Protein AF-0000000078018086 (afdb_homodimer)

Radius of gyration: 30.22 Å; Cα contacts (8 Å, |Δi|>4): 1432; chains: 2; bounding box: 60×92×78 Å

Sequence (766 aa):
MNSHIAFIQDNLNIIHIPLDLYFEFLQPILRVLLPHGESSSEELLQCMKENRHNFLNISITPTECSIICHALWAQKVFLPIINKFTACNDMPLIYPEAYTAFSMSTTNMDAGQRVIDLTAPLAIAGIPIFFITTCYTDFFLVCSTDRPAVVSTLLECGFKFSDSQSAYVPPTYYALCRSIIPSNPLPSTVAELQARTFKLLKERSITPIVDPDIKLVMCCGRELSLDHDRYQVVYRSINPELSDPASEWISKTDSAVYLGVISALARLPRFLSITLALDDMPSLIIDKKLLRLFGDSIAGNIDTTLVPIYLDLSKLPVGITGIVCGVASLLVQKLCDISDKAGERMCELTELSYLSTARAGCVMLSEDQSRKALGALMPVLEKMNSHIAFIQDNLNIIHIPLDLYFEFLQPILRVLLPHGESSSEELLQCMKENRHNFLNISITPTECSIICHALWAQKVFLPIINKFTACNDMPLIYPEAYTAFSMSTTNMDAGQRVIDLTAPLAIAGIPIFFITTCYTDFFLVCSTDRPAVVSTLLECGFKFSDSQSAYVPPTYYALCRSIIPSNPLPSTVAELQARTFKLLKERSITPIVDPDIKLVMCCGRELSLDHDRYQVVYRSINPELSDPASEWISKTDSAVYLGVISALARLPRFLSITLALDDMPSLIIDKKLLRLFGDSIAGNIDTTLVPIYLDLSKLPVGITGIVCGVASLLVQKLCDISDKAGERMCELTELSYLSTARAGCVMLSEDQSRKALGALMPVLEK

Solvent-accessible surface area (backbone atoms only — not comparable to full-atom values): 41200 Å² total; per-residue (Å²): 115,77,35,41,32,38,86,63,45,65,50,25,28,42,27,37,34,38,61,93,53,42,73,80,43,47,44,43,51,47,43,67,74,39,49,48,56,62,76,81,49,62,67,64,48,64,76,25,65,81,57,32,58,48,50,34,35,47,31,30,44,88,77,32,34,23,37,36,33,42,42,65,54,46,54,71,51,44,38,66,59,45,67,71,60,83,84,57,96,71,60,55,43,66,51,87,43,42,23,27,37,31,37,41,46,71,68,92,59,49,33,43,57,45,54,29,66,65,36,39,63,39,28,42,72,62,45,30,66,42,42,38,54,52,73,84,42,34,34,39,31,32,43,48,80,46,45,68,59,52,53,52,52,40,45,74,72,54,43,40,68,59,90,80,76,72,79,74,64,77,84,64,93,59,70,72,55,69,67,76,70,70,71,78,72,68,46,88,45,70,66,51,37,28,53,49,36,52,51,49,31,46,75,69,70,46,61,78,41,70,56,89,86,50,40,28,26,48,26,24,45,52,77,76,77,73,59,72,80,40,56,60,55,71,71,55,73,60,58,79,79,66,81,37,64,26,20,52,36,53,72,73,43,63,36,45,46,53,48,24,51,49,38,40,60,53,64,64,52,66,36,36,32,40,38,36,35,62,96,51,61,46,19,34,40,30,32,53,84,56,52,43,41,30,44,84,35,54,39,62,56,71,81,51,47,26,30,52,38,32,35,68,41,68,88,48,67,82,59,60,50,34,54,67,26,16,53,50,46,49,47,48,50,50,51,33,51,54,31,48,74,70,64,45,88,70,70,68,51,82,47,44,41,40,41,48,50,70,46,33,40,33,43,29,21,33,60,73,53,35,58,56,40,50,68,56,50,49,60,66,59,74,103,117,79,35,42,34,37,85,63,45,66,50,26,27,43,28,36,34,37,60,92,52,41,72,81,43,45,46,43,51,48,42,68,73,38,49,48,55,61,77,79,48,64,68,63,47,65,75,26,65,81,57,31,58,47,48,35,36,46,32,31,44,88,76,32,33,22,36,36,33,41,42,65,53,46,54,71,50,43,40,65,59,44,67,71,60,83,84,57,95,71,60,54,44,67,51,86,42,42,24,27,38,31,36,39,45,71,69,93,60,49,33,42,56,45,54,30,67,64,35,40,63,38,27,42,70,63,44,30,65,42,43,37,55,51,71,84,43,35,33,40,31,30,42,48,77,47,45,69,60,50,54,54,52,40,45,74,72,56,44,41,66,68,80,83,78,72,83,75,62,76,85,64,94,58,69,72,54,70,66,75,69,69,71,77,73,68,46,87,45,71,67,50,37,27,53,50,36,52,49,51,32,45,75,68,68,45,60,76,42,69,57,89,86,52,41,28,26,49,25,24,44,52,77,77,77,74,58,73,77,40,56,61,54,70,73,54,73,60,57,79,79,66,83,39,63,25,19,51,37,52,72,72,43,64,35,45,45,54,48,24,51,49,38,41,60,53,65,63,50,65,37,35,33,39,38,38,34,61,96,50,60,45,20,35,40,30,34,54,86,56,52,43,42,33,45,83,35,55,39,63,56,70,82,51,48,26,30,53,37,34,35,69,41,69,86,48,66,84,58,60,49,32,54,66,27,15,53,49,45,49,46,50,51,49,51,31,51,51,32,48,74,71,63,44,90,70,71,69,50,83,48,44,42,39,40,49,49,71,46,34,38,32,42,30,20,33,58,71,54,35,60,56,40,51,67,56,50,49,61,65,62,73,102

Organism: NCBI:txid212602

Structure (mmCIF, N/CA/C/O backbone):
data_AF-0000000078018086-model_v1
#
loop_
_entity.id
_entity.type
_entity.pdbx_description
1 polymer 'Putative act-like protein'
#
loop_
_atom_site.group_PDB
_atom_site.id
_atom_site.type_symbol
_atom_site.label_atom_id
_atom_site.label_alt_id
_atom_site.label_comp_id
_atom_site.label_asym_id
_atom_site.label_entity_id
_atom_site.label_seq_id
_atom_site.pdbx_PDB_ins_code
_atom_site.Cartn_x
_atom_site.Cartn_y
_atom_site.Cartn_z
_atom_site.occupancy
_atom_site.B_iso_or_equiv
_atom_site.auth_seq_id
_atom_site.auth_comp_id
_atom_site.auth_asym_id
_atom_site.auth_atom_id
_atom_site.pdbx_PDB_model_num
ATOM 1 N N . MET A 1 1 ? 18.141 -38.531 -12.961 1 47.53 1 MET A N 1
ATOM 2 C CA . MET A 1 1 ? 17.641 -37.156 -12.93 1 47.53 1 MET A CA 1
ATOM 3 C C . MET A 1 1 ? 18.109 -36.438 -11.68 1 47.53 1 MET A C 1
ATOM 5 O O . MET A 1 1 ? 18 -36.938 -10.57 1 47.53 1 MET A O 1
ATOM 9 N N . ASN A 1 2 ? 19.078 -35.531 -11.766 1 61.03 2 ASN A N 1
ATOM 10 C CA . ASN A 1 2 ? 19.656 -34.812 -10.648 1 61.03 2 ASN A CA 1
ATOM 11 C C . ASN A 1 2 ? 18.75 -33.688 -10.18 1 61.03 2 ASN A C 1
ATOM 13 O O . ASN A 1 2 ? 19.016 -32.5 -10.445 1 61.03 2 ASN A O 1
ATOM 17 N N . SER A 1 3 ? 17.484 -34.031 -9.82 1 76.38 3 SER A N 1
ATOM 18 C CA . SER A 1 3 ? 16.516 -33.062 -9.305 1 76.38 3 SER A CA 1
ATOM 19 C C . SER A 1 3 ? 16.453 -33.094 -7.781 1 76.38 3 SER A C 1
ATOM 21 O O . SER A 1 3 ? 16.469 -34.188 -7.188 1 76.38 3 SER A O 1
ATOM 23 N N . HIS A 1 4 ? 16.578 -31.953 -7.262 1 84.69 4 HIS A N 1
ATOM 24 C CA . HIS A 1 4 ? 16.547 -31.812 -5.809 1 84.69 4 HIS A CA 1
ATOM 25 C C . HIS A 1 4 ? 15.234 -31.156 -5.359 1 84.69 4 HIS A C 1
ATOM 27 O O . HIS A 1 4 ? 14.773 -30.188 -5.973 1 84.69 4 HIS A O 1
ATOM 33 N N . ILE A 1 5 ? 14.625 -31.906 -4.379 1 90.44 5 ILE A N 1
ATOM 34 C CA . ILE A 1 5 ? 13.383 -31.391 -3.799 1 90.44 5 ILE A CA 1
ATOM 35 C C . ILE A 1 5 ? 13.633 -30.938 -2.365 1 90.44 5 ILE A C 1
ATOM 37 O O . ILE A 1 5 ? 14.359 -31.594 -1.612 1 90.44 5 ILE A O 1
ATOM 41 N N . ALA A 1 6 ? 13.094 -29.797 -1.999 1 90.75 6 ALA A N 1
ATOM 42 C CA . ALA A 1 6 ? 13.242 -29.297 -0.638 1 90.75 6 ALA A CA 1
ATOM 43 C C . ALA A 1 6 ? 11.883 -28.922 -0.044 1 90.75 6 ALA A C 1
ATOM 45 O O . ALA A 1 6 ? 11.016 -28.391 -0.744 1 90.75 6 ALA A O 1
ATOM 46 N N . PHE A 1 7 ? 11.781 -29.25 1.249 1 91.38 7 PHE A N 1
ATOM 47 C CA . PHE A 1 7 ? 10.617 -28.812 2.008 1 91.38 7 PHE A CA 1
ATOM 48 C C . PHE A 1 7 ? 10.695 -27.312 2.285 1 91.38 7 PHE A C 1
ATOM 50 O O . PHE A 1 7 ? 11.742 -26.797 2.676 1 91.38 7 PHE A O 1
ATOM 57 N N . ILE A 1 8 ? 9.539 -26.609 2.125 1 92.06 8 ILE A N 1
ATOM 58 C CA . ILE A 1 8 ? 9.539 -25.172 2.328 1 92.06 8 ILE A CA 1
ATOM 59 C C . ILE A 1 8 ? 8.719 -24.828 3.568 1 92.06 8 ILE A C 1
ATOM 61 O O . ILE A 1 8 ? 9.242 -24.25 4.531 1 92.06 8 ILE A O 1
ATOM 65 N N . GLN A 1 9 ? 7.441 -25.203 3.504 1 92.62 9 GLN A N 1
ATOM 66 C CA . GLN A 1 9 ? 6.578 -24.812 4.609 1 92.62 9 GLN A CA 1
ATOM 67 C C . GLN A 1 9 ? 5.289 -25.625 4.625 1 92.62 9 GLN A C 1
ATOM 69 O O . GLN A 1 9 ? 4.738 -25.938 3.568 1 92.62 9 GLN A O 1
ATOM 74 N N . ASP A 1 10 ? 4.793 -25.844 5.828 1 92.06 10 ASP A N 1
ATOM 75 C CA . ASP A 1 10 ? 3.502 -26.484 6.031 1 92.06 10 ASP A CA 1
ATOM 76 C C . ASP A 1 10 ? 2.439 -25.484 6.457 1 92.06 10 ASP A C 1
ATOM 78 O O . ASP A 1 10 ? 2.73 -24.297 6.605 1 92.06 10 ASP A O 1
ATOM 82 N N . ASN A 1 11 ? 1.207 -25.969 6.543 1 93.88 11 ASN A N 1
ATOM 83 C CA . ASN A 1 11 ? 0.09 -25.188 7.074 1 93.88 11 ASN A CA 1
ATOM 84 C C . ASN A 1 11 ? -0.203 -23.969 6.211 1 93.88 11 ASN A C 1
ATOM 86 O O . ASN A 1 11 ? -0.331 -22.859 6.727 1 93.88 11 ASN A O 1
ATOM 90 N N . LEU A 1 12 ? -0.196 -24.172 4.973 1 96.62 12 LEU A N 1
ATOM 91 C CA . LEU A 1 12 ? -0.593 -23.125 4.027 1 96.62 12 LEU A CA 1
ATOM 92 C C . LEU A 1 12 ? -2.059 -23.281 3.637 1 96.62 12 LEU A C 1
ATOM 94 O O . LEU A 1 12 ? -2.568 -24.406 3.541 1 96.62 12 LEU A O 1
ATOM 98 N N . ASN A 1 13 ? -2.701 -22.188 3.473 1 97.5 13 ASN A N 1
ATOM 99 C CA . ASN A 1 13 ? -4.066 -22.172 2.953 1 97.5 13 ASN A CA 1
ATOM 100 C C . ASN A 1 13 ? -4.145 -21.438 1.613 1 97.5 13 ASN A C 1
ATOM 102 O O . ASN A 1 13 ? -3.328 -20.562 1.327 1 97.5 13 ASN A O 1
ATOM 106 N N . ILE A 1 14 ? -5.043 -21.875 0.831 1 97.19 14 ILE A N 1
ATOM 107 C CA . ILE A 1 14 ? -5.344 -21.234 -0.442 1 97.19 14 ILE A CA 1
ATOM 108 C C . ILE A 1 14 ? -6.648 -20.453 -0.329 1 97.19 14 ILE A C 1
ATOM 110 O O . ILE A 1 14 ? -7.652 -20.969 0.161 1 97.19 14 ILE A O 1
ATOM 114 N N . ILE A 1 15 ? -6.629 -19.219 -0.774 1 98.19 15 ILE A N 1
ATOM 115 C CA . ILE A 1 15 ? -7.781 -18.328 -0.666 1 98.19 15 ILE A CA 1
ATOM 116 C C . ILE A 1 15 ? -8.219 -17.891 -2.057 1 98.19 15 ILE A C 1
ATOM 118 O O . ILE A 1 15 ? -7.406 -17.422 -2.855 1 98.19 15 ILE A O 1
ATOM 122 N N . HIS A 1 16 ? -9.43 -18.062 -2.35 1 96.88 16 HIS A N 1
ATOM 123 C CA . HIS A 1 16 ? -10.047 -17.531 -3.566 1 96.88 16 HIS A CA 1
ATOM 124 C C . HIS A 1 16 ? -10.82 -16.25 -3.291 1 96.88 16 HIS A C 1
ATOM 126 O O . HIS A 1 16 ? -11.656 -16.203 -2.389 1 96.88 16 HIS A O 1
ATOM 132 N N . ILE A 1 17 ? -10.578 -15.227 -4.043 1 97.69 17 ILE A N 1
ATOM 133 C CA . ILE A 1 17 ? -11.281 -13.953 -3.967 1 97.69 17 ILE A CA 1
ATOM 134 C C . ILE A 1 17 ? -11.812 -13.57 -5.348 1 97.69 17 ILE A C 1
ATOM 136 O O . ILE A 1 17 ? -11.031 -13.367 -6.285 1 97.69 17 ILE A O 1
ATOM 140 N N . PRO A 1 18 ? -13.117 -13.445 -5.48 1 96.25 18 PRO A N 1
ATOM 141 C CA . PRO A 1 18 ? -13.656 -12.961 -6.758 1 96.25 18 PRO A CA 1
ATOM 142 C C . PRO A 1 18 ? -13.219 -11.531 -7.078 1 96.25 18 PRO A C 1
ATOM 144 O O . PRO A 1 18 ? -13.109 -10.695 -6.176 1 96.25 18 PRO A O 1
ATOM 147 N N . LEU A 1 19 ? -13.047 -11.211 -8.344 1 95.81 19 LEU A N 1
ATOM 148 C CA . LEU A 1 19 ? -12.516 -9.922 -8.758 1 95.81 19 LEU A CA 1
ATOM 149 C C . LEU A 1 19 ? -13.477 -8.797 -8.398 1 95.81 19 LEU A C 1
ATOM 151 O O . LEU A 1 19 ? -13.055 -7.672 -8.125 1 95.81 19 LEU A O 1
ATOM 155 N N . ASP A 1 20 ? -14.727 -9.062 -8.367 1 94.19 20 ASP A N 1
ATOM 156 C CA . ASP A 1 20 ? -15.719 -8.039 -8.039 1 94.19 20 ASP A CA 1
ATOM 157 C C . ASP A 1 20 ? -15.586 -7.586 -6.586 1 94.19 20 ASP A C 1
ATOM 159 O O . ASP A 1 20 ? -16.047 -6.5 -6.227 1 94.19 20 ASP A O 1
ATOM 163 N N . LEU A 1 21 ? -14.992 -8.383 -5.781 1 95.06 21 LEU A N 1
ATOM 164 C CA . LEU A 1 21 ? -14.812 -8.055 -4.371 1 95.06 21 LEU A CA 1
ATOM 165 C C . LEU A 1 21 ? -13.352 -7.742 -4.07 1 95.06 21 LEU A C 1
ATOM 167 O O . LEU A 1 21 ? -12.961 -7.645 -2.904 1 95.06 21 LEU A O 1
ATOM 171 N N . TYR A 1 22 ? -12.602 -7.574 -5.043 1 97.5 22 TYR A N 1
ATOM 172 C CA . TYR A 1 22 ? -11.156 -7.449 -4.922 1 97.5 22 TYR A CA 1
ATOM 173 C C . TYR A 1 22 ? -10.781 -6.324 -3.963 1 97.5 22 TYR A C 1
ATOM 175 O O . TYR A 1 22 ? -9.977 -6.516 -3.051 1 97.5 22 TYR A O 1
ATOM 183 N N . PHE A 1 23 ? -11.359 -5.148 -4.094 1 96.12 23 PHE A N 1
ATOM 184 C CA . PHE A 1 23 ? -10.906 -3.967 -3.375 1 96.12 23 PHE A CA 1
ATOM 185 C C . PHE A 1 23 ? -11.289 -4.051 -1.901 1 96.12 23 PHE A C 1
ATOM 187 O O . PHE A 1 23 ? -10.695 -3.371 -1.061 1 96.12 23 PHE A O 1
ATOM 194 N N . GLU A 1 24 ? -12.242 -4.883 -1.571 1 95.19 24 GLU A N 1
ATOM 195 C CA . GLU A 1 24 ? -12.562 -5.133 -0.168 1 95.19 24 GLU A CA 1
ATOM 196 C C . GLU A 1 24 ? -11.43 -5.891 0.523 1 95.19 24 GLU A C 1
ATOM 198 O O . GLU A 1 24 ? -11.328 -5.883 1.752 1 95.19 24 GLU A O 1
ATOM 203 N N . PHE A 1 25 ? -10.633 -6.523 -0.307 1 97.88 25 PHE A N 1
ATOM 204 C CA . PHE A 1 25 ? -9.578 -7.352 0.262 1 97.88 25 PHE A CA 1
ATOM 205 C C . PHE A 1 25 ? -8.219 -6.695 0.078 1 97.88 25 PHE A C 1
ATOM 207 O O . PHE A 1 25 ? -7.184 -7.305 0.365 1 97.88 25 PHE A O 1
ATOM 214 N N . LEU A 1 26 ? -8.203 -5.496 -0.412 1 98.31 26 LEU A N 1
ATOM 215 C CA . LEU A 1 26 ? -6.93 -4.816 -0.609 1 98.31 26 LEU A CA 1
ATOM 216 C C . LEU A 1 26 ? -6.191 -4.652 0.715 1 98.31 26 LEU A C 1
ATOM 218 O O . LEU A 1 26 ? -4.977 -4.867 0.786 1 98.31 26 LEU A O 1
ATOM 222 N N . GLN A 1 27 ? -6.93 -4.324 1.762 1 97.44 27 GLN A N 1
ATOM 223 C CA . GLN A 1 27 ? -6.312 -4.113 3.066 1 97.44 27 GLN A CA 1
ATOM 224 C C . GLN A 1 27 ? -5.672 -5.395 3.588 1 97.44 27 GLN A C 1
ATOM 226 O O . GLN A 1 27 ? -4.492 -5.406 3.945 1 97.44 27 GLN A O 1
ATOM 231 N N . PRO A 1 28 ? -6.391 -6.516 3.639 1 97.62 28 PRO A N 1
ATOM 232 C CA . PRO A 1 28 ? -5.738 -7.738 4.109 1 97.62 28 PRO A CA 1
ATOM 233 C C . PRO A 1 28 ? -4.586 -8.18 3.211 1 97.62 28 PRO A C 1
ATOM 235 O O . PRO A 1 28 ? -3.607 -8.758 3.691 1 97.62 28 PRO A O 1
ATOM 238 N N . ILE A 1 29 ? -4.676 -7.949 1.935 1 98.56 29 ILE A N 1
ATOM 239 C CA . ILE A 1 29 ? -3.594 -8.281 1.015 1 98.56 29 ILE A CA 1
ATOM 240 C C . ILE A 1 29 ? -2.346 -7.48 1.377 1 98.56 29 ILE A C 1
ATOM 242 O O . ILE A 1 29 ? -1.241 -8.023 1.425 1 98.56 29 ILE A O 1
ATOM 246 N N . LEU A 1 30 ? -2.555 -6.203 1.667 1 98.06 30 LEU A N 1
ATOM 247 C CA . LEU A 1 30 ? -1.428 -5.359 2.045 1 98.06 30 LEU A CA 1
ATOM 248 C C . LEU A 1 30 ? -0.85 -5.793 3.389 1 98.06 30 LEU A C 1
ATOM 250 O O . LEU A 1 30 ? 0.368 -5.773 3.58 1 98.06 30 LEU A O 1
ATOM 254 N N . ARG A 1 31 ? -1.698 -6.156 4.277 1 95.56 31 ARG A N 1
ATOM 255 C CA . ARG A 1 31 ? -1.23 -6.586 5.594 1 95.56 31 ARG A CA 1
ATOM 256 C C . ARG A 1 31 ? -0.356 -7.832 5.484 1 95.56 31 ARG A C 1
ATOM 258 O O . ARG A 1 31 ? 0.703 -7.91 6.109 1 95.56 31 ARG A O 1
ATOM 265 N N . VAL A 1 32 ? -0.778 -8.797 4.691 1 96.12 32 VAL A N 1
ATOM 266 C CA . VAL A 1 32 ? -0.003 -10.031 4.578 1 96.12 32 VAL A CA 1
ATOM 267 C C . VAL A 1 32 ? 1.271 -9.766 3.777 1 96.12 32 VAL A C 1
ATOM 269 O O . VAL A 1 32 ? 2.314 -10.359 4.047 1 96.12 32 VAL A O 1
ATOM 272 N N . LEU A 1 33 ? 1.216 -8.875 2.793 1 96.31 33 LEU A N 1
ATOM 273 C CA . LEU A 1 33 ? 2.365 -8.539 1.958 1 96.31 33 LEU A CA 1
ATOM 274 C C . LEU A 1 33 ? 3.439 -7.828 2.77 1 96.31 33 LEU A C 1
ATOM 276 O O . LEU A 1 33 ? 4.633 -7.973 2.498 1 96.31 33 LEU A O 1
ATOM 280 N N . LEU A 1 34 ? 2.949 -6.996 3.736 1 94.19 34 LEU A N 1
ATOM 281 C CA . LEU A 1 34 ? 3.85 -6.203 4.566 1 94.19 34 LEU A CA 1
ATOM 282 C C . LEU A 1 34 ? 3.764 -6.637 6.027 1 94.19 34 LEU A C 1
ATOM 284 O O . LEU A 1 34 ? 3.32 -5.863 6.883 1 94.19 34 LEU A O 1
ATOM 288 N N . PRO A 1 35 ? 4.355 -7.707 6.332 1 88.5 35 PRO A N 1
ATOM 289 C CA . PRO A 1 35 ? 4.172 -8.281 7.668 1 88.5 35 PRO A CA 1
ATOM 290 C C . PRO A 1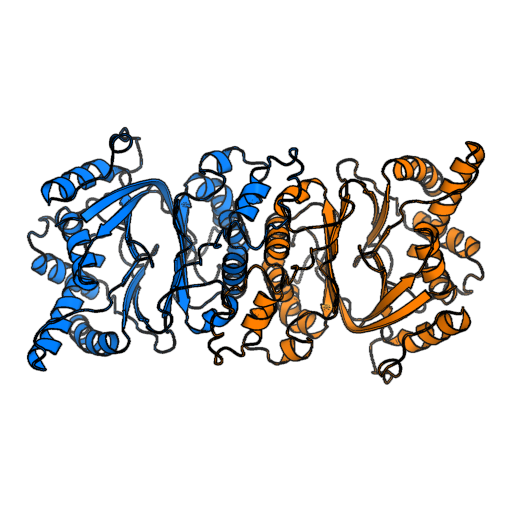 35 ? 4.863 -7.473 8.758 1 88.5 35 PRO A C 1
ATOM 292 O O . PRO A 1 35 ? 4.535 -7.617 9.938 1 88.5 35 PRO A O 1
ATOM 295 N N . HIS A 1 36 ? 5.758 -6.652 8.43 1 83.19 36 HIS A N 1
ATOM 296 C CA . HIS A 1 36 ? 6.523 -5.914 9.422 1 83.19 36 HIS A CA 1
ATOM 297 C C . HIS A 1 36 ? 5.648 -4.891 10.141 1 83.19 36 HIS A C 1
ATOM 299 O O . HIS A 1 36 ? 6.031 -4.367 11.188 1 83.19 36 HIS A O 1
ATOM 305 N N . GLY A 1 37 ? 4.5 -4.629 9.617 1 84 37 GLY A N 1
ATOM 306 C CA . GLY A 1 37 ? 3.584 -3.693 10.25 1 84 37 GLY A CA 1
ATOM 307 C C . GLY A 1 37 ? 2.814 -4.301 11.406 1 84 37 GLY A C 1
ATOM 308 O O . GLY A 1 37 ? 2.215 -3.582 12.203 1 84 37 GLY A O 1
ATOM 309 N N . GLU A 1 38 ? 2.852 -5.582 11.445 1 78.38 38 GLU A N 1
ATOM 310 C CA . GLU A 1 38 ? 2.055 -6.25 12.477 1 78.38 38 GLU A CA 1
ATOM 311 C C . GLU A 1 38 ? 2.736 -6.176 13.836 1 78.38 38 GLU A C 1
ATOM 313 O O . GLU A 1 38 ? 3.936 -6.438 13.953 1 78.38 38 GLU A O 1
ATOM 318 N N . SER A 1 39 ? 2.355 -5.301 14.68 1 64.62 39 SER A N 1
ATOM 319 C CA . SER A 1 39 ? 2.936 -5.137 16.016 1 64.62 39 SER A CA 1
ATOM 320 C C . SER A 1 39 ? 2.467 -6.234 16.953 1 64.62 39 SER A C 1
ATOM 322 O O . SER A 1 39 ? 3.236 -6.711 17.797 1 64.62 39 SER A O 1
ATOM 324 N N . SER A 1 40 ? 1.206 -6.41 17.031 1 57.78 40 SER A N 1
ATOM 325 C CA . SER A 1 40 ? 0.552 -7.016 18.188 1 57.78 40 SER A CA 1
ATOM 326 C C . SER A 1 40 ? 0.595 -8.539 18.109 1 57.78 40 SER A C 1
ATOM 328 O O . SER A 1 40 ? 0.426 -9.219 19.125 1 57.78 40 SER A O 1
ATOM 330 N N . SER A 1 41 ? 0.734 -9.008 16.828 1 61.88 41 SER A N 1
ATOM 331 C CA . SER A 1 41 ? 0.358 -10.422 16.906 1 61.88 41 SER A CA 1
ATOM 332 C C . SER A 1 41 ? 1.588 -11.32 16.906 1 61.88 41 SER A C 1
ATOM 334 O O . SER A 1 41 ? 2.096 -11.68 15.836 1 61.88 41 SER A O 1
ATOM 336 N N . GLU A 1 42 ? 2.123 -11.32 18.047 1 66.12 42 GLU A N 1
ATOM 337 C CA . GLU A 1 42 ? 3.242 -12.234 18.25 1 66.12 42 GLU A CA 1
ATOM 338 C C . GLU A 1 42 ? 3.018 -13.562 17.547 1 66.12 42 GLU A C 1
ATOM 340 O O . GLU A 1 42 ? 3.963 -14.164 17.031 1 66.12 42 GLU A O 1
ATOM 345 N N . GLU A 1 43 ? 1.766 -13.805 17.406 1 76.12 43 GLU A N 1
ATOM 346 C CA . GLU A 1 43 ? 1.457 -15.102 16.812 1 76.12 43 GLU A CA 1
ATOM 347 C C . GLU A 1 43 ? 1.777 -15.117 15.32 1 76.12 43 GLU A C 1
ATOM 349 O O . GLU A 1 43 ? 2.332 -16.094 14.805 1 76.12 43 GLU A O 1
ATOM 354 N N . LEU A 1 44 ? 1.491 -14.055 14.703 1 80.44 44 LEU A N 1
ATOM 355 C CA . LEU A 1 44 ? 1.72 -13.992 13.266 1 80.44 44 LEU A CA 1
ATOM 356 C C . LEU A 1 44 ? 3.213 -13.977 12.953 1 80.44 44 LEU A C 1
ATOM 358 O O . LEU A 1 44 ? 3.65 -14.57 11.961 1 80.44 44 LEU A O 1
ATOM 362 N N . LEU A 1 45 ? 3.865 -13.398 13.852 1 76.62 45 LEU A N 1
ATOM 363 C CA . LEU A 1 45 ? 5.297 -13.258 13.617 1 76.62 45 LEU A CA 1
ATOM 364 C C . LEU A 1 45 ? 6.023 -14.57 13.906 1 76.62 45 LEU A C 1
ATOM 366 O O . LEU A 1 45 ? 7.098 -14.82 13.352 1 76.62 45 LEU A O 1
ATOM 370 N N . GLN A 1 46 ? 5.383 -15.352 14.68 1 73.25 46 GLN A N 1
ATOM 371 C CA . GLN A 1 46 ? 6 -16.625 15.055 1 73.25 46 GLN A CA 1
ATOM 372 C C . GLN A 1 46 ? 6.059 -17.578 13.867 1 73.25 46 GLN A C 1
ATOM 374 O O . GLN A 1 46 ? 6.918 -18.469 13.82 1 73.25 46 GLN A O 1
ATOM 379 N N . CYS A 1 47 ? 5.191 -17.344 12.953 1 72.69 47 CYS A N 1
ATOM 380 C CA . CYS A 1 47 ? 5.16 -18.266 11.82 1 72.69 47 CYS A CA 1
ATOM 381 C C . CYS A 1 47 ? 6.098 -17.797 10.711 1 72.69 47 CYS A C 1
ATOM 383 O O . CYS A 1 47 ? 6.098 -18.359 9.609 1 72.69 47 CYS A O 1
ATOM 385 N N . MET A 1 48 ? 6.859 -16.859 11.109 1 78.5 48 MET A N 1
ATOM 386 C CA . MET A 1 48 ? 7.766 -16.281 10.125 1 78.5 48 MET A CA 1
ATOM 387 C C . MET A 1 48 ? 9.219 -16.391 10.586 1 78.5 48 MET A C 1
ATOM 389 O O . MET A 1 48 ? 9.484 -16.469 11.789 1 78.5 48 MET A O 1
ATOM 393 N N . LYS A 1 49 ? 10.031 -16.609 9.672 1 73.5 49 LYS A N 1
ATOM 394 C CA . LYS A 1 49 ? 11.469 -16.547 9.93 1 73.5 49 LYS A CA 1
ATOM 395 C C . LYS A 1 49 ? 12.023 -15.156 9.641 1 73.5 49 LYS A C 1
ATOM 397 O O . LYS A 1 49 ? 11.969 -14.68 8.5 1 73.5 49 LYS A O 1
ATOM 402 N N . GLU A 1 50 ? 12.477 -14.398 10.609 1 70.44 50 GLU A N 1
ATOM 403 C CA . GLU A 1 50 ? 13.031 -13.055 10.469 1 70.44 50 GLU A CA 1
ATOM 404 C C . GLU A 1 50 ? 11.992 -12.086 9.898 1 70.44 50 GLU A C 1
ATOM 406 O O . GLU A 1 50 ? 12.297 -11.289 9.008 1 70.44 50 GLU A O 1
ATOM 411 N N . ASN A 1 51 ? 10.773 -12.344 10.195 1 74.62 51 ASN A N 1
ATOM 412 C CA . ASN A 1 51 ? 9.664 -11.477 9.828 1 74.62 51 ASN A CA 1
ATOM 413 C C . ASN A 1 51 ? 9.391 -11.516 8.328 1 74.62 51 ASN A C 1
ATOM 415 O O . ASN A 1 51 ? 8.859 -10.562 7.762 1 74.62 51 ASN A O 1
ATOM 419 N N . ARG A 1 52 ? 9.883 -12.633 7.762 1 85.56 52 ARG A N 1
ATOM 420 C CA . ARG A 1 52 ? 9.633 -12.859 6.344 1 85.56 52 ARG A CA 1
ATOM 421 C C . ARG A 1 52 ? 8.781 -14.109 6.125 1 85.56 52 ARG A C 1
ATOM 423 O O . ARG A 1 52 ? 8.875 -15.07 6.891 1 85.56 52 ARG A O 1
ATOM 430 N N . HIS A 1 53 ? 8.062 -14 5.102 1 90.44 53 HIS A N 1
ATOM 431 C CA . HIS A 1 53 ? 7.258 -15.164 4.746 1 90.44 53 HIS A CA 1
ATOM 432 C C . HIS A 1 53 ? 8.133 -16.328 4.289 1 90.44 53 HIS A C 1
ATOM 434 O O . HIS A 1 53 ? 9.07 -16.125 3.514 1 90.44 53 HIS A O 1
ATOM 440 N N . ASN A 1 54 ? 7.824 -17.484 4.77 1 91.94 54 ASN A N 1
ATOM 441 C CA . ASN A 1 54 ? 8.461 -18.656 4.203 1 91.94 54 ASN A CA 1
ATOM 442 C C . ASN A 1 54 ? 7.898 -18.984 2.822 1 91.94 54 ASN A C 1
ATOM 444 O O . ASN A 1 54 ? 8.609 -19.531 1.973 1 91.94 54 ASN A O 1
ATOM 448 N N . PHE A 1 55 ? 6.723 -18.75 2.764 1 95.56 55 PHE A N 1
ATOM 449 C CA . PHE A 1 55 ? 6.082 -18.891 1.461 1 95.56 55 PHE A CA 1
ATOM 450 C C . PHE A 1 55 ? 4.824 -18.047 1.372 1 95.56 55 PHE A C 1
ATOM 452 O O . PHE A 1 55 ? 3.963 -18.094 2.25 1 95.56 55 PHE A O 1
ATOM 459 N N . LEU A 1 56 ? 4.66 -17.25 0.367 1 97.62 56 LEU A N 1
ATOM 460 C CA . LEU A 1 56 ? 3.498 -16.422 0.069 1 97.62 56 LEU A CA 1
ATOM 461 C C . LEU A 1 56 ? 3.332 -16.25 -1.437 1 97.62 56 LEU A C 1
ATOM 463 O O . LEU A 1 56 ? 4.305 -15.961 -2.145 1 97.62 56 LEU A O 1
ATOM 467 N N . ASN A 1 57 ? 2.201 -16.469 -1.902 1 98.44 57 ASN A N 1
ATOM 468 C CA . ASN A 1 57 ? 1.879 -16.188 -3.295 1 98.44 57 ASN A CA 1
ATOM 469 C C . ASN A 1 57 ? 0.604 -15.352 -3.414 1 98.44 57 ASN A C 1
ATOM 471 O O . ASN A 1 57 ? -0.403 -15.656 -2.771 1 98.44 57 ASN A O 1
ATOM 475 N N . ILE A 1 58 ? 0.662 -14.312 -4.062 1 98.81 58 ILE A N 1
ATOM 476 C CA . ILE A 1 58 ? -0.481 -13.477 -4.41 1 98.81 58 ILE A CA 1
ATOM 477 C C . ILE A 1 58 ? -0.599 -13.367 -5.93 1 98.81 58 ILE A C 1
ATOM 479 O O . ILE A 1 58 ? 0.286 -12.82 -6.59 1 98.81 58 ILE A O 1
ATOM 483 N N . SER A 1 59 ? -1.679 -13.867 -6.445 1 98.56 59 SER A N 1
ATOM 484 C CA . SER A 1 59 ? -1.862 -13.898 -7.891 1 98.56 59 SER A CA 1
ATOM 485 C C . SER A 1 59 ? -3.197 -13.273 -8.289 1 98.56 59 SER A C 1
ATOM 487 O O . SER A 1 59 ? -4.25 -13.688 -7.801 1 98.56 59 SER A O 1
ATOM 489 N N . ILE A 1 60 ? -3.131 -12.328 -9.094 1 98 60 ILE A N 1
ATOM 490 C CA . ILE A 1 60 ? -4.305 -11.75 -9.742 1 98 60 ILE A CA 1
ATOM 491 C C . ILE A 1 60 ? -4.32 -12.141 -11.227 1 98 60 ILE A C 1
ATOM 493 O O . ILE A 1 60 ? -3.369 -11.852 -11.953 1 98 60 ILE A O 1
ATOM 497 N N . THR A 1 61 ? -5.258 -12.797 -11.602 1 95.69 61 THR A N 1
ATOM 498 C CA . THR A 1 61 ? -5.484 -13.211 -12.984 1 95.69 61 THR A CA 1
ATOM 499 C C . THR A 1 61 ? -6.801 -12.641 -13.508 1 95.69 61 THR A C 1
ATOM 501 O O . THR A 1 61 ? -7.555 -12.016 -12.766 1 95.69 61 THR A O 1
ATOM 504 N N . PRO A 1 62 ? -7.078 -12.805 -14.734 1 92.56 62 PRO A N 1
ATOM 505 C CA . PRO A 1 62 ? -8.336 -12.273 -15.273 1 92.56 62 PRO A CA 1
ATOM 506 C C . PRO A 1 62 ? -9.562 -12.906 -14.633 1 92.56 62 PRO A C 1
ATOM 508 O O . PRO A 1 62 ? -10.672 -12.367 -14.742 1 92.56 62 PRO A O 1
ATOM 511 N N . THR A 1 63 ? -9.438 -13.953 -13.914 1 90.94 63 THR A N 1
ATOM 512 C CA . THR A 1 63 ? -10.617 -14.664 -13.43 1 90.94 63 THR A CA 1
ATOM 513 C C . THR A 1 63 ? -10.742 -14.531 -11.914 1 90.94 63 THR A C 1
ATOM 515 O O . THR A 1 63 ? -11.844 -14.602 -11.367 1 90.94 63 THR A O 1
ATOM 518 N N . GLU A 1 64 ? -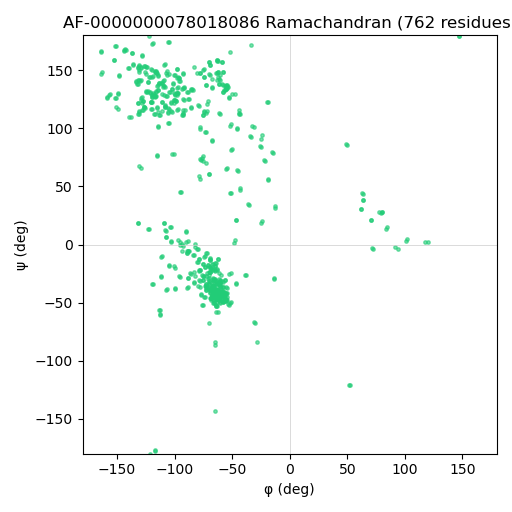9.586 -14.352 -11.242 1 96.19 64 GLU A N 1
ATOM 519 C CA . GLU A 1 64 ? -9.68 -14.328 -9.789 1 96.19 64 GLU A CA 1
ATOM 520 C C . GLU A 1 64 ? -8.422 -13.734 -9.164 1 96.19 64 GLU A C 1
ATOM 522 O O . GLU A 1 64 ? -7.441 -13.469 -9.859 1 96.19 64 GLU A O 1
ATOM 527 N N . CYS A 1 65 ? -8.578 -13.438 -7.93 1 98.19 65 CYS A N 1
ATOM 528 C CA . CYS A 1 65 ? -7.438 -13.234 -7.043 1 98.19 65 CYS A CA 1
ATOM 529 C C . CYS A 1 65 ? -7.219 -14.445 -6.145 1 98.19 65 CYS A C 1
ATOM 531 O O . CYS A 1 65 ? -8.141 -14.891 -5.457 1 98.19 65 CYS A O 1
ATOM 533 N N . SER A 1 66 ? -6.086 -15.008 -6.203 1 98.31 66 SER A N 1
ATOM 534 C CA . SER A 1 66 ? -5.719 -16.188 -5.438 1 98.31 66 SER A CA 1
ATOM 535 C C . SER A 1 66 ? -4.551 -15.906 -4.5 1 98.31 66 SER A C 1
ATOM 537 O O . SER A 1 66 ? -3.539 -15.336 -4.918 1 98.31 66 SER A O 1
ATOM 539 N N . ILE A 1 67 ? -4.746 -16.297 -3.221 1 98.81 67 ILE A N 1
ATOM 540 C CA . ILE A 1 67 ? -3.691 -16.094 -2.236 1 98.81 67 ILE A CA 1
ATOM 541 C C . ILE A 1 67 ? -3.316 -17.422 -1.585 1 98.81 67 ILE A C 1
ATOM 543 O O . ILE A 1 67 ? -4.191 -18.203 -1.217 1 98.81 67 ILE A O 1
ATOM 547 N N . ILE A 1 68 ? -2.072 -17.688 -1.516 1 98.44 68 ILE A N 1
ATOM 548 C CA . ILE A 1 68 ? -1.537 -18.797 -0.739 1 98.44 68 ILE A CA 1
ATOM 549 C C . ILE A 1 68 ? -0.662 -18.266 0.393 1 98.44 68 ILE A C 1
ATOM 551 O O . ILE A 1 68 ? 0.344 -17.594 0.145 1 98.44 68 ILE A O 1
ATOM 555 N N . CYS A 1 69 ? -1.026 -18.531 1.579 1 97.31 69 CYS A N 1
ATOM 556 C CA . CYS A 1 69 ? -0.281 -18.031 2.727 1 97.31 69 CYS A CA 1
ATOM 557 C C . CYS A 1 69 ? -0.427 -18.953 3.924 1 97.31 69 CYS A C 1
ATOM 559 O O . CYS A 1 69 ? -1.185 -19.938 3.873 1 97.31 69 CYS A O 1
ATOM 561 N N . HIS A 1 70 ? 0.349 -18.688 4.926 1 95.5 70 HIS A N 1
ATOM 562 C CA . HIS A 1 70 ? 0.26 -19.469 6.152 1 95.5 70 HIS A CA 1
ATOM 563 C C . HIS A 1 70 ? -1.14 -19.406 6.754 1 95.5 70 HIS A C 1
ATOM 565 O O . HIS A 1 70 ? -1.795 -18.359 6.688 1 95.5 70 HIS A O 1
ATOM 571 N N . ALA A 1 71 ? -1.527 -20.453 7.387 1 95.06 71 ALA A N 1
ATOM 572 C CA . ALA A 1 71 ? -2.877 -20.609 7.922 1 95.06 71 ALA A CA 1
ATOM 573 C C . ALA A 1 71 ? -3.195 -19.516 8.938 1 95.06 71 ALA A C 1
ATOM 575 O O . ALA A 1 71 ? -4.336 -19.047 9.016 1 95.06 71 ALA A O 1
ATOM 576 N N . LEU A 1 72 ? -2.277 -19.125 9.703 1 93.19 72 LEU A N 1
ATOM 577 C CA . LEU A 1 72 ? -2.498 -18.094 10.711 1 93.19 72 LEU A CA 1
ATOM 578 C C . LEU A 1 72 ? -2.879 -16.766 10.055 1 93.19 72 LEU A C 1
ATOM 580 O O . LEU A 1 72 ? -3.758 -16.047 10.547 1 93.19 72 LEU A O 1
ATOM 584 N N . TRP A 1 73 ? -2.223 -16.422 8.992 1 94.94 73 TRP A N 1
ATOM 585 C CA . TRP A 1 73 ? -2.561 -15.211 8.258 1 94.94 73 TRP A CA 1
ATOM 586 C C . TRP A 1 73 ? -3.951 -15.32 7.637 1 94.94 73 TRP A C 1
ATOM 588 O O . TRP A 1 73 ? -4.719 -14.359 7.652 1 94.94 73 TRP A O 1
ATOM 598 N N . ALA A 1 74 ? -4.215 -16.484 7.078 1 96.88 74 ALA A N 1
ATOM 599 C CA . ALA A 1 74 ? -5.539 -16.703 6.5 1 96.88 74 ALA A CA 1
ATOM 600 C C . ALA A 1 74 ? -6.633 -16.5 7.543 1 96.88 74 ALA A C 1
ATOM 602 O O . ALA A 1 74 ? -7.641 -15.844 7.273 1 96.88 74 ALA A O 1
ATOM 603 N N . GLN A 1 75 ? -6.422 -16.984 8.703 1 94.81 75 GLN A N 1
ATOM 604 C CA . GLN A 1 75 ? -7.43 -16.969 9.758 1 94.81 75 GLN A CA 1
ATOM 605 C C . GLN A 1 75 ? -7.551 -15.578 10.391 1 94.81 75 GLN A C 1
ATOM 607 O O . GLN A 1 75 ? -8.656 -15.094 10.625 1 94.81 75 GLN A O 1
ATOM 612 N N . LYS A 1 76 ? -6.484 -14.953 10.633 1 93.88 76 LYS A N 1
ATOM 613 C CA . LYS A 1 76 ? -6.496 -13.719 11.414 1 93.88 76 LYS A CA 1
ATOM 614 C C . LYS A 1 76 ? -6.711 -12.5 10.516 1 93.88 76 LYS A C 1
ATOM 616 O O . LYS A 1 76 ? -7.285 -11.5 10.945 1 93.88 76 LYS A O 1
ATOM 621 N N . VAL A 1 77 ? -6.273 -12.609 9.266 1 95.56 77 VAL A N 1
ATOM 622 C CA . VAL A 1 77 ? -6.254 -11.414 8.43 1 95.56 77 VAL A CA 1
ATOM 623 C C . VAL A 1 77 ? -7.367 -11.5 7.391 1 95.56 77 VAL A C 1
ATOM 625 O O . VAL A 1 77 ? -8.062 -10.508 7.141 1 95.56 77 VAL A O 1
ATOM 628 N N . PHE A 1 78 ? -7.629 -12.648 6.82 1 97.5 78 PHE A N 1
ATOM 629 C CA . PHE A 1 78 ? -8.562 -12.75 5.703 1 97.5 78 PHE A CA 1
ATOM 630 C C . PHE A 1 78 ? -9.93 -13.234 6.176 1 97.5 78 PHE A C 1
ATOM 632 O O . PHE A 1 78 ? -10.961 -12.75 5.711 1 97.5 78 PHE A O 1
ATOM 639 N N . LEU A 1 79 ? -9.969 -14.125 7.113 1 96.69 79 LEU A N 1
ATOM 640 C CA . LEU A 1 79 ? -11.211 -14.766 7.527 1 96.69 79 LEU A CA 1
ATOM 641 C C . LEU A 1 79 ? -12.203 -13.734 8.062 1 96.69 79 LEU A C 1
ATOM 643 O O . LEU A 1 79 ? -13.391 -13.781 7.734 1 96.69 79 LEU A O 1
ATOM 647 N N . PRO A 1 80 ? -11.781 -12.82 8.93 1 95.56 80 PRO A N 1
ATOM 648 C CA . PRO A 1 80 ? -12.727 -11.828 9.445 1 95.56 80 PRO A CA 1
ATOM 649 C C . PRO A 1 80 ? -13.438 -11.055 8.328 1 95.56 80 PRO A C 1
ATOM 651 O O . PRO A 1 80 ? -14.602 -10.688 8.477 1 95.56 80 PRO A O 1
ATOM 654 N N . ILE A 1 81 ? -12.758 -10.75 7.281 1 95.69 81 ILE A N 1
ATOM 655 C CA . ILE A 1 81 ? -13.344 -10.023 6.164 1 95.69 81 ILE A CA 1
ATOM 656 C C . ILE A 1 81 ? -14.273 -10.945 5.379 1 95.69 81 ILE A C 1
ATOM 658 O O . ILE A 1 81 ? -15.367 -10.539 4.98 1 95.69 81 ILE A O 1
ATOM 662 N N . ILE A 1 82 ? -13.836 -12.156 5.102 1 95.75 82 ILE A N 1
ATOM 663 C CA . ILE A 1 82 ? -14.617 -13.133 4.352 1 95.75 82 ILE A CA 1
ATOM 664 C C . ILE A 1 82 ? -15.953 -13.383 5.059 1 95.75 82 ILE A C 1
ATOM 666 O O . ILE A 1 82 ? -16.984 -13.516 4.41 1 95.75 82 ILE A O 1
ATOM 670 N N . ASN A 1 83 ? -15.914 -13.383 6.375 1 94.12 83 ASN A N 1
ATOM 671 C CA . ASN A 1 83 ? -17.094 -13.648 7.18 1 94.12 83 ASN A CA 1
ATOM 672 C C . ASN A 1 83 ? -18.141 -12.547 7.031 1 94.12 83 ASN A C 1
ATOM 674 O O . ASN A 1 83 ? -19.312 -12.734 7.387 1 94.12 83 ASN A O 1
ATOM 678 N N . LYS A 1 84 ? -17.719 -11.469 6.531 1 91.5 84 LYS A N 1
ATOM 679 C CA . LYS A 1 84 ? -18.656 -10.367 6.34 1 91.5 84 LYS A CA 1
ATOM 680 C C . LYS A 1 84 ? -19.562 -10.625 5.141 1 91.5 84 LYS A C 1
ATOM 682 O O . LYS A 1 84 ? -20.609 -9.977 4.984 1 91.5 84 LYS A O 1
ATOM 687 N N . PHE A 1 85 ? -19.125 -11.547 4.352 1 90.5 85 PHE A N 1
ATOM 688 C CA . PHE A 1 85 ? -19.891 -11.812 3.139 1 90.5 85 PHE A CA 1
ATOM 689 C C . PHE A 1 85 ? -20.766 -13.047 3.309 1 90.5 85 PHE A C 1
ATOM 691 O O . PHE A 1 85 ? -20.328 -14.055 3.867 1 90.5 85 PHE A O 1
ATOM 698 N N . THR A 1 86 ? -22.109 -13.039 3.113 1 76.62 86 THR A N 1
ATOM 699 C CA . THR A 1 86 ? -23.016 -14.18 3.293 1 76.62 86 THR A CA 1
ATOM 700 C C . THR A 1 86 ? -23.719 -14.523 1.983 1 76.62 86 THR A C 1
ATOM 702 O O . THR A 1 86 ? -24.062 -15.68 1.745 1 76.62 86 THR A O 1
ATOM 705 N N . ALA A 1 87 ? -24.031 -13.672 1.175 1 68.25 87 ALA A N 1
ATOM 706 C CA . ALA A 1 87 ? -24.984 -13.992 0.104 1 68.25 87 ALA A CA 1
ATOM 707 C C . ALA A 1 87 ? -24.422 -13.57 -1.255 1 68.25 87 ALA A C 1
ATOM 709 O O . ALA A 1 87 ? -24.594 -12.422 -1.675 1 68.25 87 ALA A O 1
ATOM 710 N N . CYS A 1 88 ? -23.391 -14.234 -1.61 1 68.75 88 CYS A N 1
ATOM 711 C CA . CYS A 1 88 ? -23.016 -13.828 -2.961 1 68.75 88 CYS A CA 1
ATOM 712 C C . CYS A 1 88 ? -22.797 -15.039 -3.857 1 68.75 88 CYS A C 1
ATOM 714 O O . CYS A 1 88 ? -22.656 -16.156 -3.365 1 68.75 88 CYS A O 1
ATOM 716 N N . ASN A 1 89 ? -23.062 -14.938 -5.109 1 72.69 89 ASN A N 1
ATOM 717 C CA . ASN A 1 89 ? -22.906 -16 -6.094 1 72.69 89 ASN A CA 1
ATOM 718 C C . ASN A 1 89 ? -21.5 -16.609 -6.051 1 72.69 89 ASN A C 1
ATOM 720 O O . ASN A 1 89 ? -21.359 -17.828 -5.98 1 72.69 89 ASN A O 1
ATOM 724 N N . ASP A 1 90 ? -20.578 -15.75 -6.133 1 85.69 90 ASP A N 1
ATOM 725 C CA . ASP A 1 90 ? -19.172 -16.156 -6.023 1 85.69 90 ASP A CA 1
ATOM 726 C C . ASP A 1 90 ? -18.531 -15.57 -4.762 1 85.69 90 ASP A C 1
ATOM 728 O O . ASP A 1 90 ? -18.109 -14.414 -4.754 1 85.69 90 ASP A O 1
ATOM 732 N N . MET A 1 91 ? -18.438 -16.406 -3.811 1 90.19 91 MET A N 1
ATOM 733 C CA . MET A 1 91 ? -17.984 -15.953 -2.5 1 90.19 91 MET A CA 1
ATOM 734 C C . MET A 1 91 ? -16.484 -16.188 -2.332 1 90.19 91 MET A C 1
ATOM 736 O O . MET A 1 91 ? -15.938 -17.172 -2.854 1 90.19 91 MET A O 1
ATOM 740 N N . PRO A 1 92 ? -15.883 -15.188 -1.686 1 95.75 92 PRO A N 1
ATOM 741 C CA . PRO A 1 92 ? -14.523 -15.508 -1.265 1 95.75 92 PRO A CA 1
ATOM 742 C C . PRO A 1 92 ? -14.461 -16.688 -0.296 1 95.75 92 PRO A C 1
ATOM 744 O O . PRO A 1 92 ? -15.359 -16.859 0.528 1 95.75 92 PRO A O 1
ATOM 747 N N . LEU A 1 93 ? -13.43 -17.531 -0.434 1 93.19 93 LEU A N 1
ATOM 748 C CA . LEU A 1 93 ? -13.383 -18.703 0.429 1 93.19 93 LEU A CA 1
ATOM 749 C C . LEU A 1 93 ? -11.938 -19.094 0.721 1 93.19 93 LEU A C 1
ATOM 751 O O . LEU A 1 93 ? -11.055 -18.891 -0.115 1 93.19 93 LEU A O 1
ATOM 755 N N . ILE A 1 94 ? -11.75 -19.578 1.883 1 95.75 94 ILE A N 1
ATOM 756 C CA . ILE A 1 94 ? -10.516 -20.25 2.273 1 95.75 94 ILE A CA 1
ATOM 757 C C . ILE A 1 94 ? -10.695 -21.766 2.166 1 95.75 94 ILE A C 1
ATOM 759 O O . ILE A 1 94 ? -11.586 -22.328 2.803 1 95.75 94 ILE A O 1
ATOM 763 N N . TYR A 1 95 ? -9.938 -22.344 1.284 1 93.19 95 TYR A N 1
ATOM 764 C CA . TYR A 1 95 ? -10.008 -23.797 1.21 1 93.19 95 TYR A CA 1
ATOM 765 C C . TYR A 1 95 ? -9.742 -24.438 2.57 1 93.19 95 TYR A C 1
ATOM 767 O O . TYR A 1 95 ? -8.828 -24.016 3.287 1 93.19 95 TYR A O 1
ATOM 775 N N . PRO A 1 96 ? -10.492 -25.344 2.924 1 91.19 96 PRO A N 1
ATOM 776 C CA . PRO A 1 96 ? -10.391 -25.922 4.273 1 91.19 96 PRO A CA 1
ATOM 777 C C . PRO A 1 96 ? -9.125 -26.75 4.473 1 91.19 96 PRO A C 1
ATOM 779 O O . PRO A 1 96 ? -8.641 -26.875 5.602 1 91.19 96 PRO A O 1
ATOM 782 N N . GLU A 1 97 ? -8.531 -27.312 3.445 1 91.12 97 GLU A N 1
ATOM 783 C CA . GLU A 1 97 ? -7.355 -28.172 3.549 1 91.12 97 GLU A CA 1
ATOM 784 C C . GLU A 1 97 ? -6.086 -27.344 3.756 1 91.12 97 GLU A C 1
ATOM 786 O O . GLU A 1 97 ? -5.945 -26.266 3.193 1 91.12 97 GLU A O 1
ATOM 791 N N . ALA A 1 98 ? -5.227 -27.953 4.48 1 93.69 98 ALA A N 1
ATOM 792 C CA . ALA A 1 98 ? -3.891 -27.375 4.633 1 93.69 98 ALA A CA 1
ATOM 793 C C . ALA A 1 98 ? -2.93 -27.938 3.59 1 93.69 98 ALA A C 1
ATOM 795 O O . ALA A 1 98 ? -3.016 -29.125 3.227 1 93.69 98 ALA A O 1
ATOM 796 N N . TYR A 1 99 ? -2.037 -27.078 3.23 1 95.44 99 TYR A N 1
ATOM 797 C CA . TYR A 1 99 ? -1.134 -27.484 2.16 1 95.44 99 TYR A CA 1
ATOM 798 C C . TYR A 1 99 ? 0.321 -27.359 2.6 1 95.44 99 TYR A C 1
ATOM 800 O O . TYR A 1 99 ? 0.643 -26.562 3.486 1 95.44 99 TYR A O 1
ATOM 808 N N . THR A 1 100 ? 1.121 -28.188 1.975 1 95.44 100 THR A N 1
ATOM 809 C CA . THR A 1 100 ? 2.57 -28.156 2.143 1 95.44 100 THR A CA 1
ATOM 810 C C . THR A 1 100 ? 3.256 -27.766 0.84 1 95.44 100 THR A C 1
ATOM 812 O O . THR A 1 100 ? 2.939 -28.297 -0.225 1 95.44 100 THR A O 1
ATOM 815 N N . ALA A 1 101 ? 4.184 -26.844 0.978 1 95.94 101 ALA A N 1
ATOM 816 C CA . ALA A 1 101 ? 4.91 -26.375 -0.203 1 95.94 101 ALA A CA 1
ATOM 817 C C . ALA A 1 101 ? 6.293 -27.031 -0.281 1 95.94 101 ALA A C 1
ATOM 819 O O . ALA A 1 101 ? 6.977 -27.156 0.735 1 95.94 101 ALA A O 1
ATOM 820 N N . PHE A 1 102 ? 6.676 -27.422 -1.513 1 93.38 102 PHE A N 1
ATOM 821 C CA . PHE A 1 102 ? 7.996 -27.938 -1.841 1 93.38 102 PHE A CA 1
ATOM 822 C C . PHE A 1 102 ? 8.625 -27.156 -2.979 1 93.38 102 PHE A C 1
ATOM 824 O O . PHE A 1 102 ? 7.918 -26.578 -3.812 1 93.38 102 PHE A O 1
ATOM 831 N N . SER A 1 103 ? 9.891 -27.094 -2.906 1 92.62 103 SER A N 1
ATOM 832 C CA . SER A 1 103 ? 10.617 -26.516 -4.031 1 92.62 103 SER A CA 1
ATOM 833 C C . SER A 1 103 ? 11.359 -27.578 -4.82 1 92.62 103 SER A C 1
ATOM 835 O O . SER A 1 103 ? 11.773 -28.594 -4.262 1 92.62 103 SER A O 1
ATOM 837 N N . MET A 1 104 ? 11.469 -27.359 -6.113 1 86.94 104 MET A N 1
ATOM 838 C CA . MET A 1 104 ? 12.18 -28.281 -6.996 1 86.94 104 MET A CA 1
ATOM 839 C C . MET A 1 104 ? 13.211 -27.547 -7.836 1 86.94 104 MET A C 1
ATOM 841 O O . MET A 1 104 ? 12.898 -26.531 -8.469 1 86.94 104 MET A O 1
ATOM 845 N N . SER A 1 105 ? 14.383 -27.953 -7.699 1 78.56 105 SER A N 1
ATOM 846 C CA . SER A 1 105 ? 15.453 -27.422 -8.531 1 78.56 105 SER A CA 1
ATOM 847 C C . SER A 1 105 ? 15.977 -28.469 -9.508 1 78.56 105 SER A C 1
ATOM 849 O O . SER A 1 105 ? 16.156 -29.641 -9.141 1 78.56 105 SER A O 1
ATOM 851 N N . THR A 1 106 ? 15.75 -28.156 -10.773 1 69.56 106 THR A N 1
ATOM 852 C CA . THR A 1 106 ? 16.297 -29.094 -11.75 1 69.56 106 THR A CA 1
ATOM 853 C C . THR A 1 106 ? 17.453 -28.453 -12.508 1 69.56 106 THR A C 1
ATOM 855 O O . THR A 1 106 ? 17.453 -27.25 -12.781 1 69.56 106 THR A O 1
ATOM 858 N N . THR A 1 107 ? 18.516 -29.188 -12.523 1 63.38 107 THR A N 1
ATOM 859 C CA . THR A 1 107 ? 19.672 -28.766 -13.305 1 63.38 107 THR A CA 1
ATOM 860 C C . THR A 1 107 ? 19.578 -29.281 -14.734 1 63.38 107 THR A C 1
ATOM 862 O O . THR A 1 107 ? 19.234 -30.438 -14.969 1 63.38 107 THR A O 1
ATOM 865 N N . ASN A 1 108 ? 19.656 -28.422 -15.773 1 61.25 108 ASN A N 1
ATOM 866 C CA . ASN A 1 108 ? 19.953 -28.812 -17.156 1 61.25 108 ASN A CA 1
ATOM 867 C C . ASN A 1 108 ? 18.719 -29.359 -17.859 1 61.25 108 ASN A C 1
ATOM 869 O O . ASN A 1 108 ? 18.828 -30.25 -18.703 1 61.25 108 ASN A O 1
ATOM 873 N N . MET A 1 109 ? 17.578 -28.969 -17.5 1 61.22 109 MET A N 1
ATOM 874 C CA . MET A 1 109 ? 16.422 -29.5 -18.219 1 61.22 109 MET A CA 1
ATOM 875 C C . MET A 1 109 ? 15.711 -28.391 -18.984 1 61.22 109 MET A C 1
ATOM 877 O O . MET A 1 109 ? 15.719 -27.234 -18.562 1 61.22 109 MET A O 1
ATOM 881 N N . ASP A 1 110 ? 15.227 -28.953 -20.125 1 71.88 110 ASP A N 1
ATOM 882 C CA . ASP A 1 110 ? 14.336 -28.062 -20.875 1 71.88 110 ASP A CA 1
ATOM 883 C C . ASP A 1 110 ? 13.102 -27.703 -20.062 1 71.88 110 ASP A C 1
ATOM 885 O O . ASP A 1 110 ? 12.586 -28.531 -19.312 1 71.88 110 ASP A O 1
ATOM 889 N N . ALA A 1 111 ? 12.703 -26.531 -20.234 1 70.44 111 ALA A N 1
ATOM 890 C CA . ALA A 1 111 ? 11.625 -25.969 -19.422 1 70.44 111 ALA A CA 1
ATOM 891 C C . ALA A 1 111 ? 10.383 -26.859 -19.484 1 70.44 111 ALA A C 1
ATOM 893 O O . ALA A 1 111 ? 9.766 -27.141 -18.453 1 70.44 111 ALA A O 1
ATOM 894 N N . GLY A 1 112 ? 10 -27.312 -20.656 1 74.69 112 GLY A N 1
ATOM 895 C CA . GLY A 1 112 ? 8.812 -28.141 -20.797 1 74.69 112 GLY A CA 1
ATOM 896 C C . GLY A 1 112 ? 8.953 -29.5 -20.141 1 74.69 112 GLY A C 1
ATOM 897 O O . GLY A 1 112 ? 8.062 -29.922 -19.406 1 74.69 112 GLY A O 1
ATOM 898 N N . GLN A 1 113 ? 10.008 -30.062 -20.312 1 77.56 113 GLN A N 1
ATOM 899 C CA . GLN A 1 113 ? 10.242 -31.391 -19.766 1 77.56 113 GLN A CA 1
ATOM 900 C C . GLN A 1 113 ? 10.367 -31.359 -18.25 1 77.56 113 GLN A C 1
ATOM 902 O O . GLN A 1 113 ? 9.977 -32.312 -17.562 1 77.56 113 GLN A O 1
ATOM 907 N N . ARG A 1 114 ? 10.82 -30.281 -17.797 1 81.62 114 ARG A N 1
ATOM 908 C CA . ARG A 1 114 ? 10.945 -30.094 -16.359 1 81.62 114 ARG A CA 1
ATOM 909 C C . ARG A 1 114 ? 9.586 -30.188 -15.672 1 81.62 114 ARG A C 1
ATOM 911 O O . ARG A 1 114 ? 9.43 -30.906 -14.68 1 81.62 114 ARG A O 1
ATOM 918 N N . VAL A 1 115 ? 8.656 -29.516 -16.188 1 83.81 115 VAL A N 1
ATOM 919 C CA . VAL A 1 115 ? 7.316 -29.5 -15.609 1 83.81 115 VAL A CA 1
ATOM 920 C C . VAL A 1 115 ? 6.719 -30.906 -15.648 1 83.81 115 VAL A C 1
ATOM 922 O O . VAL A 1 115 ? 6.156 -31.375 -14.664 1 83.81 115 VAL A O 1
ATOM 925 N N . ILE A 1 116 ? 6.906 -31.547 -16.734 1 85.06 116 ILE A N 1
ATOM 926 C CA . ILE A 1 116 ? 6.344 -32.875 -16.938 1 85.06 116 ILE A CA 1
ATOM 927 C C . ILE A 1 116 ? 7.012 -33.875 -15.977 1 85.06 116 ILE A C 1
ATOM 929 O O . ILE A 1 116 ? 6.332 -34.625 -15.266 1 85.06 116 ILE A O 1
ATOM 933 N N . ASP A 1 117 ? 8.25 -33.844 -15.922 1 82.75 117 ASP A N 1
ATOM 934 C CA . ASP A 1 117 ? 9.008 -34.812 -15.109 1 82.75 117 ASP A CA 1
ATOM 935 C C . ASP A 1 117 ? 8.672 -34.625 -13.625 1 82.75 117 ASP A C 1
ATOM 937 O O . ASP A 1 117 ? 8.664 -35.625 -12.875 1 82.75 117 ASP A O 1
ATOM 941 N N . LEU A 1 118 ? 8.391 -33.5 -13.258 1 82 118 LEU A N 1
ATOM 942 C CA . LEU A 1 118 ? 8.133 -33.219 -11.859 1 82 118 LEU A CA 1
ATOM 943 C C . LEU A 1 118 ? 6.695 -33.562 -11.484 1 82 118 LEU A C 1
ATOM 945 O O . LEU A 1 118 ? 6.422 -33.969 -10.352 1 82 118 LEU A O 1
ATOM 949 N N . THR A 1 119 ? 5.836 -33.406 -12.398 1 89.12 119 THR A N 1
ATOM 950 C CA . THR A 1 119 ? 4.426 -33.531 -12.047 1 89.12 119 THR A CA 1
ATOM 951 C C . THR A 1 119 ? 3.871 -34.875 -12.422 1 89.12 119 THR A C 1
ATOM 953 O O . THR A 1 119 ? 2.885 -35.344 -11.844 1 89.12 119 THR A O 1
ATOM 956 N N . ALA A 1 120 ? 4.539 -35.594 -13.312 1 89.44 120 ALA A N 1
ATOM 957 C CA . ALA A 1 120 ? 4.035 -36.844 -13.82 1 89.44 120 ALA A CA 1
ATOM 958 C C . ALA A 1 120 ? 3.971 -37.906 -12.719 1 89.44 120 ALA A C 1
ATOM 960 O O . ALA A 1 120 ? 2.943 -38.562 -12.531 1 89.44 120 ALA A O 1
ATOM 961 N N . PRO A 1 121 ? 5.031 -38.125 -11.969 1 89.75 121 PRO A N 1
ATOM 962 C CA . PRO A 1 121 ? 4.98 -39.125 -10.898 1 89.75 121 PRO A CA 1
ATOM 963 C C . PRO A 1 121 ? 3.83 -38.875 -9.93 1 89.75 121 PRO A C 1
ATOM 965 O O . PRO A 1 121 ? 3.162 -39.844 -9.516 1 89.75 121 PRO A O 1
ATOM 968 N N . LEU A 1 122 ? 3.598 -37.688 -9.57 1 90.94 122 LEU A N 1
ATOM 969 C CA . LEU A 1 122 ? 2.543 -37.344 -8.617 1 90.94 122 LEU A CA 1
ATOM 970 C C . LEU A 1 122 ? 1.166 -37.562 -9.242 1 90.94 122 LEU A C 1
ATOM 972 O O . LEU A 1 122 ? 0.241 -38.031 -8.578 1 90.94 122 LEU A O 1
ATOM 976 N N . ALA A 1 123 ? 1.08 -37.188 -10.484 1 89.94 123 ALA A N 1
ATOM 977 C CA . ALA A 1 123 ? -0.184 -37.344 -11.195 1 89.94 123 ALA A CA 1
ATOM 978 C C . ALA A 1 123 ? -0.54 -38.844 -11.328 1 89.94 123 ALA A C 1
ATOM 980 O O . ALA A 1 123 ? -1.693 -39.219 -11.125 1 89.94 123 ALA A O 1
ATOM 981 N N . ILE A 1 124 ? 0.399 -39.594 -11.68 1 88.38 124 ILE A N 1
ATOM 982 C CA . ILE A 1 124 ? 0.201 -41.031 -11.852 1 88.38 124 ILE A CA 1
ATOM 983 C C . ILE A 1 124 ? -0.181 -41.656 -10.508 1 88.38 124 ILE A C 1
ATOM 985 O O . ILE A 1 124 ? -0.998 -42.562 -10.461 1 88.38 124 ILE A O 1
ATOM 989 N N . ALA A 1 125 ? 0.358 -41.125 -9.43 1 88.56 125 ALA A N 1
ATOM 990 C CA . ALA A 1 125 ? 0.062 -41.625 -8.086 1 88.56 125 ALA A CA 1
ATOM 991 C C . ALA A 1 125 ? -1.27 -41.062 -7.582 1 88.56 125 ALA A C 1
ATOM 993 O O . ALA A 1 125 ? -1.707 -41.406 -6.477 1 88.56 125 ALA A O 1
ATOM 994 N N . GLY A 1 126 ? -1.891 -40.188 -8.336 1 87.56 126 GLY A N 1
ATOM 995 C CA . GLY A 1 126 ? -3.189 -39.656 -7.973 1 87.56 126 GLY A CA 1
ATOM 996 C C . GLY A 1 126 ? -3.104 -38.562 -6.934 1 87.56 126 GLY A C 1
ATOM 997 O O . GLY A 1 126 ? -4.02 -38.375 -6.133 1 87.56 126 GLY A O 1
ATOM 998 N N . ILE A 1 127 ? -2.068 -37.875 -6.871 1 90.31 127 ILE A N 1
ATOM 999 C CA . ILE A 1 127 ? -1.866 -36.812 -5.898 1 90.31 127 ILE A CA 1
ATOM 1000 C C . ILE A 1 127 ? -2.066 -35.469 -6.574 1 90.31 127 ILE A C 1
ATOM 1002 O O . ILE A 1 127 ? -1.284 -35.062 -7.445 1 90.31 127 ILE A O 1
ATOM 1006 N N . PRO A 1 128 ? -3.084 -34.719 -6.188 1 91.12 128 PRO A N 1
ATOM 1007 C CA . PRO A 1 128 ? -3.281 -33.406 -6.75 1 91.12 128 PRO A CA 1
ATOM 1008 C C . PRO A 1 128 ? -2.221 -32.406 -6.285 1 91.12 128 PRO A C 1
ATOM 1010 O O . PRO A 1 128 ? -1.755 -32.469 -5.148 1 91.12 128 PRO A O 1
ATOM 1013 N N . ILE A 1 129 ? -1.907 -31.484 -7.191 1 92.88 129 ILE A N 1
ATOM 1014 C CA . ILE A 1 129 ? -0.897 -30.5 -6.805 1 92.88 129 ILE A CA 1
ATOM 1015 C C . ILE A 1 129 ? -1.286 -29.125 -7.332 1 92.88 129 ILE A C 1
ATOM 1017 O O . ILE A 1 129 ? -2.049 -29 -8.297 1 92.88 129 ILE A O 1
ATOM 1021 N N . PHE A 1 130 ? -0.858 -28.125 -6.648 1 94.81 130 PHE A N 1
ATOM 1022 C CA . PHE A 1 130 ? -0.715 -26.781 -7.203 1 94.81 130 PHE A CA 1
ATOM 1023 C C . PHE A 1 130 ? 0.726 -26.516 -7.625 1 94.81 130 PHE A C 1
ATOM 1025 O O . PHE A 1 130 ? 1.662 -26.859 -6.895 1 94.81 130 PHE A O 1
ATOM 1032 N N . PHE A 1 131 ? 0.908 -26.031 -8.82 1 94.69 131 PHE A N 1
ATOM 1033 C CA . PHE A 1 131 ? 2.246 -25.859 -9.367 1 94.69 131 PHE A CA 1
ATOM 1034 C C . PHE A 1 131 ? 2.51 -24.406 -9.703 1 94.69 131 PHE A C 1
ATOM 1036 O O . PHE A 1 131 ? 1.673 -23.734 -10.32 1 94.69 131 PHE A O 1
ATOM 1043 N N . ILE A 1 132 ? 3.621 -23.859 -9.234 1 95.88 132 ILE A N 1
ATOM 1044 C CA . ILE A 1 132 ? 3.98 -22.469 -9.453 1 95.88 132 ILE A CA 1
ATOM 1045 C C . ILE A 1 132 ? 5.422 -22.375 -9.953 1 95.88 132 ILE A C 1
ATOM 1047 O O . ILE A 1 132 ? 6.359 -22.719 -9.227 1 95.88 132 ILE A O 1
ATOM 1051 N N . THR A 1 133 ? 5.57 -21.938 -11.133 1 92.62 133 THR A N 1
ATOM 1052 C CA . THR A 1 133 ? 6.895 -21.641 -11.672 1 92.62 133 THR A CA 1
ATOM 1053 C C . THR A 1 133 ? 7.336 -20.234 -11.281 1 92.62 133 THR A C 1
ATOM 1055 O O . THR A 1 133 ? 6.543 -19.297 -11.32 1 92.62 133 THR A O 1
ATOM 1058 N N . THR A 1 134 ? 8.531 -20.109 -10.836 1 91.12 134 THR A N 1
ATOM 1059 C CA . THR A 1 134 ? 9.117 -18.797 -10.555 1 91.12 134 THR A CA 1
ATOM 1060 C C . THR A 1 134 ? 10.391 -18.594 -11.367 1 91.12 134 THR A C 1
ATOM 1062 O O . THR A 1 134 ? 10.773 -19.438 -12.164 1 91.12 134 THR A O 1
ATOM 1065 N N . CYS A 1 135 ? 11 -17.422 -11.188 1 86.44 135 CYS A N 1
ATOM 1066 C CA . CYS A 1 135 ? 12.211 -17.109 -11.938 1 86.44 135 CYS A CA 1
ATOM 1067 C C . CYS A 1 135 ? 13.406 -17.891 -11.398 1 86.44 135 CYS A C 1
ATOM 1069 O O . CYS A 1 135 ? 14.445 -17.969 -12.055 1 86.44 135 CYS A O 1
ATOM 1071 N N . TYR A 1 136 ? 13.312 -18.562 -10.289 1 82.88 136 TYR A N 1
ATOM 1072 C CA . TYR A 1 136 ? 14.414 -19.297 -9.68 1 82.88 136 TYR A CA 1
ATOM 1073 C C . TYR A 1 136 ? 14.141 -20.797 -9.711 1 82.88 136 TYR A C 1
ATOM 1075 O O . TYR A 1 136 ? 15 -21.578 -10.141 1 82.88 136 TYR A O 1
ATOM 1083 N N . THR A 1 137 ? 13.062 -21.062 -9.148 1 86.94 137 THR A N 1
ATOM 1084 C CA . THR A 1 137 ? 12.734 -22.469 -8.969 1 86.94 137 THR A CA 1
ATOM 1085 C C . THR A 1 137 ? 11.234 -22.703 -9.133 1 86.94 137 THR A C 1
ATOM 1087 O O . THR A 1 137 ? 10.461 -21.75 -9.266 1 86.94 137 THR A O 1
ATOM 1090 N N . ASP A 1 138 ? 10.922 -23.922 -9.234 1 90.06 138 ASP A N 1
ATOM 1091 C CA . ASP A 1 138 ? 9.523 -24.328 -9.258 1 90.06 138 ASP A CA 1
ATOM 1092 C C . ASP A 1 138 ? 9.055 -24.781 -7.883 1 90.06 138 ASP A C 1
ATOM 1094 O O . ASP A 1 138 ? 9.82 -25.406 -7.137 1 90.06 138 ASP A O 1
ATOM 1098 N N . PHE A 1 139 ? 7.785 -24.406 -7.648 1 94.44 139 PHE A N 1
ATOM 1099 C CA . PHE A 1 139 ? 7.16 -24.859 -6.406 1 94.44 139 PHE A CA 1
ATOM 1100 C C . PHE A 1 139 ? 5.941 -25.719 -6.699 1 94.44 139 PHE A C 1
ATOM 1102 O O . PHE A 1 139 ? 5.262 -25.531 -7.707 1 94.44 139 PHE A O 1
ATOM 1109 N N . PHE A 1 140 ? 5.77 -26.672 -5.852 1 94.12 140 PHE A N 1
ATOM 1110 C CA . PHE A 1 140 ? 4.5 -27.391 -5.891 1 94.12 140 PHE A CA 1
ATOM 1111 C C . PHE A 1 140 ? 3.934 -27.562 -4.484 1 94.12 140 PHE A C 1
ATOM 1113 O O . PHE A 1 140 ? 4.688 -27.734 -3.523 1 94.12 140 PHE A O 1
ATOM 1120 N N . LEU A 1 141 ? 2.684 -27.422 -4.398 1 95.44 141 LEU A N 1
ATOM 1121 C CA . LEU A 1 141 ? 1.97 -27.578 -3.137 1 95.44 141 LEU A CA 1
ATOM 1122 C C . LEU A 1 141 ? 1.08 -28.812 -3.166 1 95.44 141 LEU A C 1
ATOM 1124 O O . LEU A 1 141 ? 0.434 -29.094 -4.18 1 95.44 141 LEU A O 1
ATOM 1128 N N . VAL A 1 142 ? 1.056 -29.531 -2.078 1 94.06 142 VAL A N 1
ATOM 1129 C CA . VAL A 1 142 ? 0.218 -30.719 -1.917 1 94.06 142 VAL A CA 1
ATOM 1130 C C . VAL A 1 142 ? -0.543 -30.641 -0.596 1 94.06 142 VAL A C 1
ATOM 1132 O O . VAL A 1 142 ? -0.127 -29.922 0.325 1 94.06 142 VAL A O 1
ATOM 1135 N N . CYS A 1 143 ? -1.632 -31.297 -0.615 1 92.81 143 CYS A N 1
ATOM 1136 C CA . CYS A 1 143 ? -2.311 -31.422 0.671 1 92.81 143 CYS A CA 1
ATOM 1137 C C . CYS A 1 143 ? -1.381 -32 1.729 1 92.81 143 CYS A C 1
ATOM 1139 O O . CYS A 1 143 ? -0.644 -32.938 1.456 1 92.81 143 CYS A O 1
ATOM 1141 N N . SER A 1 144 ? -1.453 -31.406 2.881 1 92.19 144 SER A N 1
ATOM 1142 C CA . SER A 1 144 ? -0.531 -31.812 3.938 1 92.19 144 SER A CA 1
ATOM 1143 C C . SER A 1 144 ? -0.717 -33.281 4.301 1 92.19 144 SER A C 1
ATOM 1145 O O . SER A 1 144 ? 0.247 -33.969 4.652 1 92.19 144 SER A O 1
ATOM 1147 N N . THR A 1 145 ? -1.887 -33.812 4.188 1 89.81 145 THR A N 1
ATOM 1148 C CA . THR A 1 145 ? -2.172 -35.219 4.512 1 89.81 145 THR A CA 1
ATOM 1149 C C . THR A 1 145 ? -1.52 -36.156 3.498 1 89.81 145 THR A C 1
ATOM 1151 O O . THR A 1 145 ? -1.327 -37.344 3.771 1 89.81 145 THR A O 1
ATOM 1154 N N . ASP A 1 146 ? -1.158 -35.688 2.338 1 90.5 146 ASP A N 1
ATOM 1155 C CA . ASP A 1 146 ? -0.576 -36.5 1.274 1 90.5 146 ASP A CA 1
ATOM 1156 C C . ASP A 1 146 ? 0.95 -36.469 1.334 1 90.5 146 ASP A C 1
ATOM 1158 O O . ASP A 1 146 ? 1.62 -37.125 0.541 1 90.5 146 ASP A O 1
ATOM 1162 N N . ARG A 1 147 ? 1.511 -35.812 2.211 1 91.06 147 ARG A N 1
ATOM 1163 C CA . ARG A 1 147 ? 2.949 -35.594 2.256 1 91.06 147 ARG A CA 1
ATOM 1164 C C . ARG A 1 147 ? 3.721 -36.906 2.252 1 91.06 147 ARG A C 1
ATOM 1166 O O . ARG A 1 147 ? 4.648 -37.062 1.462 1 91.06 147 ARG A O 1
ATOM 1173 N N . PRO A 1 148 ? 3.316 -37.906 3.125 1 89.19 148 PRO A N 1
ATOM 1174 C CA . PRO A 1 148 ? 4.062 -39.156 3.1 1 89.19 148 PRO A CA 1
ATOM 1175 C C . PRO A 1 148 ? 4.023 -39.844 1.731 1 89.19 148 PRO A C 1
ATOM 1177 O O . PRO A 1 148 ? 5.039 -40.344 1.271 1 89.19 148 PRO A O 1
ATOM 1180 N N . ALA A 1 149 ? 2.902 -39.812 1.136 1 90 149 ALA A N 1
ATOM 1181 C CA . ALA A 1 149 ? 2.752 -40.406 -0.184 1 90 149 ALA A CA 1
ATOM 1182 C C . ALA A 1 149 ? 3.604 -39.688 -1.222 1 90 149 ALA A C 1
ATOM 1184 O O . ALA A 1 149 ? 4.16 -40.312 -2.127 1 90 149 ALA A O 1
ATOM 1185 N N . VAL A 1 150 ? 3.678 -38.438 -1.104 1 91.81 150 VAL A N 1
ATOM 1186 C CA . VAL A 1 150 ? 4.457 -37.594 -2.023 1 91.81 150 VAL A CA 1
ATOM 1187 C C . VAL A 1 150 ? 5.938 -37.969 -1.906 1 91.81 150 VAL A C 1
ATOM 1189 O O . VAL A 1 150 ? 6.609 -38.188 -2.914 1 91.81 150 VAL A O 1
ATOM 1192 N N . VAL A 1 151 ? 6.418 -38.031 -0.737 1 90.44 151 VAL A N 1
ATOM 1193 C CA . VAL A 1 151 ? 7.828 -38.312 -0.488 1 90.44 151 VAL A CA 1
ATOM 1194 C C . VAL A 1 151 ? 8.18 -39.688 -1.014 1 90.44 151 VAL A C 1
ATOM 1196 O O . VAL A 1 151 ? 9.172 -39.875 -1.72 1 90.44 151 VAL A O 1
ATOM 1199 N N . SER A 1 152 ? 7.332 -40.625 -0.693 1 91.12 152 SER A N 1
ATOM 1200 C CA . SER A 1 152 ? 7.574 -42 -1.13 1 91.12 152 SER A CA 1
ATOM 1201 C C . SER A 1 152 ? 7.578 -42.094 -2.652 1 91.12 152 SER A C 1
ATOM 1203 O O . SER A 1 152 ? 8.453 -42.75 -3.232 1 91.12 152 SER A O 1
ATOM 1205 N N . THR A 1 153 ? 6.602 -41.469 -3.293 1 90.88 153 THR A N 1
ATOM 1206 C CA . THR A 1 153 ? 6.457 -41.531 -4.746 1 90.88 153 THR A CA 1
ATOM 1207 C C . THR A 1 153 ? 7.672 -40.906 -5.426 1 90.88 153 THR A C 1
ATOM 1209 O O . THR A 1 153 ? 8.211 -41.469 -6.379 1 90.88 153 THR A O 1
ATOM 1212 N N . LEU A 1 154 ? 8.125 -39.812 -4.977 1 90.56 154 LEU A N 1
ATOM 1213 C CA . LEU A 1 154 ? 9.227 -39.094 -5.609 1 90.56 154 LEU A CA 1
ATOM 1214 C C . LEU A 1 154 ? 10.547 -39.812 -5.379 1 90.56 154 LEU A C 1
ATOM 1216 O O . LEU A 1 154 ? 11.391 -39.875 -6.273 1 90.56 154 LEU A O 1
ATOM 1220 N N . LEU A 1 155 ? 10.688 -40.406 -4.219 1 89.56 155 LEU A N 1
ATOM 1221 C CA . LEU A 1 155 ? 11.883 -41.188 -3.953 1 89.56 155 LEU A CA 1
ATOM 1222 C C . LEU A 1 155 ? 11.938 -42.406 -4.883 1 89.56 155 LEU A C 1
ATOM 1224 O O . LEU A 1 155 ? 13 -42.719 -5.414 1 89.56 155 LEU A O 1
ATOM 1228 N N . GLU A 1 156 ? 10.852 -43 -5.027 1 89.88 156 GLU A N 1
ATOM 1229 C CA . GLU A 1 156 ? 10.766 -44.156 -5.902 1 89.88 156 GLU A CA 1
ATOM 1230 C C . GLU A 1 156 ? 11.102 -43.812 -7.348 1 89.88 156 GLU A C 1
ATOM 1232 O O . GLU A 1 156 ? 11.617 -44.625 -8.102 1 89.88 156 GLU A O 1
ATOM 1237 N N . CYS A 1 157 ? 10.766 -42.594 -7.695 1 88.38 157 CYS A N 1
ATOM 1238 C CA . CYS A 1 157 ? 11.008 -42.156 -9.055 1 88.38 157 CYS A CA 1
ATOM 1239 C C . CYS A 1 157 ? 12.391 -41.531 -9.188 1 88.38 157 CYS A C 1
ATOM 1241 O O . CYS A 1 157 ? 12.719 -40.938 -10.211 1 88.38 157 CYS A O 1
ATOM 1243 N N . GLY A 1 158 ? 13.203 -41.5 -8.125 1 86 158 GLY A N 1
ATOM 1244 C CA . GLY A 1 158 ? 14.609 -41.156 -8.219 1 86 158 GLY A CA 1
ATOM 1245 C C . GLY A 1 158 ? 14.891 -39.719 -7.77 1 86 158 GLY A C 1
ATOM 1246 O O . GLY A 1 158 ? 16.031 -39.25 -7.871 1 86 158 GLY A O 1
ATOM 1247 N N . PHE A 1 159 ? 13.969 -39.062 -7.32 1 88.31 159 PHE A N 1
ATOM 1248 C CA . PHE A 1 159 ? 14.211 -37.719 -6.809 1 88.31 159 PHE A CA 1
ATOM 1249 C C . PHE A 1 159 ? 14.898 -37.75 -5.445 1 88.31 159 PHE A C 1
ATOM 1251 O O . PHE A 1 159 ? 14.766 -38.75 -4.719 1 88.31 159 PHE A O 1
ATOM 1258 N N . LYS A 1 160 ? 15.695 -36.688 -5.191 1 87.69 160 LYS A N 1
ATOM 1259 C CA . LYS A 1 160 ? 16.391 -36.594 -3.908 1 87.69 160 LYS A CA 1
ATOM 1260 C C . LYS A 1 160 ? 15.844 -35.406 -3.088 1 87.69 160 LYS A C 1
ATOM 1262 O O . LYS A 1 160 ? 15.516 -34.375 -3.639 1 87.69 160 LYS A O 1
ATOM 1267 N N . PHE A 1 161 ? 15.711 -35.688 -1.875 1 87.94 161 PHE A N 1
ATOM 1268 C CA . PHE A 1 161 ? 15.266 -34.625 -0.968 1 87.94 161 PHE A CA 1
ATOM 1269 C C . PHE A 1 161 ? 16.438 -34.031 -0.191 1 87.94 161 PHE A C 1
ATOM 1271 O O . PHE A 1 161 ? 17.344 -34.781 0.223 1 87.94 161 PHE A O 1
ATOM 1278 N N . SER A 1 162 ? 16.688 -32.75 -0.292 1 77 162 SER A N 1
ATOM 1279 C CA . SER A 1 162 ? 17.734 -32.125 0.489 1 77 162 SER A CA 1
ATOM 1280 C C . SER A 1 162 ? 17.594 -32.438 1.975 1 77 162 SER A C 1
ATOM 1282 O O . SER A 1 162 ? 16.5 -32.812 2.434 1 77 162 SER A O 1
ATOM 1284 N N . ASP A 1 163 ? 18.594 -32.219 2.895 1 56.22 163 ASP A N 1
ATOM 1285 C CA . ASP A 1 163 ? 18.875 -32.594 4.27 1 56.22 163 ASP A CA 1
ATOM 1286 C C . ASP A 1 163 ? 17.594 -32.688 5.098 1 56.22 163 ASP A C 1
ATOM 1288 O O . ASP A 1 163 ? 16.578 -32.094 4.746 1 56.22 163 ASP A O 1
ATOM 1292 N N . SER A 1 164 ? 17.688 -33.281 6.578 1 47.5 164 SER A N 1
ATOM 1293 C CA . SER A 1 164 ? 17.203 -34.188 7.613 1 47.5 164 SER A CA 1
ATOM 1294 C C . SER A 1 164 ? 15.844 -33.781 8.141 1 47.5 164 SER A C 1
ATOM 1296 O O . SER A 1 164 ? 15.148 -34.562 8.789 1 47.5 164 SER A O 1
ATOM 1298 N N . GLN A 1 165 ? 15.727 -32.719 8.805 1 44.97 165 GLN A N 1
ATOM 1299 C CA . GLN A 1 165 ? 14.758 -32.75 9.898 1 44.97 165 GLN A CA 1
ATOM 1300 C C . GLN A 1 165 ? 13.336 -32.969 9.367 1 44.97 165 GLN A C 1
ATOM 1302 O O . GLN A 1 165 ? 12.461 -33.438 10.094 1 44.97 165 GLN A O 1
ATOM 1307 N N . SER A 1 166 ? 12.898 -32.375 8.344 1 47.19 166 SER A N 1
ATOM 1308 C CA . SER A 1 166 ? 11.492 -32 8.266 1 47.19 166 SER A CA 1
ATOM 1309 C C . SER A 1 166 ? 10.664 -33.062 7.562 1 47.19 166 SER A C 1
ATOM 1311 O O . SER A 1 166 ? 9.523 -32.812 7.164 1 47.19 166 SER A O 1
ATOM 1313 N N . ALA A 1 167 ? 11.273 -34.062 7.035 1 43.88 167 ALA A N 1
ATOM 1314 C CA . ALA A 1 167 ? 10.391 -35 6.336 1 43.88 167 ALA A CA 1
ATOM 1315 C C . ALA A 1 167 ? 9.305 -35.531 7.27 1 43.88 167 ALA A C 1
ATOM 1317 O O . ALA A 1 167 ? 8.273 -36.031 6.809 1 43.88 167 ALA A O 1
ATOM 1318 N N . TYR A 1 168 ? 9.719 -35.906 8.586 1 41.5 168 TYR A N 1
ATOM 1319 C CA . TYR A 1 168 ? 8.734 -36.594 9.398 1 41.5 168 TYR A CA 1
ATOM 1320 C C . TYR A 1 168 ? 7.672 -35.625 9.922 1 41.5 168 TYR A C 1
ATOM 1322 O O . TYR A 1 168 ? 7.973 -34.719 10.703 1 41.5 168 TYR A O 1
ATOM 1330 N N . VAL A 1 169 ? 6.809 -35.094 9.328 1 44.69 169 VAL A N 1
ATOM 1331 C CA . VAL A 1 169 ? 5.688 -34.406 9.961 1 44.69 169 VAL A CA 1
ATOM 1332 C C . VAL A 1 169 ? 4.707 -35.438 10.531 1 44.69 169 VAL A C 1
ATOM 1334 O O . VAL A 1 169 ? 4.254 -36.312 9.812 1 44.69 169 VAL A O 1
ATOM 1337 N N . PRO A 1 170 ? 4.547 -35.469 11.852 1 41.28 170 PRO A N 1
ATOM 1338 C CA . PRO A 1 170 ? 3.484 -36.312 12.414 1 41.28 170 PRO A CA 1
ATOM 1339 C C . PRO A 1 170 ? 2.133 -36.062 11.734 1 41.28 170 PRO A C 1
ATOM 1341 O O . PRO A 1 170 ? 1.855 -34.969 11.266 1 41.28 170 PRO A O 1
ATOM 1344 N N . PRO A 1 171 ? 1.44 -37.062 11.289 1 39.19 171 PRO A N 1
ATOM 1345 C CA . PRO A 1 171 ? 0.103 -36.969 10.703 1 39.19 171 PRO A CA 1
ATOM 1346 C C . PRO A 1 171 ? -0.838 -36.094 11.5 1 39.19 171 PRO A C 1
ATOM 1348 O O . PRO A 1 171 ? -1.102 -36.344 12.672 1 39.19 171 PRO A O 1
ATOM 1351 N N . THR A 1 172 ? -0.615 -34.844 11.633 1 40.41 172 THR A N 1
ATOM 1352 C CA . THR A 1 172 ? -1.7 -34.094 12.273 1 40.41 172 THR A CA 1
ATOM 1353 C C . THR A 1 172 ? -3.018 -34.344 11.547 1 40.41 172 THR A C 1
ATOM 1355 O O . THR A 1 172 ? -3.031 -34.531 10.328 1 40.41 172 THR A O 1
ATOM 1358 N N . TYR A 1 173 ? -4.223 -34.594 12.258 1 36.19 173 TYR A N 1
ATOM 1359 C CA . TYR A 1 173 ? -5.609 -34.844 11.883 1 36.19 173 TYR A CA 1
ATOM 1360 C C . TYR A 1 173 ? -6.117 -33.781 10.914 1 36.19 173 TYR A C 1
ATOM 1362 O O . TYR A 1 173 ? -6.699 -32.781 11.328 1 36.19 173 TYR A O 1
ATOM 1370 N N . TYR A 1 174 ? -5.375 -33.375 9.898 1 43.09 174 TYR A N 1
ATOM 1371 C CA . TYR A 1 174 ? -6.004 -32.406 9.016 1 43.09 174 TYR A CA 1
ATOM 1372 C C . TYR A 1 174 ? -7.047 -33.062 8.125 1 43.09 174 TYR A C 1
ATOM 1374 O O . TYR A 1 174 ? -7.008 -34.281 7.914 1 43.09 174 TYR A O 1
ATOM 1382 N N . ALA A 1 175 ? -8.203 -32.469 7.754 1 45.5 175 ALA A N 1
ATOM 1383 C CA . ALA A 1 175 ? -9.242 -32.906 6.82 1 45.5 175 ALA A CA 1
ATOM 1384 C C . ALA A 1 175 ? -8.625 -33.469 5.535 1 45.5 175 ALA A C 1
ATOM 1386 O O . ALA A 1 175 ? -7.648 -32.906 5.02 1 45.5 175 ALA A O 1
ATOM 1387 N N . LEU A 1 176 ? -8.805 -34.75 5.371 1 47.88 176 LEU A N 1
ATOM 1388 C CA . LEU A 1 176 ? -8.352 -35.438 4.18 1 47.88 176 LEU A CA 1
ATOM 1389 C C . LEU A 1 176 ? -8.719 -34.688 2.914 1 47.88 176 LEU A C 1
ATOM 1391 O O . LEU A 1 176 ? -9.859 -34.219 2.775 1 47.88 176 LEU A O 1
ATOM 1395 N N . CYS A 1 177 ? -7.84 -33.969 2.34 1 53.41 177 CYS A N 1
ATOM 1396 C CA . CYS A 1 177 ? -8.055 -33.312 1.067 1 53.41 177 CYS A CA 1
ATOM 1397 C C . CYS A 1 177 ? -8.57 -34.281 0.009 1 53.41 177 CYS A C 1
ATOM 1399 O O . CYS A 1 177 ? -9.008 -33.844 -1.061 1 53.41 177 CYS A O 1
ATOM 1401 N N . ARG A 1 178 ? -8.305 -35.656 0.138 1 51.06 178 ARG A N 1
ATOM 1402 C CA . ARG A 1 178 ? -8.516 -36.562 -0.991 1 51.06 178 ARG A CA 1
ATOM 1403 C C . ARG A 1 178 ? -10 -36.844 -1.174 1 51.06 178 ARG A C 1
ATOM 1405 O O . ARG A 1 178 ? -10.648 -37.375 -0.267 1 51.06 178 ARG A O 1
ATOM 1412 N N . SER A 1 179 ? -10.75 -35.906 -1.696 1 46.81 179 SER A N 1
ATOM 1413 C CA . SER A 1 179 ? -11.93 -36.594 -2.207 1 46.81 179 SER A CA 1
ATOM 1414 C C . SER A 1 179 ? -11.539 -37.781 -3.104 1 46.81 179 SER A C 1
ATOM 1416 O O . SER A 1 179 ? -10.641 -37.656 -3.936 1 46.81 179 SER A O 1
ATOM 1418 N N . ILE A 1 180 ? -11.625 -38.938 -2.668 1 42.97 180 ILE A N 1
ATOM 1419 C CA . ILE A 1 180 ? -11.453 -40.156 -3.463 1 42.97 180 ILE A CA 1
ATOM 1420 C C . ILE A 1 180 ? -12.188 -40 -4.793 1 42.97 180 ILE A C 1
ATOM 1422 O O . ILE A 1 180 ? -13.422 -40.031 -4.836 1 42.97 180 ILE A O 1
ATOM 1426 N N . ILE A 1 181 ? -12.07 -38.969 -5.555 1 45.94 181 ILE A N 1
ATOM 1427 C CA . ILE A 1 181 ? -12.75 -39.219 -6.816 1 45.94 181 ILE A CA 1
ATOM 1428 C C . ILE A 1 181 ? -12.422 -40.625 -7.309 1 45.94 181 ILE A C 1
ATOM 1430 O O . ILE A 1 181 ? -11.25 -41 -7.414 1 45.94 181 ILE A O 1
ATOM 1434 N N . PRO A 1 182 ? -13.367 -41.406 -7.379 1 42.44 182 PRO A N 1
ATOM 1435 C CA . PRO A 1 182 ? -13.359 -42.781 -7.852 1 42.44 182 PRO A CA 1
ATOM 1436 C C . PRO A 1 182 ? -12.641 -42.969 -9.188 1 42.44 182 PRO A C 1
ATOM 1438 O O . PRO A 1 182 ? -12.914 -43.906 -9.93 1 42.44 182 PRO A O 1
ATOM 1441 N N . SER A 1 183 ? -12.031 -42.062 -9.914 1 47.78 183 SER A N 1
ATOM 1442 C CA . SER A 1 183 ? -11.648 -42.594 -11.211 1 47.78 183 SER A CA 1
ATOM 1443 C C . SER A 1 183 ? -10.805 -43.875 -11.047 1 47.78 183 SER A C 1
ATOM 1445 O O . SER A 1 183 ? -9.594 -43.781 -10.805 1 47.78 183 SER A O 1
ATOM 1447 N N . ASN A 1 184 ? -11.43 -44.812 -10.562 1 55.75 184 ASN A N 1
ATOM 1448 C CA . ASN A 1 184 ? -10.859 -46.156 -10.594 1 55.75 184 ASN A CA 1
ATOM 1449 C C . ASN A 1 184 ? -10.43 -46.562 -12.008 1 55.75 184 ASN A C 1
ATOM 1451 O O . ASN A 1 184 ? -11.164 -46.312 -12.969 1 55.75 184 ASN A O 1
ATOM 1455 N N . PRO A 1 185 ? -9.258 -47 -12.352 1 67.5 185 PRO A N 1
ATOM 1456 C CA . PRO A 1 185 ? -7.828 -47.219 -12.109 1 67.5 185 PRO A CA 1
ATOM 1457 C C . PRO A 1 185 ? -6.988 -45.969 -12.383 1 67.5 185 PRO A C 1
ATOM 1459 O O . PRO A 1 185 ? -7.379 -45.125 -13.188 1 67.5 185 PRO A O 1
ATOM 1462 N N . LEU A 1 186 ? -5.949 -45.75 -11.711 1 72.88 186 LEU A N 1
ATOM 1463 C CA . LEU A 1 186 ? -4.938 -44.719 -11.906 1 72.88 186 LEU A CA 1
ATOM 1464 C C . LEU A 1 186 ? -4.234 -44.906 -13.25 1 72.88 186 LEU A C 1
ATOM 1466 O O . LEU A 1 186 ? -4.121 -46.031 -13.75 1 72.88 186 LEU A O 1
ATOM 1470 N N . PRO A 1 187 ? -3.938 -43.75 -13.906 1 77.12 187 PRO A N 1
ATOM 1471 C CA . PRO A 1 187 ? -3.174 -43.875 -15.148 1 77.12 187 PRO A CA 1
ATOM 1472 C C . PRO A 1 187 ? -1.794 -44.469 -14.938 1 77.12 187 PRO A C 1
ATOM 1474 O O . PRO A 1 187 ? -1.206 -44.312 -13.859 1 77.12 187 PRO A O 1
ATOM 1477 N N . SER A 1 188 ? -1.387 -45.156 -15.922 1 78.31 188 SER A N 1
ATOM 1478 C CA . SER A 1 188 ? -0.108 -45.844 -15.789 1 78.31 188 SER A CA 1
ATOM 1479 C C . SER A 1 188 ? 0.987 -45.125 -16.578 1 78.31 188 SER A C 1
ATOM 1481 O O . SER A 1 188 ? 2.176 -45.344 -16.344 1 78.31 188 SER A O 1
ATOM 1483 N N . THR A 1 189 ? 0.535 -44.281 -17.516 1 83.69 189 THR A N 1
ATOM 1484 C CA . THR A 1 189 ? 1.504 -43.594 -18.359 1 83.69 189 THR A CA 1
ATOM 1485 C C . THR A 1 189 ? 1.125 -42.125 -18.531 1 83.69 189 THR A C 1
ATOM 1487 O O . THR A 1 189 ? -0.007 -41.719 -18.25 1 83.69 189 THR A O 1
ATOM 1490 N N . VAL A 1 190 ? 2.082 -41.406 -19 1 84.81 190 VAL A N 1
ATOM 1491 C CA . VAL A 1 190 ? 1.862 -39.969 -19.266 1 84.81 190 VAL A CA 1
ATOM 1492 C C . VAL A 1 190 ? 0.845 -39.812 -20.406 1 84.81 190 VAL A C 1
ATOM 1494 O O . VAL A 1 190 ? 0.007 -38.906 -20.359 1 84.81 190 VAL A O 1
ATOM 1497 N N . ALA A 1 191 ? 0.884 -40.656 -21.312 1 85 191 ALA A N 1
ATOM 1498 C CA . ALA A 1 191 ? -0.044 -40.594 -22.438 1 85 191 ALA A CA 1
ATOM 1499 C C . ALA A 1 191 ? -1.483 -40.812 -21.969 1 85 191 ALA A C 1
ATOM 1501 O O . ALA A 1 191 ? -2.398 -40.125 -22.453 1 85 191 ALA A O 1
ATOM 1502 N N . GLU A 1 192 ? -1.646 -41.719 -21.141 1 86.88 192 GLU A N 1
ATOM 1503 C CA . GLU A 1 192 ? -2.977 -41.938 -20.578 1 86.88 192 GLU A CA 1
ATOM 1504 C C . GLU A 1 192 ? -3.463 -40.75 -19.766 1 86.88 192 GLU A C 1
ATOM 1506 O O . GLU A 1 192 ? -4.645 -40.406 -19.828 1 86.88 192 GLU A O 1
ATOM 1511 N N . LEU A 1 193 ? -2.557 -40.312 -19.031 1 84.81 193 LEU A N 1
ATOM 1512 C CA . LEU A 1 193 ? -2.873 -39.125 -18.234 1 84.81 193 LEU A CA 1
ATOM 1513 C C . LEU A 1 193 ? -3.33 -37.969 -19.125 1 84.81 193 LEU A C 1
ATOM 1515 O O . LEU A 1 193 ? -4.293 -37.281 -18.797 1 84.81 193 LEU A O 1
ATOM 1519 N N . GLN A 1 194 ? -2.664 -37.781 -20.141 1 85.56 194 GLN A N 1
ATOM 1520 C CA . GLN A 1 194 ? -3.002 -36.75 -21.109 1 85.56 194 GLN A CA 1
ATOM 1521 C C . GLN A 1 194 ? -4.414 -36.938 -21.656 1 85.56 194 GLN A C 1
ATOM 1523 O O . GLN A 1 194 ? -5.207 -36 -21.688 1 85.56 194 GLN A O 1
ATOM 1528 N N . ALA A 1 195 ? -4.656 -38.094 -22.047 1 85.5 195 ALA A N 1
ATOM 1529 C CA . ALA A 1 195 ? -5.961 -38.406 -22.625 1 85.5 195 ALA A CA 1
ATOM 1530 C C . ALA A 1 195 ? -7.078 -38.188 -21.609 1 85.5 195 ALA A C 1
ATOM 1532 O O . ALA A 1 195 ? -8.133 -37.625 -21.953 1 85.5 195 ALA A O 1
ATOM 1533 N N . ARG A 1 196 ? -6.824 -38.531 -20.484 1 84.75 196 ARG A N 1
ATOM 1534 C CA . ARG A 1 196 ? -7.82 -38.406 -19.422 1 84.75 196 ARG A CA 1
ATOM 1535 C C . ARG A 1 196 ? -8.07 -36.938 -19.109 1 84.75 196 ARG A C 1
ATOM 1537 O O . ARG A 1 196 ? -9.203 -36.531 -18.859 1 84.75 196 ARG A O 1
ATOM 1544 N N . THR A 1 197 ? -7.012 -36.25 -19 1 86.38 197 THR A N 1
ATOM 1545 C CA . THR A 1 197 ? -7.102 -34.812 -18.703 1 86.38 197 THR A CA 1
ATOM 1546 C C . THR A 1 197 ? -7.945 -34.094 -19.75 1 86.38 197 THR A C 1
ATOM 1548 O O . THR A 1 197 ? -8.859 -33.344 -19.391 1 86.38 197 THR A O 1
ATOM 1551 N N . PHE A 1 198 ? -7.754 -34.344 -20.938 1 86.62 198 PHE A N 1
ATOM 1552 C CA . PHE A 1 198 ? -8.445 -33.594 -21.984 1 86.62 198 PHE A CA 1
ATOM 1553 C C . PHE A 1 198 ? -9.875 -34.094 -22.156 1 86.62 198 PHE A C 1
ATOM 1555 O O . PHE A 1 198 ? -10.766 -33.344 -22.547 1 86.62 198 PHE A O 1
ATOM 1562 N N . LYS A 1 199 ? -10.016 -35.375 -21.875 1 86.69 199 LYS A N 1
ATOM 1563 C CA . LYS A 1 199 ? -11.391 -35.875 -21.828 1 86.69 199 LYS A CA 1
ATOM 1564 C C . LYS A 1 199 ? -12.188 -35.156 -20.75 1 86.69 199 LYS A C 1
ATOM 1566 O O . LYS A 1 199 ? -13.344 -34.781 -20.969 1 86.69 199 LYS A O 1
ATOM 1571 N N . LEU A 1 200 ? -11.578 -35 -19.641 1 86.38 200 LEU A N 1
ATOM 1572 C CA . LEU A 1 200 ? -12.211 -34.312 -18.531 1 86.38 200 LEU A CA 1
ATOM 1573 C C . LEU A 1 200 ? -12.5 -32.844 -18.891 1 86.38 200 LEU A C 1
ATOM 1575 O O . LEU A 1 200 ? -13.586 -32.344 -18.609 1 86.38 200 LEU A O 1
ATOM 1579 N N . LEU A 1 201 ? -11.547 -32.188 -19.453 1 86.94 201 LEU A N 1
ATOM 1580 C CA . LEU A 1 201 ? -11.719 -30.797 -19.844 1 86.94 201 LEU A CA 1
ATOM 1581 C C . LEU A 1 201 ? -12.859 -30.656 -20.844 1 86.94 201 LEU A C 1
ATOM 1583 O O . LEU A 1 201 ? -13.664 -29.734 -20.75 1 86.94 201 LEU A O 1
ATOM 1587 N N . LYS A 1 202 ? -12.938 -31.562 -21.719 1 86.44 202 LYS A N 1
ATOM 1588 C CA . LYS A 1 202 ? -14 -31.562 -22.719 1 86.44 202 LYS A CA 1
ATOM 1589 C C . LYS A 1 202 ? -15.367 -31.812 -22.062 1 86.44 202 LYS A C 1
ATOM 1591 O O . LYS A 1 202 ? -16.344 -31.125 -22.391 1 86.44 202 LYS A O 1
ATOM 1596 N N . GLU A 1 203 ? -15.398 -32.719 -21.25 1 87 203 GLU A N 1
ATOM 1597 C CA . GLU A 1 203 ? -16.641 -33.094 -20.578 1 87 203 GLU A CA 1
ATOM 1598 C C . GLU A 1 203 ? -17.188 -31.922 -19.766 1 87 203 GLU A C 1
ATOM 1600 O O . GLU A 1 203 ? -18.406 -31.75 -19.625 1 87 203 GLU A O 1
ATOM 1605 N N . ARG A 1 204 ? -16.312 -31.188 -19.219 1 88.19 204 ARG A N 1
ATOM 1606 C CA . ARG A 1 204 ? -16.719 -30.078 -18.359 1 88.19 204 ARG A CA 1
ATOM 1607 C C . ARG A 1 204 ? -16.734 -28.766 -19.125 1 88.19 204 ARG A C 1
ATOM 1609 O O . ARG A 1 204 ? -16.875 -27.688 -18.531 1 88.19 204 ARG A O 1
ATOM 1616 N N . SER A 1 205 ? -16.484 -28.75 -20.375 1 87 205 SER A N 1
ATOM 1617 C CA . SER A 1 205 ? -16.547 -27.594 -21.266 1 87 205 SER A CA 1
ATOM 1618 C C . SER A 1 205 ? -15.531 -26.531 -20.875 1 87 205 SER A C 1
ATOM 1620 O O . SER A 1 205 ? -15.867 -25.344 -20.797 1 87 205 SER A O 1
ATOM 1622 N N . ILE A 1 206 ? -14.438 -27.016 -20.5 1 88.06 206 ILE A N 1
ATOM 1623 C CA . ILE A 1 206 ? -13.352 -26.109 -20.172 1 88.06 206 ILE A CA 1
ATOM 1624 C C . ILE A 1 206 ? -12.484 -25.891 -21.406 1 88.06 206 ILE A C 1
ATOM 1626 O O . ILE A 1 206 ? -11.875 -26.828 -21.922 1 88.06 206 ILE A O 1
ATOM 1630 N N . THR A 1 207 ? -1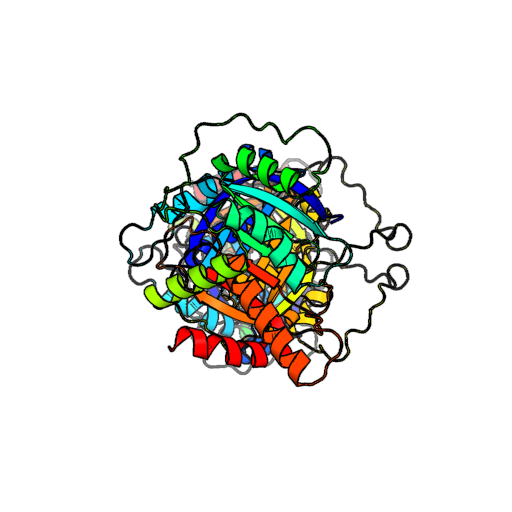2.453 -24.641 -21.891 1 84.19 207 THR A N 1
ATOM 1631 C CA . THR A 1 207 ? -11.672 -24.297 -23.062 1 84.19 207 THR A CA 1
ATOM 1632 C C . THR A 1 207 ? -10.547 -23.328 -22.703 1 84.19 207 THR A C 1
ATOM 1634 O O . THR A 1 207 ? -10.742 -22.422 -21.906 1 84.19 207 THR A O 1
ATOM 1637 N N . PRO A 1 208 ? -9.406 -23.625 -23.266 1 85.38 208 PRO A N 1
ATOM 1638 C CA . PRO A 1 208 ? -8.312 -22.672 -23.031 1 85.38 208 PRO A CA 1
ATOM 1639 C C . PRO A 1 208 ? -8.625 -21.281 -23.578 1 85.38 208 PRO A C 1
ATOM 1641 O O . PRO A 1 208 ? -9.227 -21.156 -24.656 1 85.38 208 PRO A O 1
ATOM 1644 N N . ILE A 1 209 ? -8.273 -20.359 -22.812 1 85.25 209 ILE A N 1
ATOM 1645 C CA . ILE A 1 209 ? -8.531 -18.984 -23.203 1 85.25 209 ILE A CA 1
ATOM 1646 C C . ILE A 1 209 ? -7.215 -18.219 -23.266 1 85.25 209 ILE A C 1
ATOM 1648 O O . ILE A 1 209 ? -6.379 -18.328 -22.359 1 85.25 209 ILE A O 1
ATOM 1652 N N . VAL A 1 210 ? -7.074 -17.531 -24.406 1 86.38 210 VAL A N 1
ATOM 1653 C CA . VAL A 1 210 ? -5.914 -16.656 -24.562 1 86.38 210 VAL A CA 1
ATOM 1654 C C . VAL A 1 210 ? -6.371 -15.219 -24.797 1 86.38 210 VAL A C 1
ATOM 1656 O O . VAL A 1 210 ? -7.215 -14.953 -25.656 1 86.38 210 VAL A O 1
ATOM 1659 N N . ASP A 1 211 ? -5.934 -14.359 -23.953 1 86.5 211 ASP A N 1
ATOM 1660 C CA . ASP A 1 211 ? -6.145 -12.93 -24.172 1 86.5 211 ASP A CA 1
ATOM 1661 C C . ASP A 1 211 ? -4.957 -12.305 -24.891 1 86.5 211 ASP A C 1
ATOM 1663 O O . ASP A 1 211 ? -3.873 -12.164 -24.312 1 86.5 211 ASP A O 1
ATOM 1667 N N . PRO A 1 212 ? -5.16 -11.914 -26.062 1 85.06 212 PRO A N 1
ATOM 1668 C CA . PRO A 1 212 ? -4.051 -11.383 -26.859 1 85.06 212 PRO A CA 1
ATOM 1669 C C . PRO A 1 212 ? -3.473 -10.094 -26.281 1 85.06 212 PRO A C 1
ATOM 1671 O O . PRO A 1 212 ? -2.344 -9.719 -26.594 1 85.06 212 PRO A O 1
ATOM 1674 N N . ASP A 1 213 ? -4.188 -9.477 -25.406 1 89.94 213 ASP A N 1
ATOM 1675 C CA . ASP A 1 213 ? -3.736 -8.195 -24.875 1 89.94 213 ASP A CA 1
ATOM 1676 C C . ASP A 1 213 ? -2.859 -8.391 -23.641 1 89.94 213 ASP A C 1
ATOM 1678 O O . ASP A 1 213 ? -2.266 -7.441 -23.141 1 89.94 213 ASP A O 1
ATOM 1682 N N . ILE A 1 214 ? -2.793 -9.562 -23.281 1 93.81 214 ILE A N 1
ATOM 1683 C CA . ILE A 1 214 ? -1.998 -9.828 -22.078 1 93.81 214 ILE A CA 1
ATOM 1684 C C . ILE A 1 214 ? -0.673 -10.477 -22.484 1 93.81 214 ILE A C 1
ATOM 1686 O O . ILE A 1 214 ? -0.658 -11.547 -23.094 1 93.81 214 ILE A O 1
ATOM 1690 N N . LYS A 1 215 ? 0.366 -9.789 -22.266 1 94.56 215 LYS A N 1
ATOM 1691 C CA . LYS A 1 215 ? 1.734 -10.273 -22.422 1 94.56 215 LYS A CA 1
ATOM 1692 C C . LYS A 1 215 ? 2.479 -10.266 -21.094 1 94.56 215 LYS A C 1
ATOM 1694 O O . LYS A 1 215 ? 2.475 -9.258 -20.391 1 94.56 215 LYS A O 1
ATOM 1699 N N . LEU A 1 216 ? 3.025 -11.375 -20.797 1 95.62 216 LEU A N 1
ATOM 1700 C CA . LEU A 1 216 ? 3.619 -11.508 -19.469 1 95.62 216 LEU A CA 1
ATOM 1701 C C . LEU A 1 216 ? 5.141 -11.539 -19.547 1 95.62 216 LEU A C 1
ATOM 1703 O O . LEU A 1 216 ? 5.703 -11.867 -20.594 1 95.62 216 LEU A O 1
ATOM 1707 N N . VAL A 1 217 ? 5.73 -11.148 -18.5 1 94 217 VAL A N 1
ATOM 1708 C CA . VAL A 1 217 ? 7.168 -11.289 -18.281 1 94 217 VAL A CA 1
ATOM 1709 C C . VAL A 1 217 ? 7.426 -11.883 -16.906 1 94 217 VAL A C 1
ATOM 1711 O O . VAL A 1 217 ? 6.695 -11.594 -15.945 1 94 217 VAL A O 1
ATOM 1714 N N . MET A 1 218 ? 8.328 -12.758 -16.859 1 92.88 218 MET A N 1
ATOM 1715 C CA . MET A 1 218 ? 8.781 -13.312 -15.586 1 92.88 218 MET A CA 1
ATOM 1716 C C . MET A 1 218 ? 10.07 -12.641 -15.133 1 92.88 218 MET A C 1
ATOM 1718 O O . MET A 1 218 ? 11.062 -12.617 -15.867 1 92.88 218 MET A O 1
ATOM 1722 N N . CYS A 1 219 ? 10.055 -12.055 -13.922 1 92.25 219 CYS A N 1
ATOM 1723 C CA . CYS A 1 219 ? 11.227 -11.352 -13.414 1 92.25 219 CYS A CA 1
ATOM 1724 C C . CYS A 1 219 ? 11.383 -11.578 -11.914 1 92.25 219 CYS A C 1
ATOM 1726 O O . CYS A 1 219 ? 10.531 -12.211 -11.281 1 92.25 219 CYS A O 1
ATOM 1728 N N . CYS A 1 220 ? 12.562 -11.188 -11.43 1 90.19 220 CYS A N 1
ATOM 1729 C CA . CYS A 1 220 ? 12.875 -11.312 -10.008 1 90.19 220 CYS A CA 1
ATOM 1730 C C . CYS A 1 220 ? 13.453 -10.016 -9.461 1 90.19 220 CYS A C 1
ATOM 1732 O O . CYS A 1 220 ? 13.977 -9.195 -10.219 1 90.19 220 CYS A O 1
ATOM 1734 N N . GLY A 1 221 ? 13.211 -9.852 -8.195 1 86.44 221 GLY A N 1
ATOM 1735 C CA . GLY A 1 221 ? 13.883 -8.742 -7.543 1 86.44 221 GLY A CA 1
ATOM 1736 C C . GLY A 1 221 ? 15.398 -8.82 -7.633 1 86.44 221 GLY A C 1
ATOM 1737 O O . GLY A 1 221 ? 15.953 -9.898 -7.867 1 86.44 221 GLY A O 1
ATOM 1738 N N . ARG A 1 222 ? 16.047 -7.691 -7.508 1 79.56 222 ARG A N 1
ATOM 1739 C CA . ARG A 1 222 ? 17.516 -7.645 -7.562 1 79.56 222 ARG A CA 1
ATOM 1740 C C . ARG A 1 222 ? 18.109 -7.766 -6.168 1 79.56 222 ARG A C 1
ATOM 1742 O O . ARG A 1 222 ? 17.516 -7.32 -5.188 1 79.56 222 ARG A O 1
ATOM 1749 N N . GLU A 1 223 ? 19.141 -8.609 -6.133 1 65.25 223 GLU A N 1
ATOM 1750 C CA . GLU A 1 223 ? 19.859 -8.664 -4.863 1 65.25 223 GLU A CA 1
ATOM 1751 C C . GLU A 1 223 ? 20.469 -7.305 -4.516 1 65.25 223 GLU A C 1
ATOM 1753 O O . GLU A 1 223 ? 20.984 -6.605 -5.391 1 65.25 223 GLU A O 1
ATOM 1758 N N . LEU A 1 224 ? 20 -6.695 -3.51 1 55.16 224 LEU A N 1
ATOM 1759 C CA . LEU A 1 224 ? 20.625 -5.449 -3.078 1 55.16 224 LEU A CA 1
ATOM 1760 C C . LEU A 1 224 ? 22.141 -5.625 -2.928 1 55.16 224 LEU A C 1
ATOM 1762 O O . LEU A 1 224 ? 22.594 -6.602 -2.328 1 55.16 224 LEU A O 1
ATOM 1766 N N . SER A 1 225 ? 22.969 -5.559 -4.023 1 45 225 SER A N 1
ATOM 1767 C CA . SER A 1 225 ? 24.422 -5.664 -3.859 1 45 225 SER A CA 1
ATOM 1768 C C . SER A 1 225 ? 24.875 -5.035 -2.547 1 45 225 SER A C 1
ATOM 1770 O O . SER A 1 225 ? 24.594 -3.863 -2.287 1 45 225 SER A O 1
ATOM 1772 N N . LEU A 1 226 ? 24.984 -5.734 -1.489 1 39.19 226 LEU A N 1
ATOM 1773 C CA . LEU A 1 226 ? 25.812 -5.258 -0.385 1 39.19 226 LEU A CA 1
ATOM 1774 C C . LEU A 1 226 ? 27.156 -4.762 -0.89 1 39.19 226 LEU A C 1
ATOM 1776 O O . LEU A 1 226 ? 28.094 -5.551 -1.05 1 39.19 226 LEU A O 1
ATOM 1780 N N . ASP A 1 227 ? 27.562 -4.398 -1.911 1 34.31 227 ASP A N 1
ATOM 1781 C CA . ASP A 1 227 ? 28.922 -3.883 -1.982 1 34.31 227 ASP A CA 1
ATOM 1782 C C . ASP A 1 227 ? 29.312 -3.18 -0.684 1 34.31 227 ASP A C 1
ATOM 1784 O O . ASP A 1 227 ? 28.672 -2.199 -0.289 1 34.31 227 ASP A O 1
ATOM 1788 N N . HIS A 1 228 ? 30.094 -3.783 0.209 1 32.53 228 HIS A N 1
ATOM 1789 C CA . HIS A 1 228 ? 30.969 -3.354 1.29 1 32.53 228 HIS A CA 1
ATOM 1790 C C . HIS A 1 228 ? 31.594 -1.993 0.987 1 32.53 228 HIS A C 1
ATOM 1792 O O . HIS A 1 228 ? 31.938 -1.248 1.904 1 32.53 228 HIS A O 1
ATOM 1798 N N . ASP A 1 229 ? 32.5 -1.859 -0.053 1 31.03 229 ASP A N 1
ATOM 1799 C CA . ASP A 1 229 ? 33.375 -0.687 -0.175 1 31.03 229 ASP A CA 1
ATOM 1800 C C . ASP A 1 229 ? 32.531 0.577 -0.41 1 31.03 229 ASP A C 1
ATOM 1802 O O . ASP A 1 229 ? 33.094 1.687 -0.4 1 31.03 229 ASP A O 1
ATOM 1806 N N . ARG A 1 230 ? 31.797 0.614 -1.371 1 29.23 230 ARG A N 1
ATOM 1807 C CA . ARG A 1 230 ? 31.344 1.949 -1.763 1 29.23 230 ARG A CA 1
ATOM 1808 C C . ARG A 1 230 ? 30.469 2.572 -0.685 1 29.23 230 ARG A C 1
ATOM 1810 O O . ARG A 1 230 ? 30.609 3.758 -0.375 1 29.23 230 ARG A O 1
ATOM 1817 N N . TYR A 1 231 ? 29.156 2.252 -0.676 1 29.36 231 TYR A N 1
ATOM 1818 C CA . TYR A 1 231 ? 28.438 2.965 0.375 1 29.36 231 TYR A CA 1
ATOM 1819 C C . TYR A 1 231 ? 28.828 2.441 1.752 1 29.36 231 TYR A C 1
ATOM 1821 O O . TYR A 1 231 ? 28.531 1.291 2.09 1 29.36 231 TYR A O 1
ATOM 1829 N N . GLN A 1 232 ? 30.094 2.508 2.178 1 26.91 232 GLN A N 1
ATOM 1830 C CA . GLN A 1 232 ? 30.109 2.902 3.582 1 26.91 232 GLN A CA 1
ATOM 1831 C C . GLN A 1 232 ? 28.859 3.684 3.963 1 26.91 232 GLN A C 1
ATOM 1833 O O . GLN A 1 232 ? 28.828 4.91 3.855 1 26.91 232 GLN A O 1
ATOM 1838 N N . VAL A 1 233 ? 27.891 3.617 3.254 1 30.48 233 VAL A N 1
ATOM 1839 C CA . VAL A 1 233 ? 26.812 4.137 4.102 1 30.48 233 VAL A CA 1
ATOM 1840 C C . VAL A 1 233 ? 27.188 3.957 5.57 1 30.48 233 VAL A C 1
ATOM 1842 O O . VAL A 1 233 ? 27.641 2.883 5.977 1 30.48 233 VAL A O 1
ATOM 1845 N N . VAL A 1 234 ? 27.75 4.945 6.164 1 29.14 234 VAL A N 1
ATOM 1846 C CA . VAL A 1 234 ? 27.688 5.027 7.617 1 29.14 234 VAL A CA 1
ATOM 1847 C C . VAL A 1 234 ? 26.562 4.141 8.133 1 29.14 234 VAL A C 1
ATOM 1849 O O . VAL A 1 234 ? 25.375 4.418 7.887 1 29.14 234 VAL A O 1
ATOM 1852 N N . TYR A 1 235 ? 26.484 2.914 7.863 1 30.44 235 TYR A N 1
ATOM 1853 C CA . TYR A 1 235 ? 25.781 2.162 8.906 1 30.44 235 TYR A CA 1
ATOM 1854 C C . TYR A 1 235 ? 25.609 3.002 10.164 1 30.44 235 TYR A C 1
ATOM 1856 O O . TYR A 1 235 ? 26.547 3.139 10.961 1 30.44 235 TYR A O 1
ATOM 1864 N N . ARG A 1 236 ? 25.453 4.234 9.883 1 31.83 236 ARG A N 1
ATOM 1865 C CA . ARG A 1 236 ? 25.047 4.969 11.078 1 31.83 236 ARG A CA 1
ATOM 1866 C C . ARG A 1 236 ? 24.484 4.027 12.133 1 31.83 236 ARG A C 1
ATOM 1868 O O . ARG A 1 236 ? 23.906 2.988 11.805 1 31.83 236 ARG A O 1
ATOM 1875 N N . SER A 1 237 ? 25.078 4.074 13.227 1 30.28 237 SER A N 1
ATOM 1876 C CA . SER A 1 237 ? 24.719 3.434 14.484 1 30.28 237 SER A CA 1
ATOM 1877 C C . SER A 1 237 ? 23.234 3.096 14.531 1 30.28 237 SER A C 1
ATOM 1879 O O . SER A 1 237 ? 22.391 3.98 14.391 1 30.28 237 SER A O 1
ATOM 1881 N N . ILE A 1 238 ? 22.797 2.055 13.766 1 33.78 238 ILE A N 1
ATOM 1882 C CA . ILE A 1 238 ? 21.609 1.47 14.383 1 33.78 238 ILE A CA 1
ATOM 1883 C C . ILE A 1 238 ? 21.469 1.952 15.82 1 33.78 238 ILE A C 1
ATOM 1885 O O . ILE A 1 238 ? 22.391 1.782 16.625 1 33.78 238 ILE A O 1
ATOM 1889 N N . ASN A 1 239 ? 21.031 3.023 15.898 1 33.06 239 ASN A N 1
ATOM 1890 C CA . ASN A 1 239 ? 20.812 3.053 17.344 1 33.06 239 ASN A CA 1
ATOM 1891 C C . ASN A 1 239 ? 20.609 1.65 17.906 1 33.06 239 ASN A C 1
ATOM 1893 O O . ASN A 1 239 ? 19.688 0.943 17.531 1 33.06 239 ASN A O 1
ATOM 1897 N N . PRO A 1 240 ? 21.719 0.935 18.219 1 38.72 240 PRO A N 1
ATOM 1898 C CA . PRO A 1 240 ? 21.641 -0.352 18.922 1 38.72 240 PRO A CA 1
ATOM 1899 C C . PRO A 1 240 ? 20.25 -0.609 19.531 1 38.72 240 PRO A C 1
ATOM 1901 O O . PRO A 1 240 ? 19.906 -1.758 19.812 1 38.72 240 PRO A O 1
ATOM 1904 N N . GLU A 1 241 ? 19.656 0.391 19.844 1 41.59 241 GLU A N 1
ATOM 1905 C CA . GLU A 1 241 ? 18.453 0.158 20.625 1 41.59 241 GLU A CA 1
ATOM 1906 C C . GLU A 1 241 ? 17.297 -0.29 19.719 1 41.59 241 GLU A C 1
ATOM 1908 O O . GLU A 1 241 ? 16.234 -0.683 20.219 1 41.59 241 GLU A O 1
ATOM 1913 N N . LEU A 1 242 ? 17.297 0.005 18.344 1 49.06 242 LEU A N 1
ATOM 1914 C CA . LEU A 1 242 ? 16.031 -0.403 17.719 1 49.06 242 LEU A CA 1
ATOM 1915 C C . LEU A 1 242 ? 16.156 -1.791 17.109 1 49.06 242 LEU A C 1
ATOM 1917 O O . LEU A 1 242 ? 16.422 -1.919 15.906 1 49.06 242 LEU A O 1
ATOM 1921 N N . SER A 1 243 ? 16.688 -2.818 17.641 1 59.28 243 SER A N 1
ATOM 1922 C CA . SER A 1 243 ? 16.578 -4.266 17.5 1 59.28 243 SER A CA 1
ATOM 1923 C C . SER A 1 243 ? 15.141 -4.684 17.188 1 59.28 243 SER A C 1
ATOM 1925 O O . SER A 1 243 ? 14.703 -5.766 17.578 1 59.28 243 SER A O 1
ATOM 1927 N N . ASP A 1 244 ? 14.453 -3.756 16.391 1 78.25 244 ASP A N 1
ATOM 1928 C CA . ASP A 1 244 ? 13.055 -4.09 16.172 1 78.25 244 ASP A CA 1
ATOM 1929 C C . ASP A 1 244 ? 12.875 -4.902 14.891 1 78.25 244 ASP A C 1
ATOM 1931 O O . ASP A 1 244 ? 13.477 -4.586 13.859 1 78.25 244 ASP A O 1
ATOM 1935 N N . PRO A 1 245 ? 12.297 -5.98 15.023 1 77.56 245 PRO A N 1
ATOM 1936 C CA . PRO A 1 245 ? 12.078 -6.875 13.891 1 77.56 245 PRO A CA 1
ATOM 1937 C C . PRO A 1 245 ? 11.539 -6.145 12.656 1 77.56 245 PRO A C 1
ATOM 1939 O O . PRO A 1 245 ? 11.898 -6.484 11.531 1 77.56 245 PRO A O 1
ATOM 1942 N N . ALA A 1 246 ? 10.781 -5.191 12.852 1 81.56 246 ALA A N 1
ATOM 1943 C CA . ALA A 1 246 ? 10.234 -4.438 11.727 1 81.56 246 ALA A CA 1
ATOM 1944 C C . ALA A 1 246 ? 11.32 -3.637 11.023 1 81.56 246 ALA A C 1
ATOM 1946 O O . ALA A 1 246 ? 11.359 -3.584 9.789 1 81.56 246 ALA A O 1
ATOM 1947 N N . SER A 1 247 ? 12.172 -3.098 11.781 1 78.38 247 SER A N 1
ATOM 1948 C CA . SER A 1 247 ? 13.281 -2.342 11.219 1 78.38 247 SER A CA 1
ATOM 1949 C C . SER A 1 247 ? 14.234 -3.25 10.445 1 78.38 247 SER A C 1
ATOM 1951 O O . SER A 1 247 ? 14.773 -2.857 9.414 1 78.38 247 SER A O 1
ATOM 1953 N N . GLU A 1 248 ? 14.375 -4.363 10.953 1 80.56 248 GLU A N 1
ATOM 1954 C CA . GLU A 1 248 ? 15.234 -5.328 10.273 1 80.56 248 GLU A CA 1
ATOM 1955 C C . GLU A 1 248 ? 14.625 -5.754 8.938 1 80.56 248 GLU A C 1
ATOM 1957 O O . GLU A 1 248 ? 15.344 -5.898 7.945 1 80.56 248 GLU A O 1
ATOM 1962 N N . TRP A 1 249 ? 13.422 -5.969 8.953 1 81.56 249 TRP A N 1
ATOM 1963 C CA . TRP A 1 249 ? 12.727 -6.383 7.738 1 81.56 249 TRP A CA 1
ATOM 1964 C C . TRP A 1 249 ? 12.914 -5.355 6.625 1 81.56 249 TRP A C 1
ATOM 1966 O O . TRP A 1 249 ? 13.25 -5.707 5.492 1 81.56 249 TRP A O 1
ATOM 1976 N N . ILE A 1 250 ? 12.703 -4.137 6.918 1 79.31 250 ILE A N 1
ATOM 1977 C CA . ILE A 1 250 ? 12.75 -3.078 5.914 1 79.31 250 ILE A CA 1
ATOM 1978 C C . ILE A 1 250 ? 14.18 -2.918 5.402 1 79.31 250 ILE A C 1
ATOM 1980 O O . ILE A 1 250 ? 14.391 -2.615 4.227 1 79.31 250 ILE A O 1
ATOM 1984 N N . SER A 1 251 ? 15.078 -3.109 6.254 1 78.25 251 SER A N 1
ATOM 1985 C CA . SER A 1 251 ? 16.469 -2.955 5.859 1 78.25 251 SER A CA 1
ATOM 1986 C C . SER A 1 251 ? 16.906 -4.062 4.902 1 78.25 251 SER A C 1
ATOM 1988 O O . SER A 1 251 ? 17.828 -3.871 4.098 1 78.25 251 SER A O 1
ATOM 1990 N N . LYS A 1 252 ? 16.234 -5.168 4.953 1 77.5 252 LYS A N 1
ATOM 1991 C CA . LYS A 1 252 ? 16.625 -6.32 4.148 1 77.5 252 LYS A CA 1
ATOM 1992 C C . LYS A 1 252 ? 15.719 -6.48 2.936 1 77.5 252 LYS A C 1
ATOM 1994 O O . LYS A 1 252 ? 15.867 -7.43 2.16 1 77.5 252 LYS A O 1
ATOM 1999 N N . THR A 1 253 ? 14.852 -5.609 2.803 1 80.5 253 THR A N 1
ATOM 2000 C CA . THR A 1 253 ? 13.836 -5.73 1.763 1 80.5 253 THR A CA 1
ATOM 2001 C C . THR A 1 253 ? 14.078 -4.715 0.649 1 80.5 253 THR A C 1
ATOM 2003 O O . THR A 1 253 ? 14.461 -3.572 0.916 1 80.5 253 THR A O 1
ATOM 2006 N N . ASP A 1 254 ? 13.953 -5.223 -0.523 1 85.56 254 ASP A N 1
ATOM 2007 C CA . ASP A 1 254 ? 13.938 -4.281 -1.639 1 85.56 254 ASP A CA 1
ATOM 2008 C C . ASP A 1 254 ? 12.617 -3.521 -1.697 1 85.56 254 ASP A C 1
ATOM 2010 O O . ASP A 1 254 ? 11.656 -3.982 -2.32 1 85.56 254 ASP A O 1
ATOM 2014 N N . SER A 1 255 ? 12.625 -2.387 -1.154 1 89.5 255 SER A N 1
ATOM 2015 C CA . SER A 1 255 ? 11.398 -1.607 -0.991 1 89.5 255 SER A CA 1
ATOM 2016 C C . SER A 1 255 ? 10.82 -1.199 -2.342 1 89.5 255 SER A C 1
ATOM 2018 O O . SER A 1 255 ? 9.602 -1.068 -2.486 1 89.5 255 SER A O 1
ATOM 2020 N N . ALA A 1 256 ? 11.68 -1.021 -3.322 1 90.19 256 ALA A N 1
ATOM 2021 C CA . ALA A 1 256 ? 11.219 -0.58 -4.637 1 90.19 256 ALA A CA 1
ATOM 2022 C C . ALA A 1 256 ? 10.328 -1.639 -5.289 1 90.19 256 ALA A C 1
ATOM 2024 O O . ALA A 1 256 ? 9.32 -1.312 -5.918 1 90.19 256 ALA A O 1
ATOM 2025 N N . VAL A 1 257 ? 10.711 -2.891 -5.148 1 92.88 257 VAL A N 1
ATOM 2026 C CA . VAL A 1 257 ? 9.914 -3.98 -5.711 1 92.88 257 VAL A CA 1
ATOM 2027 C C . VAL A 1 257 ? 8.539 -4.004 -5.062 1 92.88 257 VAL A C 1
ATOM 2029 O O . VAL A 1 257 ? 7.52 -4.113 -5.754 1 92.88 257 VAL A O 1
ATOM 2032 N N . TYR A 1 258 ? 8.531 -3.891 -3.75 1 94.75 258 TYR A N 1
ATOM 2033 C CA . TYR A 1 258 ? 7.258 -3.91 -3.029 1 94.75 258 TYR A CA 1
ATOM 2034 C C . TYR A 1 258 ? 6.391 -2.723 -3.424 1 94.75 258 TYR A C 1
ATOM 2036 O O . TYR A 1 258 ? 5.172 -2.855 -3.562 1 94.75 258 TYR A O 1
ATOM 2044 N N . LEU A 1 259 ? 7.023 -1.604 -3.605 1 94.44 259 LEU A N 1
ATOM 2045 C CA . LEU A 1 259 ? 6.27 -0.417 -3.988 1 94.44 259 LEU A CA 1
ATOM 2046 C C . LEU A 1 259 ? 5.621 -0.603 -5.355 1 94.44 259 LEU A C 1
ATOM 2048 O O . LEU A 1 259 ? 4.473 -0.202 -5.566 1 94.44 259 LEU A O 1
ATOM 2052 N N . GLY A 1 260 ? 6.395 -1.157 -6.281 1 95 260 GLY A N 1
ATOM 2053 C CA . GLY A 1 260 ? 5.824 -1.467 -7.582 1 95 260 GLY A CA 1
ATOM 2054 C C . GLY A 1 260 ? 4.641 -2.412 -7.504 1 95 260 GLY A C 1
ATOM 2055 O O . GLY A 1 260 ? 3.619 -2.193 -8.164 1 95 260 GLY A O 1
ATOM 2056 N N . VAL A 1 261 ? 4.797 -3.418 -6.703 1 97.25 261 VAL A N 1
ATOM 2057 C CA . VAL A 1 261 ? 3.734 -4.402 -6.523 1 97.25 261 VAL A CA 1
ATOM 2058 C C . VAL A 1 261 ? 2.496 -3.729 -5.934 1 97.25 261 VAL A C 1
ATOM 2060 O O . VAL A 1 261 ? 1.382 -3.93 -6.422 1 97.25 261 VAL A O 1
ATOM 2063 N N . ILE A 1 262 ? 2.666 -2.895 -4.938 1 97.81 262 ILE A N 1
ATOM 2064 C CA . ILE A 1 262 ? 1.556 -2.24 -4.254 1 97.81 262 ILE A CA 1
ATOM 2065 C C . ILE A 1 262 ? 0.857 -1.276 -5.211 1 97.81 262 ILE A C 1
ATOM 2067 O O . ILE A 1 262 ? -0.373 -1.191 -5.227 1 97.81 262 ILE A O 1
ATOM 2071 N N . SER A 1 263 ? 1.641 -0.582 -5.98 1 96.31 263 SER A N 1
ATOM 2072 C CA . SER A 1 263 ? 1.07 0.32 -6.977 1 96.31 263 SER A CA 1
ATOM 2073 C C . SER A 1 263 ? 0.162 -0.429 -7.945 1 96.31 263 SER A C 1
ATOM 2075 O O . SER A 1 263 ? -0.917 0.055 -8.297 1 96.31 263 SER A O 1
ATOM 2077 N N . ALA A 1 264 ? 0.576 -1.567 -8.344 1 97.19 264 ALA A N 1
ATOM 2078 C CA . ALA A 1 264 ? -0.222 -2.4 -9.242 1 97.19 264 ALA A CA 1
ATOM 2079 C C . ALA A 1 264 ? -1.469 -2.926 -8.539 1 97.19 264 ALA A C 1
ATOM 2081 O O . ALA A 1 264 ? -2.572 -2.867 -9.086 1 97.19 264 ALA A O 1
ATOM 2082 N N . LEU A 1 265 ? -1.268 -3.416 -7.324 1 97.94 265 LEU A N 1
ATOM 2083 C CA . LEU A 1 265 ? -2.369 -3.998 -6.562 1 97.94 265 LEU A CA 1
ATOM 2084 C C . LEU A 1 265 ? -3.459 -2.961 -6.305 1 97.94 265 LEU A C 1
ATOM 2086 O O . LEU A 1 265 ? -4.645 -3.297 -6.281 1 97.94 265 LEU A O 1
ATOM 2090 N N . ALA A 1 266 ? -3.049 -1.72 -6.133 1 96.88 266 ALA A N 1
ATOM 2091 C CA . ALA A 1 266 ? -3.996 -0.65 -5.828 1 96.88 266 ALA A CA 1
ATOM 2092 C C . ALA A 1 266 ? -4.883 -0.346 -7.031 1 96.88 266 ALA A C 1
ATOM 2094 O O . ALA A 1 266 ? -5.898 0.34 -6.906 1 96.88 266 ALA A O 1
ATOM 2095 N N . ARG A 1 267 ? -4.594 -0.848 -8.203 1 95.56 267 ARG A N 1
ATOM 2096 C CA . ARG A 1 267 ? -5.312 -0.509 -9.422 1 95.56 267 ARG A CA 1
ATOM 2097 C C . ARG A 1 267 ? -5.879 -1.76 -10.094 1 95.56 267 ARG A C 1
ATOM 2099 O O . ARG A 1 267 ? -6.277 -1.721 -11.258 1 95.56 267 ARG A O 1
ATOM 2106 N N . LEU A 1 268 ? -5.883 -2.896 -9.344 1 96.38 268 LEU A N 1
ATOM 2107 C CA . LEU A 1 268 ? -6.352 -4.176 -9.867 1 96.38 268 LEU A CA 1
ATOM 2108 C C . LEU A 1 268 ? -5.707 -4.477 -11.211 1 96.38 268 LEU A C 1
ATOM 2110 O O . LEU A 1 268 ? -6.309 -4.238 -12.258 1 96.38 268 LEU A O 1
ATOM 2114 N N . PRO A 1 269 ? -4.562 -5.055 -11.211 1 96.44 269 PRO A N 1
ATOM 2115 C CA . PRO A 1 269 ? -3.889 -5.395 -12.469 1 96.44 269 PRO A CA 1
ATOM 2116 C C . PRO A 1 269 ? -4.578 -6.531 -13.219 1 96.44 269 PRO A C 1
ATOM 2118 O O . PRO A 1 269 ? -5.289 -7.336 -12.609 1 96.44 269 PRO A O 1
ATOM 2121 N N . ARG A 1 270 ? -4.363 -6.594 -14.477 1 95.44 270 ARG A N 1
ATOM 2122 C CA . ARG A 1 270 ? -4.93 -7.68 -15.266 1 95.44 270 ARG A CA 1
ATOM 2123 C C . ARG A 1 270 ? -4.25 -9.008 -14.953 1 95.44 270 ARG A C 1
ATOM 2125 O O . ARG A 1 270 ? -4.879 -10.062 -15.016 1 95.44 270 ARG A O 1
ATOM 2132 N N . PHE A 1 271 ? -3.02 -8.891 -14.734 1 97.31 271 PHE A N 1
ATOM 2133 C CA . PHE A 1 271 ? -2.271 -10.086 -14.359 1 97.31 271 PHE A CA 1
ATOM 2134 C C . PHE A 1 271 ? -1.071 -9.727 -13.492 1 97.31 271 PHE A C 1
ATOM 2136 O O . PHE A 1 271 ? -0.241 -8.898 -13.883 1 97.31 271 PHE A O 1
ATOM 2143 N N . LEU A 1 272 ? -0.975 -10.32 -12.383 1 98.25 272 LEU A N 1
ATOM 2144 C CA . LEU A 1 272 ? 0.15 -10.156 -11.477 1 98.25 272 LEU A CA 1
ATOM 2145 C C . LEU A 1 272 ? 0.251 -11.336 -10.516 1 98.25 272 LEU A C 1
ATOM 2147 O O . LEU A 1 272 ? -0.742 -11.727 -9.898 1 98.25 272 LEU A O 1
ATOM 2151 N N . SER A 1 273 ? 1.387 -11.922 -10.469 1 98.38 273 SER A N 1
ATOM 2152 C CA . SER A 1 273 ? 1.668 -12.961 -9.484 1 98.38 273 SER A CA 1
ATOM 2153 C C . SER A 1 273 ? 3.004 -12.719 -8.789 1 98.38 273 SER A C 1
ATOM 2155 O O . SER A 1 273 ? 4.035 -12.578 -9.453 1 98.38 273 SER A O 1
ATOM 2157 N N . ILE A 1 274 ? 2.98 -12.609 -7.555 1 97.94 274 ILE A N 1
ATOM 2158 C CA . ILE A 1 274 ? 4.207 -12.477 -6.773 1 97.94 274 ILE A CA 1
ATOM 2159 C C . ILE A 1 274 ? 4.359 -13.68 -5.848 1 97.94 274 ILE A C 1
ATOM 2161 O O . ILE A 1 274 ? 3.396 -14.109 -5.211 1 97.94 274 ILE A O 1
ATOM 2165 N N . THR A 1 275 ? 5.48 -14.234 -5.84 1 97.44 275 THR A N 1
ATOM 2166 C CA . THR A 1 275 ? 5.824 -15.344 -4.953 1 97.44 275 THR A CA 1
ATOM 2167 C C . THR A 1 275 ? 7.008 -14.977 -4.059 1 97.44 275 THR A C 1
ATOM 2169 O O . THR A 1 275 ? 8.055 -14.562 -4.555 1 97.44 275 THR A O 1
ATOM 2172 N N . LEU A 1 276 ? 6.77 -15.062 -2.812 1 95.31 276 LEU A N 1
ATOM 2173 C CA . LEU A 1 276 ? 7.816 -14.875 -1.814 1 95.31 276 LEU A CA 1
ATOM 2174 C C . LEU A 1 276 ? 8.18 -16.203 -1.153 1 95.31 276 LEU A C 1
ATOM 2176 O O . LEU A 1 276 ? 7.316 -16.891 -0.607 1 95.31 276 LEU A O 1
ATOM 2180 N N . ALA A 1 277 ? 9.328 -16.547 -1.284 1 91.88 277 ALA A N 1
ATOM 2181 C CA . ALA A 1 277 ? 9.836 -17.766 -0.662 1 91.88 277 ALA A CA 1
ATOM 2182 C C . ALA A 1 277 ? 11.117 -17.484 0.117 1 91.88 277 ALA A C 1
ATOM 2184 O O . ALA A 1 277 ? 11.883 -16.578 -0.23 1 91.88 277 ALA A O 1
ATOM 2185 N N . LEU A 1 278 ? 11.305 -18.297 1.096 1 81.12 278 LEU A N 1
ATOM 2186 C CA . LEU A 1 278 ? 12.43 -18.062 1.988 1 81.12 278 LEU A CA 1
ATOM 2187 C C . LEU A 1 278 ? 13.742 -18.031 1.21 1 81.12 278 LEU A C 1
ATOM 2189 O O . LEU A 1 278 ? 13.977 -18.891 0.35 1 81.12 278 LEU A O 1
ATOM 2193 N N . ASP A 1 279 ? 14.547 -17.109 1.435 1 75.88 279 ASP A N 1
ATOM 2194 C CA . ASP A 1 279 ? 15.914 -16.922 0.97 1 75.88 279 ASP A CA 1
ATOM 2195 C C . ASP A 1 279 ? 15.953 -16.578 -0.514 1 75.88 279 ASP A C 1
ATOM 2197 O O . ASP A 1 279 ? 17.031 -16.453 -1.104 1 75.88 279 ASP A O 1
ATOM 2201 N N . ASP A 1 280 ? 14.773 -16.562 -1.163 1 83.38 280 ASP A N 1
ATOM 2202 C CA . ASP A 1 280 ? 14.703 -16.141 -2.559 1 83.38 280 ASP A CA 1
ATOM 2203 C C . ASP A 1 280 ? 14.281 -14.672 -2.67 1 83.38 280 ASP A C 1
ATOM 2205 O O . ASP A 1 280 ? 13.625 -14.141 -1.772 1 83.38 280 ASP A O 1
ATOM 2209 N N . MET A 1 281 ? 14.75 -14.102 -3.713 1 87.62 281 MET A N 1
ATOM 2210 C CA . MET A 1 281 ? 14.18 -12.805 -4.07 1 87.62 281 MET A CA 1
ATOM 2211 C C . MET A 1 281 ? 12.742 -12.953 -4.555 1 87.62 281 MET A C 1
ATOM 2213 O O . MET A 1 281 ? 12.352 -14.016 -5.035 1 87.62 281 MET A O 1
ATOM 2217 N N . PRO A 1 282 ? 12.023 -11.898 -4.398 1 93.19 282 PRO A N 1
ATOM 2218 C CA . PRO A 1 282 ? 10.648 -11.969 -4.898 1 93.19 282 PRO A CA 1
ATOM 2219 C C . PRO A 1 282 ? 10.578 -12.297 -6.387 1 93.19 282 PRO A C 1
ATOM 2221 O O . PRO A 1 282 ? 11.328 -11.727 -7.188 1 93.19 282 PRO A O 1
ATOM 2224 N N . SER A 1 283 ? 9.766 -13.242 -6.695 1 94.81 283 SER A N 1
ATOM 2225 C CA . SER A 1 283 ? 9.539 -13.617 -8.086 1 94.81 283 SER A CA 1
ATOM 2226 C C . SER A 1 283 ? 8.227 -13.055 -8.609 1 94.81 283 SER A C 1
ATOM 2228 O O . SER A 1 283 ? 7.191 -13.156 -7.941 1 94.81 283 SER A O 1
ATOM 2230 N N . LEU A 1 284 ? 8.336 -12.492 -9.781 1 95.94 284 LEU A N 1
ATOM 2231 C CA . LEU A 1 284 ? 7.16 -11.828 -10.336 1 95.94 284 LEU A CA 1
ATOM 2232 C C . LEU A 1 284 ? 6.824 -12.375 -11.719 1 95.94 284 LEU A C 1
ATOM 2234 O O . LEU A 1 284 ? 7.723 -12.641 -12.516 1 95.94 284 LEU A O 1
ATOM 2238 N N . ILE A 1 285 ? 5.645 -12.672 -11.922 1 96.62 285 ILE A N 1
ATOM 2239 C CA . ILE A 1 285 ? 5.043 -12.805 -13.242 1 96.62 285 ILE A CA 1
ATOM 2240 C C . ILE A 1 285 ? 4 -11.711 -13.453 1 96.62 285 ILE A C 1
ATOM 2242 O O . ILE A 1 285 ? 2.963 -11.695 -12.789 1 96.62 285 ILE A O 1
ATOM 2246 N N . ILE A 1 286 ? 4.309 -10.797 -14.359 1 96.5 286 ILE A N 1
ATOM 2247 C CA . ILE A 1 286 ? 3.438 -9.633 -14.453 1 96.5 286 ILE A CA 1
ATOM 2248 C C . ILE A 1 286 ? 3.16 -9.305 -15.914 1 96.5 286 ILE A C 1
ATOM 2250 O O . ILE A 1 286 ? 3.914 -9.719 -16.797 1 96.5 286 ILE A O 1
ATOM 2254 N N . ASP A 1 287 ? 2.02 -8.648 -16.078 1 96.06 287 ASP A N 1
ATOM 2255 C CA . ASP A 1 287 ? 1.772 -8.023 -17.375 1 96.06 287 ASP A CA 1
ATOM 2256 C C . ASP A 1 287 ? 2.9 -7.066 -17.75 1 96.06 287 ASP A C 1
ATOM 2258 O O . ASP A 1 287 ? 3.328 -6.254 -16.922 1 96.06 287 ASP A O 1
ATOM 2262 N N . LYS A 1 288 ? 3.33 -7.164 -18.922 1 93.44 288 LYS A N 1
ATOM 2263 C CA . LYS A 1 288 ? 4.469 -6.379 -19.391 1 93.44 288 LYS A CA 1
ATOM 2264 C C . LYS A 1 288 ? 4.227 -4.883 -19.188 1 93.44 288 LYS A C 1
ATOM 2266 O O . LYS A 1 288 ? 5.164 -4.129 -18.938 1 93.44 288 LYS A O 1
ATOM 2271 N N . LYS A 1 289 ? 3.037 -4.426 -19.234 1 91.94 289 LYS A N 1
ATOM 2272 C CA . LYS A 1 289 ? 2.672 -3.023 -19.062 1 91.94 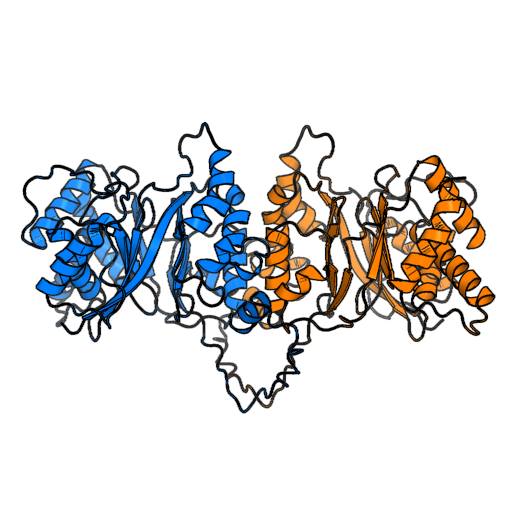289 LYS A CA 1
ATOM 2273 C C . LYS A 1 289 ? 2.992 -2.541 -17.656 1 91.94 289 LYS A C 1
ATOM 2275 O O . LYS A 1 289 ? 3.084 -1.337 -17.406 1 91.94 289 LYS A O 1
ATOM 2280 N N . LEU A 1 290 ? 3.166 -3.414 -16.75 1 94.31 290 LEU A N 1
ATOM 2281 C CA . LEU A 1 290 ? 3.408 -3.059 -15.359 1 94.31 290 LEU A CA 1
ATOM 2282 C C . LEU A 1 290 ? 4.898 -2.887 -15.094 1 94.31 290 LEU A C 1
ATOM 2284 O O . LEU A 1 290 ? 5.293 -2.42 -14.023 1 94.31 290 LEU A O 1
ATOM 2288 N N . LEU A 1 291 ? 5.77 -3.199 -16.047 1 92.12 291 LEU A N 1
ATOM 2289 C CA . LEU A 1 291 ? 7.211 -3.133 -15.852 1 92.12 291 LEU A CA 1
ATOM 2290 C C . LEU A 1 291 ? 7.648 -1.721 -15.477 1 92.12 291 LEU A C 1
ATOM 2292 O O . LEU A 1 291 ? 8.594 -1.543 -14.711 1 92.12 291 LEU A O 1
ATOM 2296 N N . ARG A 1 292 ? 6.961 -0.782 -15.953 1 89.81 292 ARG A N 1
ATOM 2297 C CA . ARG A 1 292 ? 7.293 0.622 -15.742 1 89.81 292 ARG A CA 1
ATOM 2298 C C . ARG A 1 292 ? 7.223 0.979 -14.258 1 89.81 292 ARG A C 1
ATOM 2300 O O . ARG A 1 292 ? 7.836 1.955 -13.82 1 89.81 292 ARG A O 1
ATOM 2307 N N . LEU A 1 293 ? 6.527 0.257 -13.469 1 93 293 LEU A N 1
ATOM 2308 C CA . LEU A 1 293 ? 6.312 0.557 -12.055 1 93 293 LEU A CA 1
ATOM 2309 C C . LEU A 1 293 ? 7.531 0.166 -11.227 1 93 293 LEU A C 1
ATOM 2311 O O . LEU A 1 293 ? 7.652 0.564 -10.07 1 93 293 LEU A O 1
ATOM 2315 N N . PHE A 1 294 ? 8.461 -0.594 -11.828 1 91.19 294 PHE A N 1
ATOM 2316 C CA . PHE A 1 294 ? 9.523 -1.197 -11.031 1 91.19 294 PHE A CA 1
ATOM 2317 C C . PHE A 1 294 ? 10.867 -0.562 -11.359 1 91.19 294 PHE A C 1
ATOM 2319 O O . PHE A 1 294 ? 11.836 -0.731 -10.609 1 91.19 294 PHE A O 1
ATOM 2326 N N . GLY A 1 295 ? 10.906 0.184 -12.344 1 83.12 295 GLY A N 1
ATOM 2327 C CA . GLY A 1 295 ? 12.172 0.795 -12.711 1 83.12 295 GLY A CA 1
ATOM 2328 C C . GLY A 1 295 ? 13.297 -0.208 -12.844 1 83.12 295 GLY A C 1
ATOM 2329 O O . GLY A 1 295 ? 13.164 -1.21 -13.555 1 83.12 295 GLY A O 1
ATOM 2330 N N . ASP A 1 296 ? 14.336 -0.006 -12.039 1 80.56 296 ASP A N 1
ATOM 2331 C CA . ASP A 1 296 ? 15.508 -0.871 -12.133 1 80.56 296 ASP A CA 1
ATOM 2332 C C . ASP A 1 296 ? 15.547 -1.871 -10.977 1 80.56 296 ASP A C 1
ATOM 2334 O O . ASP A 1 296 ? 16.578 -2.504 -10.727 1 80.56 296 ASP A O 1
ATOM 2338 N N . SER A 1 297 ? 14.477 -1.946 -10.398 1 85.06 297 SER A N 1
ATOM 2339 C CA . SER A 1 297 ? 14.469 -2.773 -9.195 1 85.06 297 SER A CA 1
ATOM 2340 C C . SER A 1 297 ? 14.281 -4.246 -9.539 1 85.06 297 SER A C 1
ATOM 2342 O O . SER A 1 297 ? 14.461 -5.117 -8.688 1 85.06 297 SER A O 1
ATOM 2344 N N . ILE A 1 298 ? 13.984 -4.566 -10.773 1 87.06 298 ILE A N 1
ATOM 2345 C CA . ILE A 1 298 ? 13.727 -5.953 -11.148 1 87.06 298 ILE A CA 1
ATOM 2346 C C . ILE A 1 298 ? 14.773 -6.418 -12.156 1 87.06 298 ILE A C 1
ATOM 2348 O O . ILE A 1 298 ? 15.367 -5.602 -12.859 1 87.06 298 ILE A O 1
ATOM 2352 N N . ALA A 1 299 ? 15.031 -7.652 -12.047 1 81.5 299 ALA A N 1
ATOM 2353 C CA . ALA A 1 299 ? 15.945 -8.328 -12.969 1 81.5 299 ALA A CA 1
ATOM 2354 C C . ALA A 1 299 ? 15.281 -9.547 -13.594 1 81.5 299 ALA A C 1
ATOM 2356 O O . ALA A 1 299 ? 14.305 -10.07 -13.062 1 81.5 299 ALA A O 1
ATOM 2357 N N . GLY A 1 300 ? 15.672 -9.938 -14.719 1 74.62 300 GLY A N 1
ATOM 2358 C CA . GLY A 1 300 ? 15.148 -11.102 -15.406 1 74.62 300 GLY A CA 1
ATOM 2359 C C . GLY A 1 300 ? 15.133 -10.945 -16.922 1 74.62 300 GLY A C 1
ATOM 2360 O O . GLY A 1 300 ? 15.688 -9.984 -17.453 1 74.62 300 GLY A O 1
ATOM 2361 N N . ASN A 1 301 ? 14.68 -11.984 -17.484 1 72.75 301 ASN A N 1
ATOM 2362 C CA . ASN A 1 301 ? 14.578 -11.961 -18.938 1 72.75 301 ASN A CA 1
ATOM 2363 C C . ASN A 1 301 ? 13.367 -11.156 -19.406 1 72.75 301 ASN A C 1
ATOM 2365 O O . ASN A 1 301 ? 12.383 -11.734 -19.875 1 72.75 301 ASN A O 1
ATOM 2369 N N . ILE A 1 302 ? 13.492 -9.906 -19.266 1 77.44 302 ILE A N 1
ATOM 2370 C CA . ILE A 1 302 ? 12.375 -9.016 -19.578 1 77.44 302 ILE A CA 1
ATOM 2371 C C . ILE A 1 302 ? 12.172 -8.969 -21.094 1 77.44 302 ILE A C 1
ATOM 2373 O O . ILE A 1 302 ? 11.125 -8.516 -21.562 1 77.44 302 ILE A O 1
ATOM 2377 N N . ASP A 1 303 ? 13.062 -9.555 -21.766 1 79.94 303 ASP A N 1
ATOM 2378 C CA . ASP A 1 303 ? 12.961 -9.531 -23.219 1 79.94 303 ASP A CA 1
ATOM 2379 C C . ASP A 1 303 ? 12.07 -10.664 -23.719 1 79.94 303 ASP A C 1
ATOM 2381 O O . ASP A 1 303 ? 11.5 -10.578 -24.812 1 79.94 303 ASP A O 1
ATOM 2385 N N . THR A 1 304 ? 11.992 -11.68 -22.938 1 83.69 304 THR A N 1
ATOM 2386 C CA . THR A 1 304 ? 11.148 -12.797 -23.344 1 83.69 304 THR A CA 1
ATOM 2387 C C . THR A 1 304 ? 9.703 -12.562 -22.922 1 83.69 304 THR A C 1
ATOM 2389 O O . THR A 1 304 ? 9.414 -12.414 -21.734 1 83.69 304 THR A O 1
ATOM 2392 N N . THR A 1 305 ? 8.914 -12.508 -23.844 1 90.94 305 THR A N 1
ATOM 2393 C CA . THR A 1 305 ? 7.488 -12.305 -23.594 1 90.94 305 THR A CA 1
ATOM 2394 C C . THR A 1 305 ? 6.762 -13.641 -23.516 1 90.94 305 THR A C 1
ATOM 2396 O O . THR A 1 305 ? 6.973 -14.523 -24.344 1 90.94 305 THR A O 1
ATOM 2399 N N . LEU A 1 306 ? 5.965 -13.766 -22.547 1 92.38 306 LEU A N 1
ATOM 2400 C CA . LEU A 1 306 ? 5.176 -14.977 -22.344 1 92.38 306 LEU A CA 1
ATOM 2401 C C . LEU A 1 306 ? 3.699 -14.719 -22.625 1 92.38 306 LEU A C 1
ATOM 2403 O O . LEU A 1 306 ? 3.191 -13.633 -22.328 1 92.38 306 LEU A O 1
ATOM 2407 N N . VAL A 1 307 ? 3.145 -15.672 -23.203 1 92.5 307 VAL A N 1
ATOM 2408 C CA . VAL A 1 307 ? 1.708 -15.617 -23.453 1 92.5 307 VAL A CA 1
ATOM 2409 C C . VAL A 1 307 ? 0.992 -16.641 -22.578 1 92.5 307 VAL A C 1
ATOM 2411 O O . VAL A 1 307 ? 1.269 -17.844 -22.672 1 92.5 307 VAL A O 1
ATOM 2414 N N . PRO A 1 308 ? 0.072 -16.156 -21.797 1 93.62 308 PRO A N 1
ATOM 2415 C CA . PRO A 1 308 ? -0.635 -17.078 -20.906 1 93.62 308 PRO A CA 1
ATOM 2416 C C . PRO A 1 308 ? -1.832 -17.75 -21.578 1 93.62 308 PRO A C 1
ATOM 2418 O O . PRO A 1 308 ? -2.592 -17.078 -22.297 1 93.62 308 PRO A O 1
ATOM 2421 N N . ILE A 1 309 ? -1.918 -19.016 -21.406 1 89.5 309 ILE A N 1
ATOM 2422 C CA . ILE A 1 309 ? -3.104 -19.797 -21.734 1 89.5 309 ILE A CA 1
ATOM 2423 C C . ILE A 1 309 ? -3.854 -20.188 -20.469 1 89.5 309 ILE A C 1
ATOM 2425 O O . ILE A 1 309 ? -3.361 -20.984 -19.672 1 89.5 309 ILE A O 1
ATOM 2429 N N . TYR A 1 310 ? -5.047 -19.656 -20.422 1 90.06 310 TYR A N 1
ATOM 2430 C CA . TYR A 1 310 ? -5.816 -19.781 -19.188 1 90.06 310 TYR A CA 1
ATOM 2431 C C . TYR A 1 310 ? -6.797 -20.938 -19.266 1 90.06 310 TYR A C 1
ATOM 2433 O O . TYR A 1 310 ? -7.453 -21.141 -20.297 1 90.06 310 TYR A O 1
ATOM 2441 N N . LEU A 1 311 ? -6.832 -21.703 -18.188 1 89.69 311 LEU A N 1
ATOM 2442 C CA . LEU A 1 311 ? -7.836 -22.75 -18 1 89.69 311 LEU A CA 1
ATOM 2443 C C . LEU A 1 311 ? -8.695 -22.453 -16.766 1 89.69 311 LEU A C 1
ATOM 2445 O O . LEU A 1 311 ? -8.188 -22.438 -15.648 1 89.69 311 LEU A O 1
ATOM 2449 N N . ASP A 1 312 ? -9.906 -22.172 -16.984 1 89.88 312 ASP A N 1
ATOM 2450 C CA . ASP A 1 312 ? -10.844 -21.984 -15.883 1 89.88 312 ASP A CA 1
ATOM 2451 C C . ASP A 1 312 ? -11.25 -23.312 -15.258 1 89.88 312 ASP A C 1
ATOM 2453 O O . ASP A 1 312 ? -12.055 -24.062 -15.836 1 89.88 312 ASP A O 1
ATOM 2457 N N . LEU A 1 313 ? -10.836 -23.562 -14.062 1 89.5 313 LEU A N 1
ATOM 2458 C CA . LEU A 1 313 ? -11.078 -24.859 -13.43 1 89.5 313 LEU A CA 1
ATOM 2459 C C . LEU A 1 313 ? -12.102 -24.734 -12.312 1 89.5 313 LEU A C 1
ATOM 2461 O O . LEU A 1 313 ? -12.164 -25.594 -11.43 1 89.5 313 LEU A O 1
ATOM 2465 N N . SER A 1 314 ? -12.852 -23.703 -12.297 1 87.19 314 SER A N 1
ATOM 2466 C CA . SER A 1 314 ? -13.797 -23.422 -11.227 1 87.19 314 SER A CA 1
ATOM 2467 C C . SER A 1 314 ? -14.898 -24.469 -11.172 1 87.19 314 SER A C 1
ATOM 2469 O O . SER A 1 314 ? -15.5 -24.703 -10.117 1 87.19 314 SER A O 1
ATOM 2471 N N . LYS A 1 315 ? -15.094 -25.141 -12.273 1 84.88 315 LYS A N 1
ATOM 2472 C CA . LYS A 1 315 ? -16.156 -26.141 -12.352 1 84.88 315 LYS A CA 1
ATOM 2473 C C . LYS A 1 315 ? -15.648 -27.516 -11.898 1 84.88 315 LYS A C 1
ATOM 2475 O O . LYS A 1 315 ? -16.422 -28.469 -11.797 1 84.88 315 LYS A O 1
ATOM 2480 N N . LEU A 1 316 ? -14.43 -27.578 -11.648 1 84.06 316 LEU A N 1
ATOM 2481 C CA . LEU A 1 316 ? -13.844 -28.844 -11.219 1 84.06 316 LEU A CA 1
ATOM 2482 C C . LEU A 1 316 ? -13.656 -28.875 -9.703 1 84.06 316 LEU A C 1
ATOM 2484 O O . LEU A 1 316 ? -13.477 -27.828 -9.078 1 84.06 316 LEU A O 1
ATOM 2488 N N . PRO A 1 317 ? -13.828 -30.062 -9.188 1 77.19 317 PRO A N 1
ATOM 2489 C CA . PRO A 1 317 ? -13.57 -30.156 -7.75 1 77.19 317 PRO A CA 1
ATOM 2490 C C . PRO A 1 317 ? -12.109 -29.859 -7.391 1 77.19 317 PRO A C 1
ATOM 2492 O O . PRO A 1 317 ? -11.227 -30 -8.234 1 77.19 317 PRO A O 1
ATOM 2495 N N . VAL A 1 318 ? -12.086 -29.516 -6.102 1 69.94 318 VAL A N 1
ATOM 2496 C CA . VAL A 1 318 ? -10.742 -29.312 -5.574 1 69.94 318 VAL A CA 1
ATOM 2497 C C . VAL A 1 318 ? -10.023 -30.641 -5.445 1 69.94 318 VAL A C 1
ATOM 2499 O O . VAL A 1 318 ? -10.633 -31.656 -5.105 1 69.94 318 VAL A O 1
ATOM 2502 N N . GLY A 1 319 ? -8.922 -30.875 -5.996 1 70.69 319 GLY A N 1
ATOM 2503 C CA . GLY A 1 319 ? -8.18 -32.125 -5.848 1 70.69 319 GLY A CA 1
ATOM 2504 C C . GLY A 1 319 ? -8.016 -32.875 -7.148 1 70.69 319 GLY A C 1
ATOM 2505 O O . GLY A 1 319 ? -7.605 -34.031 -7.148 1 70.69 319 GLY A O 1
ATOM 2506 N N . ILE A 1 320 ? -8.531 -32.219 -8.078 1 74.5 320 ILE A N 1
ATOM 2507 C CA . ILE A 1 320 ? -8.359 -32.875 -9.375 1 74.5 320 ILE A CA 1
ATOM 2508 C C . ILE A 1 320 ? -6.871 -33.062 -9.656 1 74.5 320 ILE A C 1
ATOM 2510 O O . ILE A 1 320 ? -6.047 -32.219 -9.281 1 74.5 320 ILE A O 1
ATOM 2514 N N . THR A 1 321 ? -6.609 -34.219 -10.164 1 73.94 321 THR A N 1
ATOM 2515 C CA . THR A 1 321 ? -5.215 -34.594 -10.391 1 73.94 321 THR A CA 1
ATOM 2516 C C . THR A 1 321 ? -4.875 -34.562 -11.875 1 73.94 321 THR A C 1
ATOM 2518 O O . THR A 1 321 ? -5.762 -34.656 -12.727 1 73.94 321 THR A O 1
ATOM 2521 N N . GLY A 1 322 ? -3.621 -34.188 -12.18 1 77.62 322 GLY A N 1
ATOM 2522 C CA . GLY A 1 322 ? -3.053 -34.438 -13.484 1 77.62 322 GLY A CA 1
ATOM 2523 C C . GLY A 1 322 ? -3.254 -33.312 -14.469 1 77.62 322 GLY A C 1
ATOM 2524 O O . GLY A 1 322 ? -2.797 -33.375 -15.609 1 77.62 322 GLY A O 1
ATOM 2525 N N . ILE A 1 323 ? -3.912 -32.312 -14.102 1 81.69 323 ILE A N 1
ATOM 2526 C CA . ILE A 1 323 ? -4.203 -31.219 -15.031 1 81.69 323 ILE A CA 1
ATOM 2527 C C . ILE A 1 323 ? -2.9 -30.578 -15.477 1 81.69 323 ILE A C 1
ATOM 2529 O O . ILE A 1 323 ? -2.68 -30.375 -16.672 1 81.69 323 ILE A O 1
ATOM 2533 N N . VAL A 1 324 ? -2.045 -30.344 -14.633 1 84.62 324 VAL A N 1
ATOM 2534 C CA . VAL A 1 324 ? -0.781 -29.672 -14.938 1 84.62 324 VAL A CA 1
ATOM 2535 C C . VAL A 1 324 ? 0.038 -30.531 -15.898 1 84.62 324 VAL A C 1
ATOM 2537 O O . VAL A 1 324 ? 0.435 -30.062 -16.969 1 84.62 324 VAL A O 1
ATOM 2540 N N . CYS A 1 325 ? 0.218 -31.719 -15.547 1 84.81 325 CYS A N 1
ATOM 2541 C CA . CYS A 1 325 ? 1.012 -32.625 -16.359 1 84.81 325 CYS A CA 1
ATOM 2542 C C . CYS A 1 325 ? 0.335 -32.906 -17.703 1 84.81 325 CYS A C 1
ATOM 2544 O O . CYS A 1 325 ? 0.997 -32.938 -18.734 1 84.81 325 CYS A O 1
ATOM 2546 N N . GLY A 1 326 ? -0.926 -33.156 -17.656 1 84.56 326 GLY A N 1
ATOM 2547 C CA . GLY A 1 326 ? -1.665 -33.406 -18.875 1 84.56 326 GLY A CA 1
ATOM 2548 C C . GLY A 1 326 ? -1.568 -32.281 -19.906 1 84.56 326 GLY A C 1
ATOM 2549 O O . GLY A 1 326 ? -1.294 -32.531 -21.078 1 84.56 326 GLY A O 1
ATOM 2550 N N . VAL A 1 327 ? -1.768 -31.156 -19.469 1 84.56 327 VAL A N 1
ATOM 2551 C CA . VAL A 1 327 ? -1.731 -30 -20.344 1 84.56 327 VAL A CA 1
ATOM 2552 C C . VAL A 1 327 ? -0.302 -29.766 -20.828 1 84.56 327 VAL A C 1
ATOM 2554 O O . VAL A 1 327 ? -0.064 -29.578 -22.031 1 84.56 327 VAL A O 1
ATOM 2557 N N . ALA A 1 328 ? 0.627 -29.781 -19.969 1 84.75 328 ALA A N 1
ATOM 2558 C CA . ALA A 1 328 ? 2.027 -29.562 -20.312 1 84.75 328 ALA A CA 1
ATOM 2559 C C . ALA A 1 328 ? 2.523 -30.625 -21.297 1 84.75 328 ALA A C 1
ATOM 2561 O O . ALA A 1 328 ? 3.207 -30.312 -22.266 1 84.75 328 ALA A O 1
ATOM 2562 N N . SER A 1 329 ? 2.156 -31.812 -21.031 1 85.94 329 SER A N 1
ATOM 2563 C CA . SER A 1 329 ? 2.627 -32.906 -21.875 1 85.94 329 SER A CA 1
ATOM 2564 C C . SER A 1 329 ? 2.059 -32.812 -23.281 1 85.94 329 SER A C 1
ATOM 2566 O O . SER A 1 329 ? 2.76 -33.094 -24.266 1 85.94 329 SER A O 1
ATOM 2568 N N . LEU A 1 330 ? 0.855 -32.469 -23.344 1 84.19 330 LEU A N 1
ATOM 2569 C CA . LEU A 1 330 ? 0.248 -32.312 -24.672 1 84.19 330 LEU A CA 1
ATOM 2570 C C . LEU A 1 330 ? 0.916 -31.172 -25.438 1 84.19 330 LEU A C 1
ATOM 2572 O O . LEU A 1 330 ? 1.184 -31.297 -26.625 1 84.19 330 LEU A O 1
ATOM 2576 N N . LEU A 1 331 ? 1.098 -30.156 -24.781 1 83.94 331 LEU A N 1
ATOM 2577 C CA . LEU A 1 331 ? 1.7 -28.984 -25.422 1 83.94 331 LEU A CA 1
ATOM 2578 C C . LEU A 1 331 ? 3.113 -29.297 -25.891 1 83.94 331 LEU A C 1
ATOM 2580 O O . LEU A 1 331 ? 3.492 -28.938 -27 1 83.94 331 LEU A O 1
ATOM 2584 N N . VAL A 1 332 ? 3.891 -29.922 -25.062 1 84 332 VAL A N 1
ATOM 2585 C CA . VAL A 1 332 ? 5.254 -30.297 -25.438 1 84 332 VAL A CA 1
ATOM 2586 C C . VAL A 1 332 ? 5.223 -31.25 -26.625 1 84 332 VAL A C 1
ATOM 2588 O O . VAL A 1 332 ? 5.992 -31.078 -27.578 1 84 332 VAL A O 1
ATOM 2591 N N . GLN A 1 333 ? 4.348 -32.188 -26.562 1 83.94 333 GLN A N 1
ATOM 2592 C CA . GLN A 1 333 ? 4.219 -33.125 -27.641 1 83.94 333 GLN A CA 1
ATOM 2593 C C . GLN A 1 333 ? 3.852 -32.438 -28.953 1 83.94 333 GLN A C 1
ATOM 2595 O O . GLN A 1 333 ? 4.477 -32.688 -29.984 1 83.94 333 GLN A O 1
ATOM 2600 N N . LYS A 1 334 ? 2.898 -31.672 -28.922 1 83.31 334 LYS A N 1
ATOM 2601 C CA . LYS A 1 334 ? 2.414 -30.984 -30.125 1 83.31 334 LYS A CA 1
ATOM 2602 C C . LYS A 1 334 ? 3.461 -30.031 -30.672 1 83.31 334 LYS A C 1
ATOM 2604 O O . LYS A 1 334 ? 3.625 -29.906 -31.891 1 83.31 334 LYS A O 1
ATOM 2609 N N . LEU A 1 335 ? 4.062 -29.344 -29.844 1 83.94 335 LEU A N 1
ATOM 2610 C CA . LEU A 1 335 ? 5.086 -28.406 -30.281 1 83.94 335 LEU A CA 1
ATOM 2611 C C . LEU A 1 335 ? 6.289 -29.141 -30.859 1 83.94 335 LEU A C 1
ATOM 2613 O O . LEU A 1 335 ? 6.887 -28.672 -31.844 1 83.94 335 LEU A O 1
ATOM 2617 N N . CYS A 1 336 ? 6.617 -30.203 -30.266 1 83.19 336 CYS A N 1
ATOM 2618 C CA . CYS A 1 336 ? 7.711 -31.016 -30.812 1 83.19 336 CYS A CA 1
ATOM 2619 C C . CYS A 1 336 ? 7.328 -31.625 -32.156 1 83.19 336 CYS A C 1
ATOM 2621 O O . CYS A 1 336 ? 8.164 -31.734 -33.062 1 83.19 336 CYS A O 1
ATOM 2623 N N . ASP A 1 337 ? 6.102 -32 -32.281 1 83 337 ASP A N 1
ATOM 2624 C CA . ASP A 1 337 ? 5.613 -32.531 -33.531 1 83 337 ASP A CA 1
ATOM 2625 C C . ASP A 1 337 ? 5.723 -31.469 -34.625 1 83 337 ASP A C 1
ATOM 2627 O O . ASP A 1 337 ? 6.117 -31.781 -35.781 1 83 337 ASP A O 1
ATOM 2631 N N . ILE A 1 338 ? 5.352 -30.297 -34.312 1 81.81 338 ILE A N 1
ATOM 2632 C CA . ILE A 1 338 ? 5.395 -29.188 -35.25 1 81.81 338 ILE A CA 1
ATOM 2633 C C . ILE A 1 338 ? 6.844 -28.906 -35.625 1 81.81 338 ILE A C 1
ATOM 2635 O O . ILE A 1 338 ? 7.145 -28.656 -36.812 1 81.81 338 ILE A O 1
ATOM 2639 N N . SER A 1 339 ? 7.68 -28.922 -34.656 1 80.06 339 SER A N 1
ATOM 2640 C CA . SER A 1 339 ? 9.094 -28.672 -34.938 1 80.06 339 SER A CA 1
ATOM 2641 C C . SER A 1 339 ? 9.695 -29.766 -35.781 1 80.06 339 SER A C 1
ATOM 2643 O O . SER A 1 339 ? 10.539 -29.5 -36.656 1 80.06 339 SER A O 1
ATOM 2645 N N . ASP A 1 340 ? 9.352 -30.969 -35.562 1 79.81 340 ASP A N 1
ATOM 2646 C CA . ASP A 1 340 ? 9.836 -32.094 -36.375 1 79.81 340 ASP A CA 1
ATOM 2647 C C . ASP A 1 340 ? 9.391 -31.969 -37.812 1 79.81 340 ASP A C 1
ATOM 2649 O O . ASP A 1 340 ? 10.164 -32.25 -38.719 1 79.81 340 ASP A O 1
ATOM 2653 N N . LYS A 1 341 ? 8.234 -31.609 -38 1 82.56 341 LYS A N 1
ATOM 2654 C CA . LYS A 1 341 ? 7.703 -31.438 -39.344 1 82.56 341 LYS A CA 1
ATOM 2655 C C . LYS A 1 341 ? 8.398 -30.297 -40.062 1 82.56 341 LYS A C 1
ATOM 2657 O O . LYS A 1 341 ? 8.516 -30.312 -41.281 1 82.56 341 LYS A O 1
ATOM 2662 N N . ALA A 1 342 ? 8.758 -29.391 -39.281 1 78.31 342 ALA A N 1
ATOM 2663 C CA . ALA A 1 342 ? 9.445 -28.234 -39.875 1 78.31 342 ALA A CA 1
ATOM 2664 C C . ALA A 1 342 ? 10.922 -28.547 -40.094 1 78.31 342 ALA A C 1
ATOM 2666 O O . ALA A 1 342 ? 11.656 -27.703 -40.625 1 78.31 342 ALA A O 1
ATOM 2667 N N . GLY A 1 343 ? 11.32 -29.734 -39.688 1 74.12 343 GLY A N 1
ATOM 2668 C CA . GLY A 1 343 ? 12.688 -30.172 -39.938 1 74.12 343 GLY A CA 1
ATOM 2669 C C . GLY A 1 343 ? 13.664 -29.688 -38.906 1 74.12 343 GLY A C 1
ATOM 2670 O O . GLY A 1 343 ? 14.875 -29.641 -39.125 1 74.12 343 GLY A O 1
ATOM 2671 N N . GLU A 1 344 ? 13.102 -29.234 -37.812 1 67.31 344 GLU A N 1
ATOM 2672 C CA . GLU A 1 344 ? 13.984 -28.766 -36.75 1 67.31 344 GLU A CA 1
ATOM 2673 C C . GLU A 1 344 ? 14.555 -29.922 -35.938 1 67.31 344 GLU A C 1
ATOM 2675 O O . GLU A 1 344 ? 13.883 -30.938 -35.719 1 67.31 344 GLU A O 1
ATOM 2680 N N . ARG A 1 345 ? 15.828 -30.062 -35.906 1 62.56 345 ARG A N 1
ATOM 2681 C CA . ARG A 1 345 ? 16.562 -31.188 -35.344 1 62.56 345 ARG A CA 1
ATOM 2682 C C . ARG A 1 345 ? 16.125 -31.484 -33.938 1 62.56 345 ARG A C 1
ATOM 2684 O O . ARG A 1 345 ? 16.016 -32.656 -33.531 1 62.56 345 ARG A O 1
ATOM 2691 N N . MET A 1 346 ? 16.094 -30.406 -33.062 1 64 346 MET A N 1
ATOM 2692 C CA . MET A 1 346 ? 15.812 -30.672 -31.641 1 64 346 MET A CA 1
ATOM 2693 C C . MET A 1 346 ? 14.641 -29.828 -31.141 1 64 346 MET A C 1
ATOM 2695 O O . MET A 1 346 ? 14.586 -28.625 -31.406 1 64 346 MET A O 1
ATOM 2699 N N . CYS A 1 347 ? 13.555 -30.625 -30.719 1 65.69 347 CYS A N 1
ATOM 2700 C CA . CYS A 1 347 ? 12.43 -29.938 -30.109 1 65.69 347 CYS A CA 1
ATOM 2701 C C . CYS A 1 347 ? 12.836 -29.344 -28.75 1 65.69 347 CYS A C 1
ATOM 2703 O O . CYS A 1 347 ? 13.141 -30.094 -27.812 1 65.69 347 CYS A O 1
ATOM 2705 N N . GLU A 1 348 ? 13.297 -28.188 -28.797 1 64.81 348 GLU A N 1
ATOM 2706 C CA . GLU A 1 348 ? 13.641 -27.547 -27.531 1 64.81 348 GLU A CA 1
ATOM 2707 C C . GLU A 1 348 ? 12.602 -26.5 -27.141 1 64.81 348 GLU A C 1
ATOM 2709 O O . GLU A 1 348 ? 12.32 -25.578 -27.906 1 64.81 348 GLU A O 1
ATOM 2714 N N . LEU A 1 349 ? 11.797 -26.938 -26.156 1 64.94 349 LEU A N 1
ATOM 2715 C CA . LEU A 1 349 ? 10.922 -25.906 -25.625 1 64.94 349 LEU A CA 1
ATOM 2716 C C . LEU A 1 349 ? 11.703 -24.938 -24.734 1 64.94 349 LEU A C 1
ATOM 2718 O O . LEU A 1 349 ? 12.289 -25.344 -23.734 1 64.94 349 LEU A O 1
ATOM 2722 N N . THR A 1 350 ? 11.781 -23.766 -25.203 1 62.84 350 THR A N 1
ATOM 2723 C CA . THR A 1 350 ? 12.578 -22.75 -24.516 1 62.84 350 THR A CA 1
ATOM 2724 C C . THR A 1 350 ? 11.867 -22.25 -23.266 1 62.84 350 THR A C 1
ATOM 2726 O O . THR A 1 350 ? 12.508 -21.859 -22.297 1 62.84 350 THR A O 1
ATOM 2729 N N . GLU A 1 351 ? 10.562 -22.297 -23.422 1 76.19 351 GLU A N 1
ATOM 2730 C CA . GLU A 1 351 ? 9.914 -21.734 -22.234 1 76.19 351 GLU A CA 1
ATOM 2731 C C . GLU A 1 351 ? 8.555 -22.391 -21.984 1 76.19 351 GLU A C 1
ATOM 2733 O O . GLU A 1 351 ? 7.707 -22.438 -22.891 1 76.19 351 GLU A O 1
ATOM 2738 N N . LEU A 1 352 ? 8.391 -23.047 -20.922 1 85.81 352 LEU A N 1
ATOM 2739 C CA . LEU A 1 352 ? 7.102 -23.516 -20.422 1 85.81 352 LEU A CA 1
ATOM 2740 C C . LEU A 1 352 ? 7 -23.312 -18.906 1 85.81 352 LEU A C 1
ATOM 2742 O O . LEU A 1 352 ? 7.766 -23.922 -18.156 1 85.81 352 LEU A O 1
ATOM 2746 N N . SER A 1 353 ? 6.16 -22.391 -18.562 1 90.81 353 SER A N 1
ATOM 2747 C CA . SER A 1 353 ? 5.902 -22.125 -17.156 1 90.81 353 SER A CA 1
ATOM 2748 C C . SER A 1 353 ? 4.434 -22.328 -16.812 1 90.81 353 SER A C 1
ATOM 2750 O O . SER A 1 353 ? 3.57 -22.312 -17.688 1 90.81 353 SER A O 1
ATOM 2752 N N . TYR A 1 354 ? 4.242 -22.672 -15.617 1 93.19 354 TYR A N 1
ATOM 2753 C CA . TYR A 1 354 ? 2.883 -22.953 -15.172 1 93.19 354 TYR A CA 1
ATOM 2754 C C . TYR A 1 354 ? 2.578 -22.234 -13.867 1 93.19 354 TYR A C 1
ATOM 2756 O O . TYR A 1 354 ? 3.457 -22.078 -13.016 1 93.19 354 TYR A O 1
ATOM 2764 N N . LEU A 1 355 ? 1.376 -21.734 -13.719 1 96.12 355 LEU A N 1
ATOM 2765 C CA . LEU A 1 355 ? 0.879 -21.094 -12.5 1 96.12 355 LEU A CA 1
ATOM 2766 C C . LEU A 1 355 ? -0.488 -21.641 -12.117 1 96.12 355 LEU A C 1
ATOM 2768 O O . LEU A 1 355 ? -1.462 -21.469 -12.852 1 96.12 355 LEU A O 1
ATOM 2772 N N . SER A 1 356 ? -0.521 -22.328 -11.031 1 95.56 356 SER A N 1
ATOM 2773 C CA . SER A 1 356 ? -1.788 -22.75 -10.445 1 95.56 356 SER A CA 1
ATOM 2774 C C . SER A 1 356 ? -2.334 -21.703 -9.484 1 95.56 356 SER A C 1
ATOM 2776 O O . SER A 1 356 ? -1.594 -21.156 -8.664 1 95.56 356 SER A O 1
ATOM 2778 N N . THR A 1 357 ? -3.549 -21.375 -9.617 1 95.94 357 THR A N 1
ATOM 2779 C CA . THR A 1 357 ? -4.273 -20.562 -8.648 1 95.94 357 THR A CA 1
ATOM 2780 C C . THR A 1 357 ? -5.426 -21.344 -8.039 1 95.94 357 THR A C 1
ATOM 2782 O O . THR A 1 357 ? -5.566 -22.547 -8.281 1 95.94 357 THR A O 1
ATOM 2785 N N . ALA A 1 358 ? -6.199 -20.734 -7.199 1 94.81 358 ALA A N 1
ATOM 2786 C CA . ALA A 1 358 ? -7.258 -21.438 -6.477 1 94.81 358 ALA A CA 1
ATOM 2787 C C . ALA A 1 358 ? -8.234 -22.094 -7.441 1 94.81 358 ALA A C 1
ATOM 2789 O O . ALA A 1 358 ? -8.602 -23.25 -7.258 1 94.81 358 ALA A O 1
ATOM 2790 N N . ARG A 1 359 ? -8.562 -21.391 -8.547 1 92.94 359 ARG A N 1
ATOM 2791 C CA . ARG A 1 359 ? -9.609 -21.922 -9.406 1 92.94 359 ARG A CA 1
ATOM 2792 C C . ARG A 1 359 ? -9.172 -21.906 -10.867 1 92.94 359 ARG A C 1
ATOM 2794 O O . ARG A 1 359 ? -10.008 -21.984 -11.773 1 92.94 359 ARG A O 1
ATOM 2801 N N . ALA A 1 360 ? -7.906 -21.797 -11.047 1 92.25 360 ALA A N 1
ATOM 2802 C CA . ALA A 1 360 ? -7.477 -21.719 -12.438 1 92.25 360 ALA A CA 1
ATOM 2803 C C . ALA A 1 360 ? -6.051 -22.25 -12.602 1 92.25 360 ALA A C 1
ATOM 2805 O O . ALA A 1 360 ? -5.332 -22.438 -11.617 1 92.25 360 ALA A O 1
ATOM 2806 N N . GLY A 1 361 ? -5.727 -22.625 -13.805 1 93.06 361 GLY A N 1
ATOM 2807 C CA . GLY A 1 361 ? -4.379 -22.906 -14.258 1 93.06 361 GLY A CA 1
ATOM 2808 C C . GLY A 1 361 ? -3.959 -22.078 -15.453 1 93.06 361 GLY A C 1
ATOM 2809 O O . GLY A 1 361 ? -4.766 -21.797 -16.344 1 93.06 361 GLY A O 1
ATOM 2810 N N . CYS A 1 362 ? -2.721 -21.672 -15.367 1 93.19 362 CYS A N 1
ATOM 2811 C CA . CYS A 1 362 ? -2.18 -20.844 -16.438 1 93.19 362 CYS A CA 1
ATOM 2812 C C . CYS A 1 362 ? -0.869 -21.422 -16.969 1 93.19 362 CYS A C 1
ATOM 2814 O O . CYS A 1 362 ? 0.092 -21.578 -16.203 1 93.19 362 CYS A O 1
ATOM 2816 N N . VAL A 1 363 ? -0.91 -21.812 -18.219 1 91.62 363 VAL A N 1
ATOM 2817 C CA . VAL A 1 363 ? 0.322 -22.25 -18.875 1 91.62 363 VAL A CA 1
ATOM 2818 C C . VAL A 1 363 ? 0.896 -21.094 -19.703 1 91.62 363 VAL A C 1
ATOM 2820 O O . VAL A 1 363 ? 0.17 -20.438 -20.453 1 91.62 363 VAL A O 1
ATOM 2823 N N . MET A 1 364 ? 2.135 -20.828 -19.531 1 92.81 364 MET A N 1
ATOM 2824 C CA . MET A 1 364 ? 2.771 -19.703 -20.203 1 92.81 364 MET A CA 1
ATOM 2825 C C . MET A 1 364 ? 3.869 -20.172 -21.141 1 92.81 364 MET A C 1
ATOM 2827 O O . MET A 1 364 ? 4.762 -20.922 -20.75 1 92.81 364 MET A O 1
ATOM 2831 N N . LEU A 1 365 ? 3.775 -19.719 -22.328 1 90.44 365 LEU A N 1
ATOM 2832 C CA . LEU A 1 365 ? 4.715 -20.062 -23.391 1 90.44 365 LEU A CA 1
ATOM 2833 C C . LEU A 1 365 ? 5.254 -18.797 -24.062 1 90.44 365 LEU A C 1
ATOM 2835 O O . LEU A 1 365 ? 4.684 -17.719 -23.906 1 90.44 365 LEU A O 1
ATOM 2839 N N . SER A 1 366 ? 6.348 -19.016 -24.766 1 88.12 366 SER A N 1
ATOM 2840 C CA . SER A 1 366 ? 6.836 -17.906 -25.562 1 88.12 366 SER A CA 1
ATOM 2841 C C . SER A 1 366 ? 5.824 -17.516 -26.641 1 88.12 366 SER A C 1
ATOM 2843 O O . SER A 1 366 ? 4.949 -18.312 -27 1 88.12 366 SER A O 1
ATOM 2845 N N . GLU A 1 367 ? 5.953 -16.312 -27.078 1 85.25 367 GLU A N 1
ATOM 2846 C CA . GLU A 1 367 ? 5 -15.805 -28.062 1 85.25 367 GLU A CA 1
ATOM 2847 C C . GLU A 1 367 ? 4.945 -16.703 -29.297 1 85.25 367 GLU A C 1
ATOM 2849 O O . GLU A 1 367 ? 3.863 -17.016 -29.797 1 85.25 367 GLU A O 1
ATOM 2854 N N . ASP A 1 368 ? 6.062 -17.156 -29.766 1 82.81 368 ASP A N 1
ATOM 2855 C CA . ASP A 1 368 ? 6.121 -18.016 -30.938 1 82.81 368 ASP A CA 1
ATOM 2856 C C . ASP A 1 368 ? 5.504 -19.375 -30.641 1 82.81 368 ASP A C 1
ATOM 2858 O O . ASP A 1 368 ? 4.734 -19.906 -31.453 1 82.81 368 ASP A O 1
ATOM 2862 N N . GLN A 1 369 ? 5.828 -19.828 -29.578 1 83.44 369 GLN A N 1
ATOM 2863 C CA . GLN A 1 369 ? 5.344 -21.156 -29.188 1 83.44 369 GLN A CA 1
ATOM 2864 C C . GLN A 1 369 ? 3.848 -21.125 -28.891 1 83.44 369 GLN A C 1
ATOM 2866 O O . GLN A 1 369 ? 3.141 -22.109 -29.141 1 83.44 369 GLN A O 1
ATOM 2871 N N . SER A 1 370 ? 3.377 -20.062 -28.375 1 84.19 370 SER A N 1
ATOM 2872 C CA . SER A 1 370 ? 1.968 -19.938 -28.016 1 84.19 370 SER A CA 1
ATOM 2873 C C . SER A 1 370 ? 1.071 -20 -29.25 1 84.19 370 SER A C 1
ATOM 2875 O O . SER A 1 370 ? -0.008 -20.594 -29.203 1 84.19 370 SER A O 1
ATOM 2877 N N . ARG A 1 371 ? 1.487 -19.391 -30.25 1 81.25 371 ARG A N 1
ATOM 2878 C CA . ARG A 1 371 ? 0.716 -19.422 -31.484 1 81.25 371 ARG A CA 1
ATOM 2879 C C . ARG A 1 371 ? 0.591 -20.844 -32 1 81.25 371 ARG A C 1
ATOM 2881 O O . ARG A 1 371 ? -0.49 -21.266 -32.438 1 81.25 371 ARG A O 1
ATOM 2888 N N . LYS A 1 372 ? 1.646 -21.531 -31.906 1 80.88 372 LYS A N 1
ATOM 2889 C CA . LYS A 1 372 ? 1.662 -22.922 -32.344 1 80.88 372 LYS A CA 1
ATOM 2890 C C . LYS A 1 372 ? 0.806 -23.797 -31.453 1 80.88 372 LYS A C 1
ATOM 2892 O O . LYS A 1 372 ? 0.101 -24.688 -31.922 1 80.88 372 LYS A O 1
ATOM 2897 N N . ALA A 1 373 ? 0.887 -23.484 -30.219 1 80.81 373 ALA A N 1
ATOM 2898 C CA . ALA A 1 373 ? 0.185 -24.281 -29.203 1 80.81 373 ALA A CA 1
ATOM 2899 C C . ALA A 1 373 ? -1.327 -24.125 -29.344 1 80.81 373 ALA A C 1
ATOM 2901 O O . ALA A 1 373 ? -2.066 -25.109 -29.25 1 80.81 373 ALA A O 1
ATOM 2902 N N . LEU A 1 374 ? -1.784 -22.969 -29.531 1 78.5 374 LEU A N 1
ATOM 2903 C CA . LEU A 1 374 ? -3.217 -22.719 -29.656 1 78.5 374 LEU A CA 1
ATOM 2904 C C . LEU A 1 374 ? -3.781 -23.469 -30.875 1 78.5 374 LEU A C 1
ATOM 2906 O O . LEU A 1 374 ? -4.883 -24.016 -30.797 1 78.5 374 LEU A O 1
ATOM 2910 N N . GLY A 1 375 ? -3.045 -23.406 -31.859 1 75 375 GLY A N 1
ATOM 2911 C CA . GLY A 1 375 ? -3.457 -24.141 -33.031 1 75 375 GLY A CA 1
ATOM 2912 C C . GLY A 1 375 ? -3.562 -25.641 -32.812 1 75 375 GLY A C 1
ATOM 2913 O O . GLY A 1 375 ? -4.387 -26.312 -33.438 1 75 375 GLY A O 1
ATOM 2914 N N . ALA A 1 376 ? -2.818 -26.078 -31.844 1 73.44 376 ALA A N 1
ATOM 2915 C CA . ALA A 1 376 ? -2.791 -27.5 -31.547 1 73.44 376 ALA A CA 1
ATOM 2916 C C . ALA A 1 376 ? -3.881 -27.875 -30.547 1 73.44 376 ALA A C 1
ATOM 2918 O O . ALA A 1 376 ? -4.434 -28.984 -30.594 1 73.44 376 ALA A O 1
ATOM 2919 N N . LEU A 1 377 ? -4.152 -27.031 -29.578 1 75.56 377 LEU A N 1
ATOM 2920 C CA . LEU A 1 377 ? -5.066 -27.328 -28.484 1 75.56 377 LEU A CA 1
ATOM 2921 C C . LEU A 1 377 ? -6.52 -27.203 -28.922 1 75.56 377 LEU A C 1
ATOM 2923 O O . LEU A 1 377 ? -7.379 -27.969 -28.5 1 75.56 377 LEU A O 1
ATOM 2927 N N . MET A 1 378 ? -6.797 -26.281 -29.734 1 73.06 378 MET A N 1
ATOM 2928 C CA . MET A 1 378 ? -8.172 -25.953 -30.109 1 73.06 378 MET A CA 1
ATOM 2929 C C . MET A 1 378 ? -8.852 -27.141 -30.781 1 73.06 378 MET A C 1
ATOM 2931 O O . MET A 1 378 ? -9.984 -27.484 -30.453 1 73.06 378 MET A O 1
ATOM 2935 N N . PRO A 1 379 ? -8.18 -27.797 -31.625 1 68.31 379 PRO A N 1
ATOM 2936 C CA . PRO A 1 379 ? -8.836 -28.922 -32.281 1 68.31 379 PRO A CA 1
ATOM 2937 C C . PRO A 1 379 ? -9.164 -30.062 -31.328 1 68.31 379 PRO A C 1
ATOM 2939 O O . PRO A 1 379 ? -10.133 -30.797 -31.531 1 68.31 379 PRO A O 1
ATOM 2942 N N . VAL A 1 380 ? -8.367 -30.172 -30.359 1 68.12 380 VAL A N 1
ATOM 2943 C CA . VAL A 1 380 ? -8.555 -31.25 -29.406 1 68.12 380 VAL A CA 1
ATOM 2944 C C . VAL A 1 380 ? -9.758 -30.969 -28.516 1 68.12 380 VAL A C 1
ATOM 2946 O O . VAL A 1 380 ? -10.438 -31.891 -28.062 1 68.12 380 VAL A O 1
ATOM 2949 N N . LEU A 1 381 ? -10.039 -29.719 -28.344 1 66.75 381 LEU A N 1
ATOM 2950 C CA . LEU A 1 381 ? -11.109 -29.344 -27.438 1 66.75 381 LEU A CA 1
ATOM 2951 C C . LEU A 1 381 ? -12.422 -29.125 -28.188 1 66.75 381 LEU A C 1
ATOM 2953 O O . LEU A 1 381 ? -13.492 -29.109 -27.578 1 66.75 381 LEU A O 1
ATOM 2957 N N . GLU A 1 382 ? -12.422 -28.734 -29.469 1 58.72 382 GLU A N 1
ATOM 2958 C CA . GLU A 1 382 ? -13.633 -28.578 -30.266 1 58.72 382 GLU A CA 1
ATOM 2959 C C . GLU A 1 382 ? -14.203 -29.922 -30.688 1 58.72 382 GLU A C 1
ATOM 2961 O O . GLU A 1 382 ? -15.406 -30.047 -30.922 1 58.72 382 GLU A O 1
ATOM 2966 N N . LYS A 1 383 ? -13.422 -31.047 -30.844 1 50.91 383 LYS A N 1
ATOM 2967 C CA . LYS A 1 383 ? -13.992 -32.312 -31.312 1 50.91 383 LYS A CA 1
ATOM 2968 C C . LYS A 1 383 ? -14.617 -33.094 -30.156 1 50.91 383 LYS A C 1
ATOM 2970 O O . LYS A 1 383 ? -14.047 -33.156 -29.062 1 50.91 383 LYS A O 1
ATOM 2975 N N . MET B 1 1 ? 11.422 41.312 9.852 1 47.69 1 MET B N 1
ATOM 2976 C CA . MET B 1 1 ? 11.219 39.844 9.875 1 47.69 1 MET B CA 1
ATOM 2977 C C . MET B 1 1 ? 11.617 39.219 8.547 1 47.69 1 MET B C 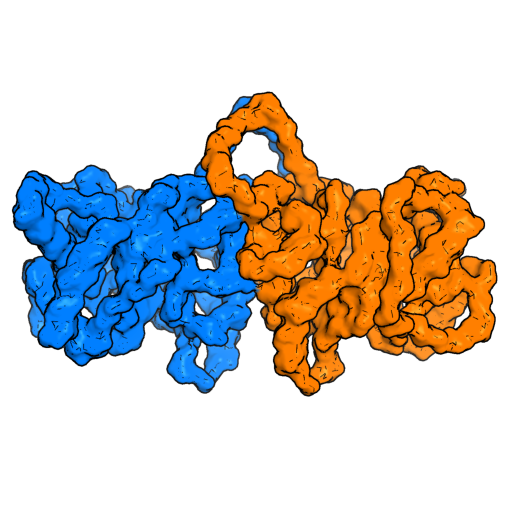1
ATOM 2979 O O . MET B 1 1 ? 11.203 39.688 7.484 1 47.69 1 MET B O 1
ATOM 2983 N N . ASN B 1 2 ? 12.75 38.531 8.445 1 61.28 2 ASN B N 1
ATOM 2984 C CA . ASN B 1 2 ? 13.25 37.938 7.215 1 61.28 2 ASN B CA 1
ATOM 2985 C C . ASN B 1 2 ? 12.531 36.625 6.891 1 61.28 2 ASN B C 1
ATOM 2987 O O . ASN B 1 2 ? 13.078 35.531 7.082 1 61.28 2 ASN B O 1
ATOM 2991 N N . SER B 1 3 ? 11.172 36.719 6.746 1 76.44 3 SER B N 1
ATOM 2992 C CA . SER B 1 3 ? 10.367 35.531 6.379 1 76.44 3 SER B CA 1
ATOM 2993 C C . SER B 1 3 ? 10.023 35.562 4.891 1 76.44 3 SER B C 1
ATOM 2995 O O . SER B 1 3 ? 9.703 36.594 4.332 1 76.44 3 SER B O 1
ATOM 2997 N N . HIS B 1 4 ? 10.297 34.469 4.336 1 84.38 4 HIS B N 1
ATOM 2998 C CA . HIS B 1 4 ? 10.031 34.281 2.91 1 84.38 4 HIS B CA 1
ATOM 2999 C C . HIS B 1 4 ? 8.844 33.375 2.68 1 84.38 4 HIS B C 1
ATOM 3001 O O . HIS B 1 4 ? 8.719 32.312 3.328 1 84.38 4 HIS B O 1
ATOM 3007 N N . ILE B 1 5 ? 7.918 33.938 1.848 1 90.31 5 ILE B N 1
ATOM 3008 C CA . ILE B 1 5 ? 6.734 33.156 1.487 1 90.31 5 ILE B CA 1
ATOM 3009 C C . ILE B 1 5 ? 6.816 32.75 0.021 1 90.31 5 ILE B C 1
ATOM 3011 O O . ILE B 1 5 ? 7.238 33.531 -0.832 1 90.31 5 ILE B O 1
ATOM 3015 N N . ALA B 1 6 ? 6.477 31.531 -0.268 1 90.62 6 ALA B N 1
ATOM 3016 C CA . ALA B 1 6 ? 6.484 31.047 -1.645 1 90.62 6 ALA B CA 1
ATOM 3017 C C . ALA B 1 6 ? 5.164 30.359 -1.997 1 90.62 6 ALA B C 1
ATOM 3019 O O . ALA B 1 6 ? 4.57 29.672 -1.166 1 90.62 6 ALA B O 1
ATOM 3020 N N . PHE B 1 7 ? 4.766 30.641 -3.244 1 91.31 7 PHE B N 1
ATOM 3021 C CA . PHE B 1 7 ? 3.609 29.953 -3.793 1 91.31 7 PHE B CA 1
ATOM 3022 C C . PHE B 1 7 ? 3.955 28.5 -4.109 1 91.31 7 PHE B C 1
ATOM 3024 O O . PHE B 1 7 ? 5.008 28.219 -4.688 1 91.31 7 PHE B O 1
ATOM 3031 N N . ILE B 1 8 ? 3.025 27.562 -3.76 1 92 8 ILE B N 1
ATOM 3032 C CA . ILE B 1 8 ? 3.299 26.156 -3.992 1 92 8 ILE B CA 1
ATOM 3033 C C . ILE B 1 8 ? 2.363 25.609 -5.074 1 92 8 ILE B C 1
ATOM 3035 O O . ILE B 1 8 ? 2.818 25.141 -6.121 1 92 8 ILE B O 1
ATOM 3039 N N . GLN B 1 9 ? 1.075 25.719 -4.77 1 92.56 9 GLN B N 1
ATOM 3040 C CA . GLN B 1 9 ? 0.132 25.125 -5.711 1 92.56 9 GLN B CA 1
ATOM 3041 C C . GLN B 1 9 ? -1.282 25.641 -5.48 1 92.56 9 GLN B C 1
ATOM 3043 O O . GLN B 1 9 ? -1.691 25.859 -4.336 1 92.56 9 GLN B O 1
ATOM 3048 N N . ASP B 1 10 ? -2.014 25.75 -6.574 1 92.12 10 ASP B N 1
ATOM 3049 C CA . ASP B 1 10 ? -3.43 26.094 -6.527 1 92.12 10 ASP B CA 1
ATOM 3050 C C . ASP B 1 10 ? -4.309 24.875 -6.781 1 92.12 10 ASP B C 1
ATOM 3052 O O . ASP B 1 10 ? -3.797 23.781 -7.02 1 92.12 10 ASP B O 1
ATOM 3056 N N . ASN B 1 11 ? -5.605 25.062 -6.645 1 93.88 11 ASN B N 1
ATOM 3057 C CA . ASN B 1 11 ? -6.605 24.062 -6.984 1 93.88 11 ASN B CA 1
ATOM 3058 C C . ASN B 1 11 ? -6.469 22.812 -6.113 1 93.88 11 ASN B C 1
ATOM 3060 O O . ASN B 1 11 ? -6.441 21.688 -6.621 1 93.88 11 ASN B O 1
ATOM 3064 N N . LEU B 1 12 ? -6.289 23.047 -4.891 1 96.62 12 LEU B N 1
ATOM 3065 C CA . LEU B 1 12 ? -6.277 21.953 -3.914 1 96.62 12 LEU B CA 1
ATOM 3066 C C . LEU B 1 12 ? -7.652 21.797 -3.27 1 96.62 12 LEU B C 1
ATOM 3068 O O . LEU B 1 12 ? -8.367 22.781 -3.062 1 96.62 12 LEU B O 1
ATOM 3072 N N . ASN B 1 13 ? -8.008 20.594 -3.023 1 97.56 13 ASN B N 1
ATOM 3073 C CA . ASN B 1 13 ? -9.219 20.281 -2.275 1 97.56 13 ASN B CA 1
ATOM 3074 C C . ASN B 1 13 ? -8.906 19.594 -0.957 1 97.56 13 ASN B C 1
ATOM 3076 O O . ASN B 1 13 ? -7.887 18.906 -0.839 1 97.56 13 ASN B O 1
ATOM 3080 N N . ILE B 1 14 ? -9.719 19.844 -0.012 1 97.19 14 ILE B N 1
ATOM 3081 C CA . ILE B 1 14 ? -9.648 19.172 1.28 1 97.19 14 ILE B CA 1
ATOM 3082 C C . ILE B 1 14 ? -10.75 18.125 1.383 1 97.19 14 ILE B C 1
ATOM 3084 O O . ILE B 1 14 ? -11.914 18.406 1.09 1 97.19 14 ILE B O 1
ATOM 3088 N N . ILE B 1 15 ? -10.383 16.922 1.79 1 98.19 15 ILE B N 1
ATOM 3089 C CA . ILE B 1 15 ? -11.32 15.812 1.868 1 98.19 15 ILE B CA 1
ATOM 3090 C C . ILE B 1 15 ? -11.406 15.305 3.309 1 98.19 15 ILE B C 1
ATOM 3092 O O . ILE B 1 15 ? -10.375 15.047 3.941 1 98.19 15 ILE B O 1
ATOM 3096 N N . HIS B 1 16 ? -12.547 15.219 3.812 1 96.88 16 HIS B N 1
ATOM 3097 C CA . HIS B 1 16 ? -12.812 14.602 5.109 1 96.88 16 HIS B CA 1
ATOM 3098 C C . HIS B 1 16 ? -13.328 13.18 4.945 1 96.88 16 HIS B C 1
ATOM 3100 O O . HIS B 1 16 ? -14.281 12.938 4.203 1 96.88 16 HIS B O 1
ATOM 3106 N N . ILE B 1 17 ? -12.734 12.242 5.629 1 97.69 17 ILE B N 1
ATOM 3107 C CA . ILE B 1 17 ? -13.148 10.844 5.652 1 97.69 17 ILE B CA 1
ATOM 3108 C C . ILE B 1 17 ? -13.336 10.383 7.098 1 97.69 17 ILE B C 1
ATOM 3110 O O . ILE B 1 17 ? -12.383 10.367 7.879 1 97.69 17 ILE B O 1
ATOM 3114 N N . PRO B 1 18 ? -14.539 9.984 7.453 1 96.25 18 PRO B N 1
ATOM 3115 C CA . PRO B 1 18 ? -14.727 9.422 8.789 1 96.25 18 PRO B CA 1
ATOM 3116 C C . PRO B 1 18 ? -13.945 8.133 9.008 1 96.25 18 PRO B C 1
ATOM 3118 O O . PRO B 1 18 ? -13.82 7.324 8.086 1 96.25 18 PRO B O 1
ATOM 3121 N N . LEU B 1 19 ? -13.492 7.863 10.211 1 95.81 19 LEU B N 1
ATOM 3122 C CA . LEU B 1 19 ? -12.625 6.727 10.5 1 95.81 19 LEU B CA 1
ATOM 3123 C C . LEU B 1 19 ? -13.375 5.41 10.289 1 95.81 19 LEU B C 1
ATOM 3125 O O . LEU B 1 19 ? -12.766 4.402 9.922 1 95.81 19 LEU B O 1
ATOM 3129 N N . ASP B 1 20 ? -14.633 5.406 10.484 1 94.19 20 ASP B N 1
ATOM 3130 C CA . ASP B 1 20 ? -15.422 4.188 10.312 1 94.19 20 ASP B CA 1
ATOM 3131 C C . ASP B 1 20 ? -15.445 3.75 8.852 1 94.19 20 ASP B C 1
ATOM 3133 O O . ASP B 1 20 ? -15.711 2.584 8.555 1 94.19 20 ASP B O 1
ATOM 3137 N N . LEU B 1 21 ? -15.203 4.648 7.973 1 95 21 LEU B N 1
ATOM 3138 C CA . LEU B 1 21 ? -15.203 4.344 6.547 1 95 21 LEU B CA 1
ATOM 3139 C C . LEU B 1 21 ? -13.789 4.34 5.988 1 95 21 LEU B C 1
ATOM 3141 O O . LEU B 1 21 ? -13.594 4.305 4.77 1 95 21 LEU B O 1
ATOM 3145 N N . TYR B 1 22 ? -12.852 4.359 6.809 1 97.44 22 TYR B N 1
ATOM 3146 C CA . TYR B 1 22 ? -11.461 4.551 6.43 1 97.44 22 TYR B CA 1
ATOM 3147 C C . TYR B 1 22 ? -11.023 3.512 5.402 1 97.44 22 TYR B C 1
ATOM 3149 O O . TYR B 1 22 ? -10.453 3.854 4.367 1 97.44 22 TYR B O 1
ATOM 3157 N N . PHE B 1 23 ? -11.312 2.24 5.609 1 96.12 23 PHE B N 1
ATOM 3158 C CA . PHE B 1 23 ? -10.75 1.168 4.797 1 96.12 23 PHE B CA 1
ATOM 3159 C C . PHE B 1 23 ? -11.398 1.139 3.418 1 96.12 23 PHE B C 1
ATOM 3161 O O . PHE B 1 23 ? -10.828 0.583 2.473 1 96.12 23 PHE B O 1
ATOM 3168 N N . GLU B 1 24 ? -12.547 1.739 3.275 1 95.12 24 GLU B N 1
ATOM 3169 C CA . GLU B 1 24 ? -13.148 1.889 1.955 1 95.12 24 GLU B CA 1
ATOM 3170 C C . GLU B 1 24 ? -12.344 2.861 1.092 1 95.12 24 GLU B C 1
ATOM 3172 O O . GLU B 1 24 ? -12.461 2.85 -0.136 1 95.12 24 GLU B O 1
ATOM 3177 N N . PHE B 1 25 ? -11.562 3.66 1.779 1 97.88 25 PHE B N 1
ATOM 3178 C CA . PHE B 1 25 ? -10.828 4.688 1.051 1 97.88 25 PHE B CA 1
ATOM 3179 C C . PHE B 1 25 ? -9.344 4.344 0.981 1 97.88 25 PHE B C 1
ATOM 3181 O O . PHE B 1 25 ? -8.539 5.16 0.53 1 97.88 25 PHE B O 1
ATOM 3188 N N . LEU B 1 26 ? -8.992 3.184 1.431 1 98.31 26 LEU B N 1
ATOM 3189 C CA . LEU B 1 26 ? -7.586 2.803 1.387 1 98.31 26 LEU B CA 1
ATOM 3190 C C . LEU B 1 26 ? -7.074 2.775 -0.05 1 98.31 26 LEU B C 1
ATOM 3192 O O . LEU B 1 26 ? -5.969 3.246 -0.329 1 98.31 26 LEU B O 1
ATOM 3196 N N . GLN B 1 27 ? -7.902 2.283 -0.953 1 97.44 27 GLN B N 1
ATOM 3197 C CA . GLN B 1 27 ? -7.492 2.184 -2.35 1 97.44 27 GLN B CA 1
ATOM 3198 C C . GLN B 1 27 ? -7.242 3.564 -2.951 1 97.44 27 GLN B C 1
ATOM 3200 O O . GLN B 1 27 ? -6.176 3.822 -3.506 1 97.44 27 GLN B O 1
ATOM 3205 N N . PRO B 1 28 ? -8.188 4.496 -2.85 1 97.62 28 PRO B N 1
ATOM 3206 C CA . PRO B 1 28 ? -7.91 5.82 -3.406 1 97.62 28 PRO B CA 1
ATOM 3207 C C . PRO B 1 28 ? -6.738 6.516 -2.715 1 97.62 28 PRO B C 1
ATOM 3209 O O . PRO B 1 28 ? -6.008 7.285 -3.348 1 97.62 28 PRO B O 1
ATOM 3212 N N . ILE B 1 29 ? -6.547 6.293 -1.446 1 98.56 29 ILE B N 1
ATOM 3213 C CA . ILE B 1 29 ? -5.414 6.867 -0.726 1 98.56 29 ILE B CA 1
ATOM 3214 C C . ILE B 1 29 ? -4.109 6.344 -1.317 1 98.56 29 ILE B C 1
ATOM 3216 O O . ILE B 1 29 ? -3.172 7.117 -1.548 1 98.56 29 ILE B O 1
ATOM 3220 N N . LEU B 1 30 ? -4.09 5.051 -1.593 1 98.06 30 LEU B N 1
ATOM 3221 C CA . LEU B 1 30 ? -2.893 4.465 -2.182 1 98.06 30 LEU B CA 1
ATOM 3222 C C . LEU B 1 30 ? -2.668 4.984 -3.596 1 98.06 30 LEU B C 1
ATOM 3224 O O . LEU B 1 30 ? -1.529 5.227 -4 1 98.06 30 LEU B O 1
ATOM 3228 N N . ARG B 1 31 ? -3.723 5.145 -4.316 1 95.56 31 ARG B N 1
ATOM 3229 C CA . ARG B 1 31 ? -3.6 5.645 -5.684 1 95.56 31 ARG B CA 1
ATOM 3230 C C . ARG B 1 31 ? -3.008 7.047 -5.703 1 95.56 31 ARG B C 1
ATOM 3232 O O . ARG B 1 31 ? -2.117 7.34 -6.504 1 95.56 31 ARG B O 1
ATOM 3239 N N . VAL B 1 32 ? -3.479 7.918 -4.828 1 96.12 32 VAL B N 1
ATOM 3240 C CA . VAL B 1 32 ? -2.98 9.289 -4.824 1 96.12 32 VAL B CA 1
ATOM 3241 C C . VAL B 1 32 ? -1.558 9.32 -4.266 1 96.12 32 VAL B C 1
ATOM 3243 O O . VAL B 1 32 ? -0.733 10.133 -4.699 1 96.12 32 VAL B O 1
ATOM 3246 N N . LEU B 1 33 ? -1.25 8.453 -3.305 1 96.38 33 LEU B N 1
ATOM 3247 C CA . LEU B 1 33 ? 0.073 8.391 -2.693 1 96.38 33 LEU B CA 1
ATOM 3248 C C . LEU B 1 33 ? 1.115 7.91 -3.695 1 96.38 33 LEU B C 1
ATOM 3250 O O . LEU B 1 33 ? 2.277 8.312 -3.635 1 96.38 33 LEU B O 1
ATOM 3254 N N . LEU B 1 34 ? 0.655 6.977 -4.578 1 94.31 34 LEU B N 1
ATOM 3255 C CA . LEU B 1 34 ? 1.543 6.379 -5.57 1 94.31 34 LEU B CA 1
ATOM 3256 C C . LEU B 1 34 ? 1.109 6.754 -6.984 1 94.31 34 LEU B C 1
ATOM 3258 O O . LEU B 1 34 ? 0.694 5.891 -7.758 1 94.31 34 LEU B O 1
ATOM 3262 N N . PRO B 1 35 ? 1.398 7.93 -7.363 1 88.69 35 PRO B N 1
ATOM 3263 C CA . PRO B 1 35 ? 0.864 8.43 -8.633 1 88.69 35 PRO B CA 1
ATOM 3264 C C . PRO B 1 35 ? 1.512 7.77 -9.844 1 88.69 35 PRO B C 1
ATOM 3266 O O . PRO B 1 35 ? 0.954 7.809 -10.945 1 88.69 35 PRO B O 1
ATOM 3269 N N . HIS B 1 36 ? 2.605 7.168 -9.688 1 83.75 36 HIS B N 1
ATOM 3270 C CA . HIS B 1 36 ? 3.322 6.586 -10.812 1 83.75 36 HIS B CA 1
ATOM 3271 C C . HIS B 1 36 ? 2.574 5.387 -11.383 1 83.75 36 HIS B C 1
ATOM 3273 O O . HIS B 1 36 ? 2.865 4.938 -12.492 1 83.75 36 HIS B O 1
ATOM 3279 N N . GLY B 1 37 ? 1.62 4.895 -10.68 1 84.38 37 GLY B N 1
ATOM 3280 C CA . GLY B 1 37 ? 0.831 3.771 -11.156 1 84.38 37 GLY B CA 1
ATOM 3281 C C . GLY B 1 37 ? -0.246 4.176 -12.141 1 84.38 37 GLY B C 1
ATOM 3282 O O . GLY B 1 37 ? -0.808 3.324 -12.836 1 84.38 37 GLY B O 1
ATOM 3283 N N . GLU B 1 38 ? -0.495 5.434 -12.172 1 78.5 38 GLU B N 1
ATOM 3284 C CA . GLU B 1 38 ? -1.585 5.887 -13.031 1 78.5 38 GLU B CA 1
ATOM 3285 C C . GLU B 1 38 ? -1.155 5.926 -14.492 1 78.5 38 GLU B C 1
ATOM 3287 O O . GLU B 1 38 ? -0.079 6.43 -14.82 1 78.5 38 GLU B O 1
ATOM 3292 N N . SER B 1 39 ? -1.499 4.98 -15.281 1 64.81 39 SER B N 1
ATOM 3293 C CA . SER B 1 39 ? -1.14 4.91 -16.703 1 64.81 39 SER B CA 1
ATOM 3294 C C . SER B 1 39 ? -1.987 5.863 -17.531 1 64.81 39 SER B C 1
ATOM 3296 O O . SER B 1 39 ? -1.492 6.477 -18.484 1 64.81 39 SER B O 1
ATOM 3298 N N . SER B 1 40 ? -3.246 5.766 -17.375 1 57.91 40 SER B N 1
ATOM 3299 C CA . SER B 1 40 ? -4.203 6.207 -18.391 1 57.91 40 SER B CA 1
ATOM 3300 C C . SER B 1 40 ? -4.449 7.707 -18.297 1 57.91 40 SER B C 1
ATOM 3302 O O . SER B 1 40 ? -4.914 8.328 -19.25 1 57.91 40 SER B O 1
ATOM 3304 N N . SER B 1 41 ? -4.25 8.227 -17.016 1 61.78 41 SER B N 1
ATOM 3305 C CA . SER B 1 41 ? -4.926 9.516 -17.016 1 61.78 41 SER B CA 1
ATOM 3306 C C . SER B 1 41 ? -3.934 10.664 -17.203 1 61.78 41 SER B C 1
ATOM 3308 O O . SER B 1 41 ? -3.355 11.148 -16.219 1 61.78 41 SER B O 1
ATOM 3310 N N . GLU B 1 42 ? -3.607 10.758 -18.406 1 66 42 GLU B N 1
ATOM 3311 C CA . GLU B 1 42 ? -2.76 11.883 -18.797 1 66 42 GLU B CA 1
ATOM 3312 C C . GLU B 1 42 ? -3.141 13.148 -18.031 1 66 42 GLU B C 1
ATOM 3314 O O . GLU B 1 42 ? -2.275 13.945 -17.672 1 66 42 GLU B O 1
ATOM 3319 N N . GLU B 1 43 ? -4.371 13.117 -17.672 1 76.06 43 GLU B N 1
ATOM 3320 C CA . GLU B 1 43 ? -4.844 14.328 -17 1 76.06 43 GLU B CA 1
ATOM 3321 C C . GLU B 1 43 ? -4.277 14.438 -15.594 1 76.06 43 GLU B C 1
ATOM 3323 O O . GLU B 1 43 ? -3.867 15.523 -15.172 1 76.06 43 GLU B O 1
ATOM 3328 N N . LEU B 1 44 ? -4.211 13.352 -14.961 1 80.5 44 LEU B N 1
ATOM 3329 C CA . LEU B 1 44 ? -3.727 13.367 -13.586 1 80.5 44 LEU B CA 1
ATOM 3330 C C . LEU B 1 44 ? -2.234 13.68 -13.539 1 80.5 44 LEU B C 1
ATOM 3332 O O . LEU B 1 44 ? -1.769 14.375 -12.633 1 80.5 44 LEU B O 1
ATOM 3336 N N . LEU B 1 45 ? -1.637 13.242 -14.555 1 76.69 45 LEU B N 1
ATOM 3337 C CA . LEU B 1 45 ? -0.189 13.422 -14.57 1 76.69 45 LEU B CA 1
ATOM 3338 C C . LEU B 1 45 ? 0.179 14.852 -14.961 1 76.69 45 LEU B C 1
ATOM 3340 O O . LEU B 1 45 ? 1.253 15.344 -14.609 1 76.69 45 LEU B O 1
ATOM 3344 N N . GLN B 1 46 ? -0.742 15.461 -15.602 1 73.19 46 GLN B N 1
ATOM 3345 C CA . GLN B 1 46 ? -0.488 16.828 -16.062 1 73.19 46 GLN B CA 1
ATOM 3346 C C . GLN B 1 46 ? -0.424 17.797 -14.883 1 73.19 46 GLN B C 1
ATOM 3348 O O . GLN B 1 46 ? 0.218 18.844 -14.969 1 73.19 46 GLN B O 1
ATOM 3353 N N . CYS B 1 47 ? -1.042 17.406 -13.812 1 72.81 47 CYS B N 1
ATOM 3354 C CA . CYS B 1 47 ? -1.066 18.328 -12.68 1 72.81 47 CYS B CA 1
ATOM 3355 C C . CYS B 1 47 ? 0.132 18.094 -11.766 1 72.81 47 CYS B C 1
ATOM 3357 O O . CYS B 1 47 ? 0.204 18.656 -10.672 1 72.81 47 CYS B O 1
ATOM 3359 N N . MET B 1 48 ? 0.99 17.312 -12.312 1 78.81 48 MET B N 1
ATOM 3360 C CA . MET B 1 48 ? 2.158 16.969 -11.516 1 78.81 48 MET B CA 1
ATOM 3361 C C . MET B 1 48 ? 3.445 17.375 -12.219 1 78.81 48 MET B C 1
ATOM 3363 O O . MET B 1 48 ? 3.482 17.469 -13.445 1 78.81 48 MET B O 1
ATOM 3367 N N . LYS B 1 49 ? 4.348 17.781 -11.461 1 73.75 49 LYS B N 1
ATOM 3368 C CA . LYS B 1 49 ? 5.695 18.031 -11.969 1 73.75 49 LYS B CA 1
ATOM 3369 C C . LYS B 1 49 ? 6.578 16.797 -11.812 1 73.75 49 LYS B C 1
ATOM 3371 O O . LYS B 1 49 ? 6.824 16.344 -10.688 1 73.75 49 LYS B O 1
ATOM 3376 N N . GLU B 1 50 ? 7 16.125 -12.852 1 70.69 50 GLU B N 1
ATOM 3377 C CA . GLU B 1 50 ? 7.844 14.93 -12.836 1 70.69 50 GLU B CA 1
ATOM 3378 C C . GLU B 1 50 ? 7.156 13.781 -12.109 1 70.69 50 GLU B C 1
ATOM 3380 O O . GLU B 1 50 ? 7.781 13.086 -11.305 1 70.69 50 GLU B O 1
ATOM 3385 N N . ASN B 1 51 ? 5.871 13.766 -12.188 1 74.81 51 ASN B N 1
ATOM 3386 C CA . ASN B 1 51 ? 5.055 12.68 -11.641 1 74.81 51 ASN B CA 1
ATOM 3387 C C . ASN B 1 51 ? 5.055 12.703 -10.117 1 74.81 51 ASN B C 1
ATOM 3389 O O . ASN B 1 51 ? 4.844 11.664 -9.477 1 74.81 51 ASN B O 1
ATOM 3393 N N . ARG B 1 52 ? 5.383 13.906 -9.617 1 85.75 52 ARG B N 1
ATOM 3394 C CA . ARG B 1 52 ? 5.348 14.102 -8.172 1 85.75 52 ARG B CA 1
ATOM 3395 C C . ARG B 1 52 ? 4.297 15.141 -7.785 1 85.75 52 ARG B C 1
ATOM 3397 O O . ARG B 1 52 ? 4.051 16.094 -8.531 1 85.75 52 ARG B O 1
ATOM 3404 N N . HIS B 1 53 ? 3.807 14.898 -6.664 1 90.5 53 HIS B N 1
ATOM 3405 C CA . HIS B 1 53 ? 2.84 15.867 -6.156 1 90.5 53 HIS B CA 1
ATOM 3406 C C . HIS B 1 53 ? 3.512 17.203 -5.836 1 90.5 53 HIS B C 1
ATOM 3408 O O . HIS B 1 53 ? 4.586 17.234 -5.234 1 90.5 53 HIS B O 1
ATOM 3414 N N . ASN B 1 54 ? 2.881 18.25 -6.25 1 92 54 ASN B N 1
ATOM 3415 C CA . ASN B 1 54 ? 3.33 19.547 -5.781 1 92 54 ASN B CA 1
ATOM 3416 C C . ASN B 1 54 ? 2.963 19.781 -4.316 1 92 54 ASN B C 1
ATOM 3418 O O . ASN B 1 54 ? 3.674 20.484 -3.598 1 92 54 ASN B O 1
ATOM 3422 N N . PHE B 1 55 ? 1.898 19.281 -4.051 1 95.56 55 PHE B N 1
ATOM 3423 C CA . PHE B 1 55 ? 1.481 19.312 -2.652 1 95.56 55 PHE B CA 1
ATOM 3424 C C . PHE B 1 55 ? 0.475 18.219 -2.361 1 95.56 55 PHE B C 1
ATOM 3426 O O . PHE B 1 55 ? -0.522 18.078 -3.072 1 95.56 55 PHE B O 1
ATOM 3433 N N . LEU B 1 56 ? 0.671 17.422 -1.363 1 97.62 56 LEU B N 1
ATOM 3434 C CA . LEU B 1 56 ? -0.213 16.375 -0.88 1 97.62 56 LEU B CA 1
ATOM 3435 C C . LEU B 1 56 ? -0.066 16.188 0.626 1 97.62 56 LEU B C 1
ATOM 3437 O O . LEU B 1 56 ? 1.052 16.125 1.144 1 97.62 56 LEU B O 1
ATOM 3441 N N . ASN B 1 57 ? -1.124 16.188 1.285 1 98.44 57 ASN B N 1
ATOM 3442 C CA . ASN B 1 57 ? -1.123 15.852 2.707 1 98.44 57 ASN B CA 1
ATOM 3443 C C . ASN B 1 57 ? -2.146 14.773 3.031 1 98.44 57 ASN B C 1
ATOM 3445 O O . ASN B 1 57 ? -3.293 14.836 2.584 1 98.44 57 ASN B O 1
ATOM 3449 N N . ILE B 1 58 ? -1.753 13.773 3.641 1 98.81 58 ILE B N 1
ATOM 3450 C CA . ILE B 1 58 ? -2.609 12.719 4.168 1 98.81 58 ILE B CA 1
ATOM 3451 C C . ILE B 1 58 ? -2.43 12.617 5.684 1 98.81 58 ILE B C 1
ATOM 3453 O O . ILE B 1 58 ? -1.343 12.289 6.164 1 98.81 58 ILE B O 1
ATOM 3457 N N . SER B 1 59 ? -3.48 12.891 6.387 1 98.56 59 SER B N 1
ATOM 3458 C CA . SER B 1 59 ? -3.408 12.906 7.844 1 98.56 59 SER B CA 1
ATOM 3459 C C . SER B 1 59 ? -4.484 12.016 8.461 1 98.56 59 SER B C 1
ATOM 3461 O O . SER B 1 59 ? -5.672 12.18 8.172 1 98.56 59 SER B O 1
ATOM 3463 N N . ILE B 1 60 ? -4.07 11.109 9.227 1 97.94 60 ILE B N 1
ATOM 3464 C CA . ILE B 1 60 ? -4.961 10.312 10.055 1 97.94 60 ILE B CA 1
ATOM 3465 C C . ILE B 1 60 ? -4.801 10.711 11.523 1 97.94 60 ILE B C 1
ATOM 3467 O O . ILE B 1 60 ? -3.699 10.656 12.07 1 97.94 60 ILE B O 1
ATOM 3471 N N . THR B 1 61 ? -5.781 11.156 12.07 1 95.69 61 THR B N 1
ATOM 3472 C CA . THR B 1 61 ? -5.844 11.539 13.477 1 95.69 61 THR B CA 1
ATOM 3473 C C . THR B 1 61 ? -6.895 10.711 14.219 1 95.69 61 THR B C 1
ATOM 3475 O O . THR B 1 61 ? -7.613 9.922 13.602 1 95.69 61 THR B O 1
ATOM 3478 N N . PRO B 1 62 ? -6.977 10.828 15.477 1 92.5 62 PRO B N 1
ATOM 3479 C CA . PRO B 1 62 ? -7.969 10.047 16.219 1 92.5 62 PRO B CA 1
ATOM 3480 C C . PRO B 1 62 ? -9.406 10.391 15.82 1 92.5 62 PRO B C 1
ATOM 3482 O O . PRO B 1 62 ? -10.328 9.625 16.109 1 92.5 62 PRO B O 1
ATOM 3485 N N . THR B 1 63 ? -9.633 11.43 15.109 1 90.94 63 THR B N 1
ATOM 3486 C CA . THR B 1 63 ? -11.008 11.859 14.852 1 90.94 63 THR B CA 1
ATOM 3487 C C . THR B 1 63 ? -11.359 11.672 13.375 1 90.94 63 THR B C 1
ATOM 3489 O O . THR B 1 63 ? -12.531 11.484 13.039 1 90.94 63 THR B O 1
ATOM 3492 N N . GLU B 1 64 ? -10.32 11.727 12.523 1 96.19 64 GLU B N 1
ATOM 3493 C CA . GLU B 1 64 ? -10.672 11.664 11.102 1 96.19 64 GLU B CA 1
ATOM 3494 C C . GLU B 1 64 ? -9.445 11.336 10.25 1 96.19 64 GLU B C 1
ATOM 3496 O O . GLU B 1 64 ? -8.32 11.305 10.758 1 96.19 64 GLU B O 1
ATOM 3501 N N . CYS B 1 65 ? -9.75 10.992 9.055 1 98.19 65 CYS B N 1
ATOM 3502 C CA . CYS B 1 65 ? -8.766 11.023 7.977 1 98.19 65 CYS B CA 1
ATOM 3503 C C . CYS B 1 65 ? -8.984 12.242 7.082 1 98.19 65 CYS B C 1
ATOM 3505 O O . CYS B 1 65 ? -10.086 12.453 6.578 1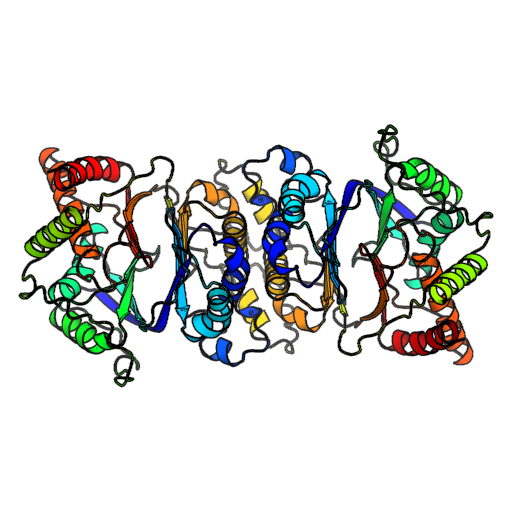 98.19 65 CYS B O 1
ATOM 3507 N N . SER B 1 66 ? -8 13.047 6.961 1 98.31 66 SER B N 1
ATOM 3508 C CA . SER B 1 66 ? -8.039 14.273 6.164 1 98.31 66 SER B CA 1
ATOM 3509 C C . SER B 1 66 ? -7.02 14.227 5.031 1 98.31 66 SER B C 1
ATOM 3511 O O . SER B 1 66 ? -5.852 13.898 5.254 1 98.31 66 SER B O 1
ATOM 3513 N N . ILE B 1 67 ? -7.516 14.539 3.809 1 98.81 67 ILE B N 1
ATOM 3514 C CA . ILE B 1 67 ? -6.629 14.539 2.65 1 98.81 67 ILE B CA 1
ATOM 3515 C C . ILE B 1 67 ? -6.672 15.898 1.967 1 98.81 67 ILE B C 1
ATOM 3517 O O . ILE B 1 67 ? -7.75 16.469 1.774 1 98.81 67 ILE B O 1
ATOM 3521 N N . ILE B 1 68 ? -5.555 16.438 1.688 1 98.44 68 ILE B N 1
ATOM 3522 C CA . ILE B 1 68 ? -5.418 17.625 0.852 1 98.44 68 ILE B CA 1
ATOM 3523 C C . ILE B 1 68 ? -4.66 17.281 -0.427 1 98.44 68 ILE B C 1
ATOM 3525 O O . ILE B 1 68 ? -3.506 16.844 -0.374 1 98.44 68 ILE B O 1
ATOM 3529 N N . CYS B 1 69 ? -5.281 17.422 -1.529 1 97.38 69 CYS B N 1
ATOM 3530 C CA . CYS B 1 69 ? -4.656 17.062 -2.801 1 97.38 69 CYS B CA 1
ATOM 3531 C C . CYS B 1 69 ? -5.211 17.922 -3.936 1 97.38 69 CYS B C 1
ATOM 3533 O O . CYS B 1 69 ? -6.133 18.703 -3.73 1 97.38 69 CYS B O 1
ATOM 3535 N N . HIS B 1 70 ? -4.586 17.812 -5.055 1 95.56 70 HIS B N 1
ATOM 3536 C CA . HIS B 1 70 ? -5.055 18.531 -6.23 1 95.56 70 HIS B CA 1
ATOM 3537 C C . HIS B 1 70 ? -6.492 18.156 -6.578 1 95.56 70 HIS B C 1
ATOM 3539 O O . HIS B 1 70 ? -6.883 17 -6.422 1 95.56 70 HIS B O 1
ATOM 3545 N N . ALA B 1 71 ? -7.203 19.078 -7.113 1 95.12 71 ALA B N 1
ATOM 3546 C CA . ALA B 1 71 ? -8.625 18.938 -7.398 1 95.12 71 ALA B CA 1
ATOM 3547 C C . ALA B 1 71 ? -8.875 17.781 -8.367 1 95.12 71 ALA B C 1
ATOM 3549 O O . ALA B 1 71 ? -9.883 17.078 -8.258 1 95.12 71 ALA B O 1
ATOM 3550 N N . LEU B 1 72 ? -8.039 17.578 -9.289 1 93.25 72 LEU B N 1
ATOM 3551 C CA . LEU B 1 72 ? -8.203 16.5 -10.258 1 93.25 72 LEU B CA 1
ATOM 3552 C C . LEU B 1 72 ? -8.164 15.141 -9.578 1 93.25 72 LEU B C 1
ATOM 3554 O O . LEU B 1 72 ? -8.945 14.242 -9.922 1 93.25 72 LEU B O 1
ATOM 3558 N N . TRP B 1 73 ? -7.273 14.969 -8.656 1 94.94 73 TRP B N 1
ATOM 3559 C CA . TRP B 1 73 ? -7.203 13.727 -7.895 1 94.94 73 TRP B CA 1
ATOM 3560 C C . TRP B 1 73 ? -8.453 13.539 -7.039 1 94.94 73 TRP B C 1
ATOM 3562 O O . TRP B 1 73 ? -8.984 12.43 -6.938 1 94.94 73 TRP B O 1
ATOM 3572 N N . ALA B 1 74 ? -8.859 14.633 -6.414 1 96.94 74 ALA B N 1
ATOM 3573 C CA . ALA B 1 74 ? -10.078 14.578 -5.605 1 96.94 74 ALA B CA 1
ATOM 3574 C C . ALA B 1 74 ? -11.273 14.125 -6.441 1 96.94 74 ALA B C 1
ATOM 3576 O O . ALA B 1 74 ? -12.047 13.266 -6.012 1 96.94 74 ALA B O 1
ATOM 3577 N N . GLN B 1 75 ? -11.375 14.609 -7.613 1 94.88 75 GLN B N 1
ATOM 3578 C CA . GLN B 1 75 ? -12.531 14.359 -8.477 1 94.88 75 GLN B CA 1
ATOM 3579 C C . GLN B 1 75 ? -12.453 12.969 -9.094 1 94.88 75 GLN B C 1
ATOM 3581 O O . GLN B 1 75 ? -13.461 12.258 -9.148 1 94.88 75 GLN B O 1
ATOM 3586 N N . LYS B 1 76 ? -11.344 12.578 -9.539 1 93.88 76 LYS B N 1
ATOM 3587 C CA . LYS B 1 76 ? -11.227 11.352 -10.32 1 93.88 76 LYS B CA 1
ATOM 3588 C C . LYS B 1 76 ? -11.008 10.141 -9.422 1 93.88 76 LYS B C 1
ATOM 3590 O O . LYS B 1 76 ? -11.422 9.023 -9.766 1 93.88 76 LYS B O 1
ATOM 3595 N N . VAL B 1 77 ? -10.391 10.359 -8.273 1 95.56 77 VAL B N 1
ATOM 3596 C CA . VAL B 1 77 ? -9.969 9.219 -7.477 1 95.56 77 VAL B CA 1
ATOM 3597 C C . VAL B 1 77 ? -10.867 9.07 -6.254 1 95.56 77 VAL B C 1
ATOM 3599 O O . VAL B 1 77 ? -11.281 7.965 -5.898 1 95.56 77 VAL B O 1
ATOM 3602 N N . PHE B 1 78 ? -11.273 10.148 -5.629 1 97.56 78 PHE B N 1
ATOM 3603 C CA . PHE B 1 78 ? -11.992 10.07 -4.359 1 97.56 78 PHE B CA 1
ATOM 3604 C C . PHE B 1 78 ? -13.492 10.234 -4.578 1 97.56 78 PHE B C 1
ATOM 3606 O O . PHE B 1 78 ? -14.297 9.555 -3.943 1 97.56 78 PHE B O 1
ATOM 3613 N N . LEU B 1 79 ? -13.898 11.086 -5.473 1 96.69 79 LEU B N 1
ATOM 3614 C CA . LEU B 1 79 ? -15.305 11.43 -5.652 1 96.69 79 LEU B CA 1
ATOM 3615 C C . LEU B 1 79 ? -16.125 10.203 -6.023 1 96.69 79 LEU B C 1
ATOM 3617 O O . LEU B 1 79 ? -17.219 10 -5.492 1 96.69 79 LEU B O 1
ATOM 3621 N N . PRO B 1 80 ? -15.664 9.375 -6.969 1 95.5 80 PRO B N 1
ATOM 3622 C CA . PRO B 1 80 ? -16.453 8.195 -7.328 1 95.5 80 PRO B CA 1
ATOM 3623 C C . PRO B 1 80 ? -16.766 7.309 -6.125 1 95.5 80 PRO B C 1
ATOM 3625 O O . PRO B 1 80 ? -17.828 6.695 -6.07 1 95.5 80 PRO B O 1
ATOM 3628 N N . ILE B 1 81 ? -15.867 7.195 -5.223 1 95.69 81 ILE B N 1
ATOM 3629 C CA . ILE B 1 81 ? -16.078 6.375 -4.031 1 95.69 81 ILE B CA 1
ATOM 3630 C C . ILE B 1 81 ? -17.031 7.09 -3.074 1 95.69 81 ILE B C 1
ATOM 3632 O O . ILE B 1 81 ? -17.922 6.469 -2.502 1 95.69 81 ILE B O 1
ATOM 3636 N N . ILE B 1 82 ? -16.828 8.367 -2.857 1 95.75 82 ILE B N 1
ATOM 3637 C CA . ILE B 1 82 ? -17.656 9.172 -1.963 1 95.75 82 ILE B CA 1
ATOM 3638 C C . ILE B 1 82 ? -19.109 9.109 -2.418 1 95.75 82 ILE B C 1
ATOM 3640 O O . ILE B 1 82 ? -20.031 9.031 -1.593 1 95.75 82 ILE B O 1
ATOM 3644 N N . ASN B 1 83 ? -19.312 9.086 -3.723 1 94.12 83 ASN B N 1
ATOM 3645 C CA . ASN B 1 83 ? -20.656 9.078 -4.301 1 94.12 83 ASN B CA 1
ATOM 3646 C C . ASN B 1 83 ? -21.391 7.781 -3.994 1 94.12 83 ASN B C 1
ATOM 3648 O O . ASN B 1 83 ? -22.609 7.707 -4.133 1 94.12 83 ASN B O 1
ATOM 3652 N N . LYS B 1 84 ? -20.656 6.824 -3.604 1 91.5 84 LYS B N 1
ATOM 3653 C CA . LYS B 1 84 ? -21.281 5.551 -3.271 1 91.5 84 LYS B CA 1
ATOM 3654 C C . LYS B 1 84 ? -22 5.625 -1.925 1 91.5 84 LYS B C 1
ATOM 3656 O O . LYS B 1 84 ? -22.828 4.77 -1.607 1 91.5 84 LYS B O 1
ATOM 3661 N N . PHE B 1 85 ? -21.641 6.637 -1.211 1 90.56 85 PHE B N 1
ATOM 3662 C CA . PHE B 1 85 ? -22.219 6.75 0.123 1 90.56 85 PHE B CA 1
ATOM 3663 C C . PHE B 1 85 ? -23.359 7.754 0.135 1 90.56 85 PHE B C 1
ATOM 3665 O O . PHE B 1 85 ? -23.266 8.82 -0.473 1 90.56 85 PHE B O 1
ATOM 3672 N N . THR B 1 86 ? -24.625 7.449 0.562 1 76.69 86 THR B N 1
ATOM 3673 C CA . THR B 1 86 ? -25.766 8.352 0.561 1 76.69 86 THR B CA 1
ATOM 3674 C C . THR B 1 86 ? -26.281 8.578 1.98 1 76.69 86 THR B C 1
ATOM 3676 O O . THR B 1 86 ? -26.812 9.641 2.289 1 76.69 86 THR B O 1
ATOM 3679 N N . ALA B 1 87 ? -26.25 7.707 2.826 1 68.25 87 ALA B N 1
ATOM 3680 C CA . ALA B 1 87 ? -27.031 7.855 4.055 1 68.25 87 ALA B CA 1
ATOM 3681 C C . ALA B 1 87 ? -26.172 7.574 5.281 1 68.25 87 ALA B C 1
ATOM 3683 O O . ALA B 1 87 ? -26.016 6.418 5.695 1 68.25 87 ALA B O 1
ATOM 3684 N N . CYS B 1 88 ? -25.25 8.453 5.473 1 68.81 88 CYS B N 1
ATOM 3685 C CA . CYS B 1 88 ? -24.578 8.156 6.73 1 68.81 88 CYS B CA 1
ATOM 3686 C C . CYS B 1 88 ? -24.469 9.406 7.602 1 68.81 88 CYS B C 1
ATOM 3688 O O . CYS B 1 88 ? -24.656 10.523 7.121 1 68.81 88 CYS B O 1
ATOM 3690 N N . ASN B 1 89 ? -24.469 9.266 8.883 1 72.69 89 ASN B N 1
ATOM 3691 C CA . ASN B 1 89 ? -24.391 10.352 9.844 1 72.69 89 ASN B CA 1
ATOM 3692 C C . ASN B 1 89 ? -23.188 11.25 9.57 1 72.69 89 ASN B C 1
ATOM 3694 O O . ASN B 1 89 ? -23.312 12.477 9.5 1 72.69 89 ASN B O 1
ATOM 3698 N N . ASP B 1 90 ? -22.078 10.617 9.453 1 85.44 90 ASP B N 1
ATOM 3699 C CA . ASP B 1 90 ? -20.844 11.312 9.102 1 85.44 90 ASP B CA 1
ATOM 3700 C C . ASP B 1 90 ? -20.328 10.859 7.742 1 85.44 90 ASP B C 1
ATOM 3702 O O . ASP B 1 90 ? -19.703 9.805 7.633 1 85.44 90 ASP B O 1
ATOM 3706 N N . MET B 1 91 ? -20.578 11.688 6.805 1 90.25 91 MET B N 1
ATOM 3707 C CA . MET B 1 91 ? -20.266 11.32 5.426 1 90.25 91 MET B CA 1
ATOM 3708 C C . MET B 1 91 ? -18.922 11.875 5 1 90.25 91 MET B C 1
ATOM 3710 O O . MET B 1 91 ? -18.516 12.953 5.438 1 90.25 91 MET B O 1
ATOM 3714 N N . PRO B 1 92 ? -18.234 11.016 4.238 1 95.69 92 PRO B N 1
ATOM 3715 C CA . PRO B 1 92 ? -17.078 11.609 3.59 1 95.69 92 PRO B CA 1
ATOM 3716 C C . PRO B 1 92 ? -17.438 12.758 2.65 1 95.69 92 PRO B C 1
ATOM 3718 O O . PRO B 1 92 ? -18.484 12.719 2.002 1 95.69 92 PRO B O 1
ATOM 3721 N N . LEU B 1 93 ? -16.609 13.797 2.627 1 93.25 93 LEU B N 1
ATOM 3722 C CA . LEU B 1 93 ? -16.969 14.945 1.796 1 93.25 93 LEU B CA 1
ATOM 3723 C C . LEU B 1 93 ? -15.727 15.633 1.26 1 93.25 93 LEU B C 1
ATOM 3725 O O . LEU B 1 93 ? -14.688 15.648 1.922 1 93.25 93 LEU B O 1
ATOM 3729 N N . ILE B 1 94 ? -15.852 16.109 0.092 1 95.75 94 ILE B N 1
ATOM 3730 C CA . ILE B 1 94 ? -14.875 17.031 -0.496 1 95.75 94 ILE B CA 1
ATOM 3731 C C . ILE B 1 94 ? -15.359 18.469 -0.329 1 95.75 94 ILE B C 1
ATOM 3733 O O . ILE B 1 94 ? -16.453 18.828 -0.783 1 95.75 94 ILE B O 1
ATOM 3737 N N . TYR B 1 95 ? -14.602 19.219 0.411 1 93.25 95 TYR B N 1
ATOM 3738 C CA . TYR B 1 95 ? -14.977 20.625 0.526 1 93.25 95 TYR B CA 1
ATOM 3739 C C . TYR B 1 95 ? -15.094 21.281 -0.849 1 93.25 95 TYR B C 1
ATOM 3741 O O . TYR B 1 95 ? -14.25 21.047 -1.721 1 93.25 95 TYR B O 1
ATOM 3749 N N . PRO B 1 96 ? -16.062 22 -1.047 1 91.25 96 PRO B N 1
ATOM 3750 C CA . PRO B 1 96 ? -16.328 22.547 -2.379 1 91.25 96 PRO B CA 1
ATOM 3751 C C . PRO B 1 96 ? -15.328 23.641 -2.781 1 91.25 96 PRO B C 1
ATOM 3753 O O . PRO B 1 96 ? -15.094 23.844 -3.973 1 91.25 96 PRO B O 1
ATOM 3756 N N . GLU B 1 97 ? -14.695 24.328 -1.861 1 91.12 97 GLU B N 1
ATOM 3757 C CA . GLU B 1 97 ? -13.773 25.422 -2.148 1 91.12 97 GLU B CA 1
ATOM 3758 C C . GLU B 1 97 ? -12.414 24.891 -2.594 1 91.12 97 GLU B C 1
ATOM 3760 O O . GLU B 1 97 ? -11.945 23.859 -2.1 1 91.12 97 GLU B O 1
ATOM 3765 N N . ALA B 1 98 ? -11.844 25.656 -3.434 1 93.75 98 ALA B N 1
ATOM 3766 C CA . ALA B 1 98 ? -10.461 25.391 -3.832 1 93.75 98 ALA B CA 1
ATOM 3767 C C . ALA B 1 98 ? -9.477 26.156 -2.965 1 93.75 98 ALA B C 1
ATOM 3769 O O . ALA B 1 98 ? -9.75 27.297 -2.572 1 93.75 98 ALA B O 1
ATOM 3770 N N . TYR B 1 99 ? -8.375 25.516 -2.785 1 95.44 99 TYR B N 1
ATOM 3771 C CA . TYR B 1 99 ? -7.402 26.125 -1.885 1 95.44 99 TYR B CA 1
ATOM 3772 C C . TYR B 1 99 ? -6.059 26.312 -2.574 1 95.44 99 TYR B C 1
ATOM 3774 O O . TYR B 1 99 ? -5.734 25.578 -3.52 1 95.44 99 TYR B O 1
ATOM 3782 N N . THR B 1 100 ? -5.363 27.297 -2.088 1 95.44 100 THR B N 1
ATOM 3783 C CA . THR B 1 100 ? -3.994 27.578 -2.51 1 95.44 100 THR B CA 1
ATOM 3784 C C . THR B 1 100 ? -3.02 27.359 -1.355 1 95.44 100 THR B C 1
ATOM 3786 O O . THR B 1 100 ? -3.254 27.828 -0.24 1 95.44 100 THR B O 1
ATOM 3789 N N . ALA B 1 101 ? -1.949 26.656 -1.68 1 95.81 101 ALA B N 1
ATOM 3790 C CA . ALA B 1 101 ? -0.942 26.391 -0.656 1 95.81 101 ALA B CA 1
ATOM 3791 C C . ALA B 1 101 ? 0.258 27.312 -0.81 1 95.81 101 ALA B C 1
ATOM 3793 O O . ALA B 1 101 ? 0.706 27.578 -1.928 1 95.81 101 ALA B O 1
ATOM 3794 N N . PHE B 1 102 ? 0.751 27.812 0.341 1 93.25 102 PHE B N 1
ATOM 3795 C CA . PHE B 1 102 ? 1.963 28.625 0.44 1 93.25 102 PHE B CA 1
ATOM 3796 C C . PHE B 1 102 ? 2.943 28 1.43 1 93.25 102 PHE B C 1
ATOM 3798 O O . PHE B 1 102 ? 2.537 27.312 2.367 1 93.25 102 PHE B O 1
ATOM 3805 N N . SER B 1 103 ? 4.156 28.188 1.121 1 92.56 103 SER B N 1
ATOM 3806 C CA . SER B 1 103 ? 5.18 27.797 2.084 1 92.56 103 SER B CA 1
ATOM 3807 C C . SER B 1 103 ? 5.812 29.031 2.746 1 92.56 103 SER B C 1
ATOM 3809 O O . SER B 1 103 ? 5.863 30.109 2.152 1 92.56 103 SER B O 1
ATOM 3811 N N . MET B 1 104 ? 6.215 28.828 3.979 1 86.31 104 MET B N 1
ATOM 3812 C CA . MET B 1 104 ? 6.859 29.891 4.73 1 86.31 104 MET B CA 1
ATOM 3813 C C . MET B 1 104 ? 8.164 29.422 5.352 1 86.31 104 MET B C 1
ATOM 3815 O O . MET B 1 104 ? 8.211 28.359 5.969 1 86.31 104 MET B O 1
ATOM 3819 N N . SER B 1 105 ? 9.164 30.109 5.051 1 78.06 105 SER B N 1
ATOM 3820 C CA . SER B 1 105 ? 10.461 29.828 5.66 1 78.06 105 SER B CA 1
ATOM 3821 C C . SER B 1 105 ? 10.906 30.984 6.551 1 78.06 105 SER B C 1
ATOM 3823 O O . SER B 1 105 ? 10.773 32.156 6.176 1 78.06 105 SER B O 1
ATOM 3825 N N . THR B 1 106 ? 10.969 30.641 7.84 1 69.62 106 THR B N 1
ATOM 3826 C CA . THR B 1 106 ? 11.461 31.688 8.727 1 69.62 106 THR B CA 1
ATOM 3827 C C . THR B 1 106 ? 12.852 31.344 9.25 1 69.62 106 THR B C 1
ATOM 3829 O O . THR B 1 106 ? 13.156 30.172 9.492 1 69.62 106 THR B O 1
ATOM 3832 N N . THR B 1 107 ? 13.703 32.281 9.094 1 63.31 107 THR B N 1
ATOM 3833 C CA . THR B 1 107 ? 15.039 32.156 9.656 1 63.31 107 THR B CA 1
ATOM 3834 C C . THR B 1 107 ? 15.07 32.656 11.094 1 63.31 107 THR B C 1
ATOM 3836 O O . THR B 1 107 ? 14.531 33.719 11.398 1 63.31 107 THR B O 1
ATOM 3839 N N . ASN B 1 108 ? 15.516 31.875 12.086 1 61.34 108 ASN B N 1
ATOM 3840 C CA . ASN B 1 108 ? 15.945 32.344 13.398 1 61.34 108 ASN B CA 1
ATOM 3841 C C . ASN B 1 108 ? 14.766 32.625 14.32 1 61.34 108 ASN B C 1
ATOM 3843 O O . ASN B 1 108 ? 14.82 33.5 15.164 1 61.34 108 ASN B O 1
ATOM 3847 N N . MET B 1 109 ? 13.688 31.984 14.148 1 61.31 109 MET B N 1
ATOM 3848 C CA . MET B 1 109 ? 12.586 32.25 15.062 1 61.31 109 MET B CA 1
ATOM 3849 C C . MET B 1 109 ? 12.281 31.016 15.914 1 61.31 109 MET B C 1
ATOM 3851 O O . MET B 1 109 ? 12.461 29.875 15.461 1 61.31 109 MET B O 1
ATOM 3855 N N . ASP B 1 110 ? 11.914 31.469 17.141 1 71.25 110 ASP B N 1
ATOM 3856 C CA . ASP B 1 110 ? 11.406 30.422 18.016 1 71.25 110 ASP B CA 1
ATOM 3857 C C . ASP B 1 110 ? 10.156 29.766 17.422 1 71.25 110 ASP B C 1
ATOM 3859 O O . ASP B 1 110 ? 9.352 30.438 16.766 1 71.25 110 ASP B O 1
ATOM 3863 N N . ALA B 1 111 ? 10.039 28.547 17.672 1 69.94 111 ALA B N 1
ATOM 3864 C CA . ALA B 1 111 ? 8.977 27.766 17.047 1 69.94 111 ALA B CA 1
ATOM 3865 C C . ALA B 1 111 ? 7.605 28.359 17.344 1 69.94 111 ALA B C 1
ATOM 3867 O O . ALA B 1 111 ? 6.77 28.469 16.438 1 69.94 111 ALA B O 1
ATOM 3868 N N . GLY B 1 112 ? 7.355 28.75 18.562 1 74.5 112 GLY B N 1
ATOM 3869 C CA . GLY B 1 112 ? 6.059 29.312 18.922 1 74.5 112 GLY B CA 1
ATOM 3870 C C . GLY B 1 112 ? 5.781 30.656 18.281 1 74.5 112 GLY B C 1
ATOM 3871 O O . GLY B 1 112 ? 4.699 30.875 17.734 1 74.5 112 GLY B O 1
ATOM 3872 N N . GLN B 1 113 ? 6.715 31.422 18.266 1 77.38 113 GLN B N 1
ATOM 3873 C CA . GLN B 1 113 ? 6.559 32.781 17.719 1 77.38 113 GLN B CA 1
ATOM 3874 C C . GLN B 1 113 ? 6.402 32.719 16.203 1 77.38 113 GLN B C 1
ATOM 3876 O O . GLN B 1 113 ? 5.695 33.562 15.633 1 77.38 113 GLN B O 1
ATOM 3881 N N . ARG B 1 114 ? 6.973 31.781 15.672 1 81.62 114 ARG B N 1
ATOM 3882 C CA . ARG B 1 114 ? 6.867 31.609 14.227 1 81.62 114 ARG B CA 1
ATOM 3883 C C . ARG B 1 114 ? 5.418 31.391 13.805 1 81.62 114 ARG B C 1
ATOM 3885 O O . ARG B 1 114 ? 4.938 32.062 12.875 1 81.62 114 ARG B O 1
ATOM 3892 N N . VAL B 1 115 ? 4.766 30.547 14.461 1 83.75 115 VAL B N 1
ATOM 3893 C CA . VAL B 1 115 ? 3.377 30.234 14.133 1 83.75 115 VAL B CA 1
ATOM 3894 C C . VAL B 1 115 ? 2.514 31.484 14.32 1 83.75 115 VAL B C 1
ATOM 3896 O O . VAL B 1 115 ? 1.688 31.812 13.461 1 83.75 115 VAL B O 1
ATOM 3899 N N . ILE B 1 116 ? 2.744 32.188 15.375 1 85.06 116 ILE B N 1
ATOM 3900 C CA . ILE B 1 116 ? 1.956 33.375 15.695 1 85.06 116 ILE B CA 1
ATOM 3901 C C . ILE B 1 116 ? 2.215 34.438 14.656 1 85.06 116 ILE B C 1
ATOM 3903 O O . ILE B 1 116 ? 1.275 35.031 14.102 1 85.06 116 ILE B O 1
ATOM 3907 N N . ASP B 1 117 ? 3.393 34.719 14.391 1 82.62 117 ASP B N 1
ATOM 3908 C CA . ASP B 1 117 ? 3.768 35.781 13.469 1 82.62 117 ASP B CA 1
ATOM 3909 C C . ASP B 1 117 ? 3.215 35.531 12.07 1 82.62 117 ASP B C 1
ATOM 3911 O O . ASP B 1 117 ? 2.854 36.469 11.359 1 82.62 117 ASP B O 1
ATOM 3915 N N . LEU B 1 118 ? 3.109 34.344 11.75 1 81 118 LEU B N 1
ATOM 3916 C CA . LEU B 1 118 ? 2.664 33.969 10.406 1 81 118 LEU B CA 1
ATOM 3917 C C . LEU B 1 118 ? 1.144 34 10.312 1 81 118 LEU B C 1
ATOM 3919 O O . LEU B 1 118 ? 0.593 34.344 9.258 1 81 118 LEU B O 1
ATOM 3923 N N . THR B 1 119 ? 0.54 33.688 11.336 1 88.94 119 THR B N 1
ATOM 3924 C CA . THR B 1 119 ? -0.9 33.469 11.25 1 88.94 119 THR B CA 1
ATOM 3925 C C . THR B 1 119 ? -1.66 34.719 11.742 1 88.94 119 THR B C 1
ATOM 3927 O O . THR B 1 119 ? -2.807 34.938 11.352 1 88.94 119 THR B O 1
ATOM 3930 N N . ALA B 1 120 ? -0.995 35.562 12.508 1 89.38 120 ALA B N 1
ATOM 3931 C CA . ALA B 1 120 ? -1.66 36.688 13.125 1 89.38 120 ALA B CA 1
ATOM 3932 C C . ALA B 1 120 ? -2.145 37.688 12.062 1 89.38 120 ALA B C 1
ATOM 3934 O O . ALA B 1 120 ? -3.303 38.094 12.086 1 89.38 120 ALA B O 1
ATOM 3935 N N . PRO B 1 121 ? -1.307 38.094 11.133 1 89.81 121 PRO B N 1
ATOM 3936 C CA . PRO B 1 121 ? -1.759 39.031 10.109 1 89.81 121 PRO B CA 1
ATOM 3937 C C . PRO B 1 121 ? -2.984 38.531 9.344 1 89.81 121 PRO B C 1
ATOM 3939 O O . PRO B 1 121 ? -3.902 39.312 9.07 1 89.81 121 PRO B O 1
ATOM 3942 N N . LEU B 1 122 ? -3.012 37.312 9.016 1 90.81 122 LEU B N 1
ATOM 3943 C CA . LEU B 1 122 ? -4.121 36.719 8.258 1 90.81 122 LEU B CA 1
ATOM 3944 C C . LEU B 1 122 ? -5.375 36.656 9.117 1 90.81 122 LEU B C 1
ATOM 3946 O O . LEU B 1 122 ? -6.484 36.906 8.641 1 90.81 122 LEU B O 1
ATOM 3950 N N . ALA B 1 123 ? -5.148 36.281 10.352 1 89.88 123 ALA B N 1
ATOM 3951 C CA . ALA B 1 123 ? -6.273 36.188 11.281 1 89.88 123 ALA B CA 1
ATOM 3952 C C . ALA B 1 123 ? -6.914 37.562 11.5 1 89.88 123 ALA B C 1
ATOM 3954 O O . ALA B 1 123 ? -8.141 37.688 11.516 1 89.88 123 ALA B O 1
ATOM 3955 N N . ILE B 1 124 ? -6.105 38.531 11.695 1 88.25 124 ILE B N 1
ATOM 3956 C CA . ILE B 1 124 ? -6.574 39.875 11.93 1 88.25 124 ILE B CA 1
ATOM 3957 C C . ILE B 1 124 ? -7.312 40.375 10.688 1 88.25 124 ILE B C 1
ATOM 3959 O O . ILE B 1 124 ? -8.305 41.125 10.805 1 88.25 124 ILE B O 1
ATOM 3963 N N . ALA B 1 125 ? -6.883 39.969 9.516 1 88.44 125 ALA B N 1
ATOM 3964 C CA . ALA B 1 125 ? -7.512 40.344 8.258 1 88.44 125 ALA B CA 1
ATOM 3965 C C . ALA B 1 125 ? -8.758 39.5 7.984 1 88.44 125 ALA B C 1
ATOM 3967 O O . ALA B 1 125 ? -9.445 39.719 6.977 1 88.44 125 ALA B O 1
ATOM 3968 N N . GLY B 1 126 ? -9.039 38.562 8.812 1 87.44 126 GLY B N 1
ATOM 3969 C CA . GLY B 1 126 ? -10.234 37.719 8.672 1 87.44 126 GLY B CA 1
ATOM 3970 C C . GLY B 1 126 ? -10.094 36.656 7.613 1 87.44 126 GLY B C 1
ATOM 3971 O O . GLY B 1 126 ? -11.078 36.25 6.984 1 87.44 126 GLY B O 1
ATOM 3972 N N . ILE B 1 127 ? -8.961 36.219 7.355 1 90.25 127 ILE B N 1
ATOM 3973 C CA . ILE B 1 127 ? -8.703 35.219 6.344 1 90.25 127 ILE B CA 1
ATOM 3974 C C . ILE B 1 127 ? -8.484 33.875 7.016 1 90.25 127 ILE B C 1
ATOM 3976 O O . ILE B 1 127 ? -7.5 33.656 7.73 1 90.25 127 ILE B O 1
ATOM 3980 N N . PRO B 1 128 ? -9.375 32.938 6.797 1 91.12 128 PRO B N 1
ATOM 3981 C CA . PRO B 1 128 ? -9.18 31.578 7.359 1 91.12 128 PRO B CA 1
ATOM 3982 C C . PRO B 1 128 ? -8.023 30.828 6.699 1 91.12 128 PRO B C 1
ATOM 3984 O O . PRO B 1 128 ? -7.793 30.984 5.496 1 91.12 128 PRO B O 1
ATOM 3987 N N . ILE B 1 129 ? -7.363 30.031 7.523 1 92.81 129 ILE B N 1
ATOM 3988 C CA . ILE B 1 129 ? -6.25 29.281 6.945 1 92.81 129 ILE B CA 1
ATOM 3989 C C . ILE B 1 129 ? -6.234 27.859 7.504 1 92.81 129 ILE B C 1
ATOM 3991 O O . ILE B 1 129 ? -6.773 27.609 8.586 1 92.81 129 ILE B O 1
ATOM 3995 N N . PHE B 1 130 ? -5.73 26.969 6.73 1 94.75 130 PHE B N 1
ATOM 3996 C CA . PHE B 1 130 ? -5.203 25.703 7.219 1 94.75 130 PHE B CA 1
ATOM 3997 C C . PHE B 1 130 ? -3.689 25.766 7.379 1 94.75 130 PHE B C 1
ATOM 3999 O O . PHE B 1 130 ? -2.99 26.266 6.496 1 94.75 130 PHE B O 1
ATOM 4006 N N . PHE B 1 131 ? -3.203 25.359 8.516 1 94.62 131 PHE B N 1
ATOM 4007 C CA . PHE B 1 131 ? -1.783 25.5 8.82 1 94.62 131 PHE B CA 1
ATOM 4008 C C . PHE B 1 131 ? -1.158 24.125 9.07 1 94.62 131 PHE B C 1
ATOM 4010 O O . PHE B 1 131 ? -1.71 23.312 9.82 1 94.62 131 PHE B O 1
ATOM 4017 N N . ILE B 1 132 ? -0.055 23.828 8.398 1 95.81 132 ILE B N 1
ATOM 4018 C CA . ILE B 1 132 ? 0.629 22.547 8.523 1 95.81 132 ILE B CA 1
ATOM 4019 C C . ILE B 1 132 ? 2.119 22.781 8.758 1 95.81 132 ILE B C 1
ATOM 4021 O O . ILE B 1 132 ? 2.82 23.297 7.883 1 95.81 132 ILE B O 1
ATOM 4025 N N . THR B 1 133 ? 2.555 22.422 9.898 1 92.5 133 THR B N 1
ATOM 4026 C CA . THR B 1 133 ? 3.984 22.422 10.188 1 92.5 133 THR B CA 1
ATOM 4027 C C . THR B 1 133 ? 4.645 21.141 9.703 1 92.5 133 THR B C 1
ATOM 4029 O O . THR B 1 133 ? 4.09 20.047 9.867 1 92.5 133 THR B O 1
ATOM 4032 N N . THR B 1 134 ? 5.734 21.25 9.047 1 91 134 THR B N 1
ATOM 4033 C CA . THR B 1 134 ? 6.523 20.094 8.641 1 91 134 THR B CA 1
ATOM 4034 C C . THR B 1 134 ? 7.938 20.172 9.203 1 91 134 THR B C 1
ATOM 4036 O O . THR B 1 134 ? 8.258 21.109 9.945 1 91 134 THR B O 1
ATOM 4039 N N . CYS B 1 135 ? 8.75 19.172 8.898 1 86.19 135 CYS B N 1
ATOM 4040 C CA . CYS B 1 135 ? 10.117 19.125 9.414 1 86.19 135 CYS B CA 1
ATOM 4041 C C . CYS B 1 135 ? 11 20.141 8.688 1 86.19 135 CYS B C 1
ATOM 4043 O O . CYS B 1 135 ? 12.094 20.469 9.156 1 86.19 135 CYS B O 1
ATOM 4045 N N . TYR B 1 136 ? 10.57 20.75 7.625 1 82.44 136 TYR B N 1
ATOM 4046 C CA . TYR B 1 136 ? 11.359 21.703 6.848 1 82.44 136 TYR B CA 1
ATOM 4047 C C . TYR B 1 136 ? 10.781 23.109 6.953 1 82.44 136 TYR B C 1
ATOM 4049 O O . TYR B 1 136 ? 11.508 24.062 7.234 1 82.44 136 TYR B O 1
ATOM 4057 N N . THR B 1 137 ? 9.586 23.125 6.594 1 86.69 137 THR B N 1
ATOM 4058 C CA . THR B 1 137 ? 8.938 24.422 6.5 1 86.69 137 THR B CA 1
ATOM 4059 C C . THR B 1 137 ? 7.477 24.328 6.93 1 86.69 137 THR B C 1
ATOM 4061 O O . THR B 1 137 ? 6.961 23.234 7.176 1 86.69 137 THR B O 1
ATOM 4064 N N . ASP B 1 138 ? 6.938 25.453 7.121 1 90 138 ASP B N 1
ATOM 4065 C CA . ASP B 1 138 ? 5.508 25.547 7.398 1 90 138 ASP B CA 1
ATOM 4066 C C . ASP B 1 138 ? 4.719 25.859 6.129 1 90 138 ASP B C 1
ATOM 4068 O O . ASP B 1 138 ? 5.195 26.609 5.27 1 90 138 ASP B O 1
ATOM 4072 N N . PHE B 1 139 ? 3.539 25.234 6.117 1 94.38 139 PHE B N 1
ATOM 4073 C CA . PHE B 1 139 ? 2.623 25.5 5.016 1 94.38 139 PHE B CA 1
ATOM 4074 C C . PHE B 1 139 ? 1.314 26.094 5.531 1 94.38 139 PHE B C 1
ATOM 4076 O O . PHE B 1 139 ? 0.878 25.766 6.641 1 94.38 139 PHE B O 1
ATOM 4083 N N . PHE B 1 140 ? 0.801 26.969 4.754 1 94.12 140 PHE B N 1
ATOM 4084 C CA . PHE B 1 140 ? -0.565 27.406 5.031 1 94.12 140 PHE B CA 1
ATOM 4085 C C . PHE B 1 140 ? -1.396 27.422 3.752 1 94.12 140 PHE B C 1
ATOM 4087 O O . PHE B 1 140 ? -0.883 27.734 2.676 1 94.12 140 PHE B O 1
ATOM 4094 N N . LEU B 1 141 ? -2.578 27 3.883 1 95.38 141 LEU B N 1
ATOM 4095 C CA . LEU B 1 141 ? -3.523 26.984 2.771 1 95.38 141 LEU B CA 1
ATOM 4096 C C . LEU B 1 141 ? -4.641 28 2.982 1 95.38 141 LEU B C 1
ATOM 4098 O O . LEU B 1 141 ? -5.141 28.156 4.098 1 95.38 141 LEU B O 1
ATOM 4102 N N . VAL B 1 142 ? -5.012 28.672 1.938 1 94 142 VAL B N 1
ATOM 4103 C CA . VAL B 1 142 ? -6.098 29.641 1.951 1 94 142 VAL B CA 1
ATOM 4104 C C . VAL B 1 142 ? -7.043 29.375 0.781 1 94 142 VAL B C 1
ATOM 4106 O O . VAL B 1 142 ? -6.652 28.75 -0.213 1 94 142 VAL B O 1
ATOM 4109 N N . CYS B 1 143 ? -8.227 29.797 1.004 1 92.75 143 CYS B N 1
ATOM 4110 C CA . CYS B 1 143 ? -9.133 29.734 -0.141 1 92.75 143 CYS B CA 1
ATOM 4111 C C . CYS B 1 143 ? -8.547 30.484 -1.331 1 92.75 143 CYS B C 1
ATOM 4113 O O . CYS B 1 143 ? -7.992 31.578 -1.172 1 92.75 143 CYS B O 1
ATOM 4115 N N . SER B 1 144 ? -8.688 29.875 -2.469 1 92.06 144 SER B N 1
ATOM 4116 C CA . SER B 1 144 ? -8.07 30.453 -3.662 1 92.06 144 SER B CA 1
ATOM 4117 C C . SER B 1 144 ? -8.633 31.828 -3.961 1 92.06 144 SER B C 1
ATOM 4119 O O . SER B 1 144 ? -7.914 32.719 -4.457 1 92.06 144 SER B O 1
ATOM 4121 N N . THR B 1 145 ? -9.852 32.094 -3.627 1 89.75 145 THR B N 1
ATOM 4122 C CA . THR B 1 145 ? -10.484 33.406 -3.869 1 89.75 145 THR B CA 1
ATOM 4123 C C . THR B 1 145 ? -9.883 34.469 -2.967 1 89.75 145 THR B C 1
ATOM 4125 O O . THR B 1 145 ? -10 35.656 -3.252 1 89.75 145 THR B O 1
ATOM 4128 N N . ASP B 1 146 ? -9.242 34.125 -1.894 1 90.25 146 ASP B N 1
ATOM 4129 C CA . ASP B 1 146 ? -8.672 35.062 -0.935 1 90.25 146 ASP B CA 1
ATOM 4130 C C . ASP B 1 146 ? -7.215 35.375 -1.26 1 90.25 146 ASP B C 1
ATOM 4132 O O . ASP B 1 146 ? -6.574 36.156 -0.585 1 90.25 146 ASP B O 1
ATOM 4136 N N . ARG B 1 147 ? -6.676 34.812 -2.242 1 90.94 147 ARG B N 1
ATOM 4137 C CA . ARG B 1 147 ? -5.25 34.906 -2.541 1 90.94 147 ARG B CA 1
ATOM 4138 C C . ARG B 1 147 ? -4.789 36.344 -2.648 1 90.94 147 ARG B C 1
ATOM 4140 O O . ARG B 1 147 ? -3.795 36.75 -2.031 1 90.94 147 ARG B O 1
ATOM 4147 N N . PRO B 1 148 ? -5.551 37.219 -3.426 1 88.94 148 PRO B N 1
ATOM 4148 C CA . PRO B 1 148 ? -5.102 38.594 -3.508 1 88.94 148 PRO B CA 1
ATOM 4149 C C . PRO B 1 148 ? -5.047 39.281 -2.143 1 88.94 148 PRO B C 1
ATOM 4151 O O . PRO B 1 148 ? -4.105 40.031 -1.857 1 88.94 148 PRO B O 1
ATOM 4154 N N . ALA B 1 149 ? -6.016 39.031 -1.359 1 89.81 149 ALA B N 1
ATOM 4155 C CA . ALA B 1 149 ? -6.062 39.594 -0.023 1 89.81 149 ALA B CA 1
ATOM 4156 C C . ALA B 1 149 ? -4.902 39.094 0.835 1 89.81 149 ALA B C 1
ATOM 4158 O O . ALA B 1 149 ? -4.348 39.844 1.64 1 89.81 149 ALA B O 1
ATOM 4159 N N . VAL B 1 150 ? -4.578 37.875 0.686 1 91.62 150 VAL B N 1
ATOM 4160 C CA . VAL B 1 150 ? -3.49 37.281 1.439 1 91.62 150 VAL B CA 1
ATOM 4161 C C . VAL B 1 150 ? -2.166 37.938 1.07 1 91.62 150 VAL B C 1
ATOM 4163 O O . VAL B 1 150 ? -1.396 38.344 1.948 1 91.62 150 VAL B O 1
ATOM 4166 N N . VAL B 1 151 ? -1.934 38.094 -0.159 1 90.12 151 VAL B N 1
ATOM 4167 C CA . VAL B 1 151 ? -0.686 38.656 -0.647 1 90.12 151 VAL B CA 1
ATOM 4168 C C . VAL B 1 151 ? -0.561 40.094 -0.165 1 90.12 151 VAL B C 1
ATOM 4170 O O . VAL B 1 151 ? 0.484 40.5 0.356 1 90.12 151 VAL B O 1
ATOM 4173 N N . SER B 1 152 ? -1.618 40.812 -0.319 1 90.88 152 SER B N 1
ATOM 4174 C CA . SER B 1 152 ? -1.606 42.219 0.093 1 90.88 152 SER B CA 1
ATOM 4175 C C . SER B 1 152 ? -1.357 42.344 1.592 1 90.88 152 SER B C 1
ATOM 4177 O O . SER B 1 152 ? -0.553 43.188 2.021 1 90.88 152 SER B O 1
ATOM 4179 N N . THR B 1 153 ? -2.057 41.531 2.385 1 90.69 153 THR B N 1
ATOM 4180 C CA . THR B 1 153 ? -1.946 41.562 3.838 1 90.69 153 THR B CA 1
ATOM 4181 C C . THR B 1 153 ? -0.525 41.25 4.285 1 90.69 153 THR B C 1
ATOM 4183 O O . THR B 1 153 ? 0.041 41.938 5.133 1 90.69 153 THR B O 1
ATOM 4186 N N . LEU B 1 154 ? 0.06 40.281 3.732 1 90.44 154 LEU B N 1
ATOM 4187 C CA . LEU B 1 154 ? 1.387 39.812 4.141 1 90.44 154 LEU B CA 1
ATOM 4188 C C . LEU B 1 154 ? 2.457 40.812 3.697 1 90.44 154 LEU B C 1
ATOM 4190 O O . LEU B 1 154 ? 3.416 41.062 4.43 1 90.44 154 LEU B O 1
ATOM 4194 N N . LEU B 1 155 ? 2.266 41.375 2.545 1 89.19 155 LEU B N 1
ATOM 4195 C CA . LEU B 1 155 ? 3.188 42.406 2.09 1 89.19 155 LEU B CA 1
ATOM 4196 C C . LEU B 1 155 ? 3.146 43.625 3.016 1 89.19 155 LEU B C 1
ATOM 4198 O O . LEU B 1 155 ? 4.191 44.188 3.359 1 89.19 155 LEU B O 1
ATOM 4202 N N . GLU B 1 156 ? 2.004 44 3.361 1 89.62 156 GLU B N 1
ATOM 4203 C CA . GLU B 1 156 ? 1.824 45.125 4.262 1 89.62 156 GLU B CA 1
ATOM 4204 C C . GLU B 1 156 ? 2.479 44.875 5.617 1 89.62 156 GLU B C 1
ATOM 4206 O O . GLU B 1 156 ? 2.93 45.781 6.285 1 89.62 156 GLU B O 1
ATOM 4211 N N . CYS B 1 157 ? 2.463 43.625 6 1 88.31 157 CYS B N 1
ATOM 4212 C CA . CYS B 1 157 ? 3.031 43.25 7.289 1 88.31 157 CYS B CA 1
ATOM 4213 C C . CYS B 1 157 ? 4.52 42.938 7.16 1 88.31 157 CYS B C 1
ATOM 4215 O O . CYS B 1 157 ? 5.145 42.469 8.109 1 88.31 157 CYS B O 1
ATOM 4217 N N . GLY B 1 158 ? 5.129 43.094 5.965 1 86.06 158 GLY B N 1
ATOM 4218 C CA . GLY B 1 158 ? 6.574 43.062 5.809 1 86.06 158 GLY B CA 1
ATOM 4219 C C . GLY B 1 158 ? 7.07 41.719 5.285 1 86.06 158 GLY B C 1
ATOM 4220 O O . GLY B 1 158 ? 8.281 41.5 5.176 1 86.06 158 GLY B O 1
ATOM 4221 N N . PHE B 1 159 ? 6.238 40.844 4.996 1 88.06 159 PHE B N 1
ATOM 4222 C CA . PHE B 1 159 ? 6.668 39.562 4.422 1 88.06 159 PHE B CA 1
ATOM 4223 C C . PHE B 1 159 ? 7.078 39.75 2.963 1 88.06 159 PHE B C 1
ATOM 4225 O O . PHE B 1 159 ? 6.613 40.688 2.289 1 88.06 159 PHE B O 1
ATOM 4232 N N . LYS B 1 160 ? 8.031 38.875 2.539 1 87.62 160 LYS B N 1
ATOM 4233 C CA . LYS B 1 160 ? 8.492 38.906 1.156 1 87.62 160 LYS B CA 1
ATOM 4234 C C . LYS B 1 160 ? 8.094 37.625 0.418 1 87.62 160 LYS B C 1
ATOM 4236 O O . LYS B 1 160 ? 8.109 36.531 0.994 1 87.62 160 LYS B O 1
ATOM 4241 N N . PHE B 1 161 ? 7.688 37.844 -0.752 1 88 161 PHE B N 1
ATOM 4242 C CA . PHE B 1 161 ? 7.328 36.719 -1.592 1 88 161 PHE B CA 1
ATOM 4243 C C . PHE B 1 161 ? 8.453 36.375 -2.568 1 88 161 PHE B C 1
ATOM 4245 O O . PHE B 1 161 ? 9.094 37.281 -3.109 1 88 161 PHE B O 1
ATOM 4252 N N . SER B 1 162 ? 8.938 35.219 -2.613 1 78.06 162 SER B N 1
ATOM 4253 C CA . SER B 1 162 ? 9.953 34.812 -3.578 1 78.06 162 SER B CA 1
ATOM 4254 C C . SER B 1 162 ? 9.484 35.062 -5.008 1 78.06 162 SER B C 1
ATOM 4256 O O . SER B 1 162 ? 8.281 35.094 -5.273 1 78.06 162 SER B O 1
ATOM 4258 N N . ASP B 1 163 ? 10.422 35.656 -5.977 1 56.19 163 ASP B N 1
ATOM 4259 C CA . ASP B 1 163 ? 10.32 36.219 -7.312 1 56.19 163 ASP B CA 1
ATOM 4260 C C . ASP B 1 163 ? 9.164 35.594 -8.094 1 56.19 163 ASP B C 1
ATOM 4262 O O . ASP B 1 163 ? 8.477 36.25 -8.859 1 56.19 163 ASP B O 1
ATOM 4266 N N . SER B 1 164 ? 9.25 34.406 -8.789 1 47 164 SER B N 1
ATOM 4267 C CA . SER B 1 164 ? 8.852 34.312 -10.188 1 47 164 SER B CA 1
ATOM 4268 C C . SER B 1 164 ? 7.363 34.562 -10.367 1 47 164 SER B C 1
ATOM 4270 O O . SER B 1 164 ? 6.965 35.438 -11.12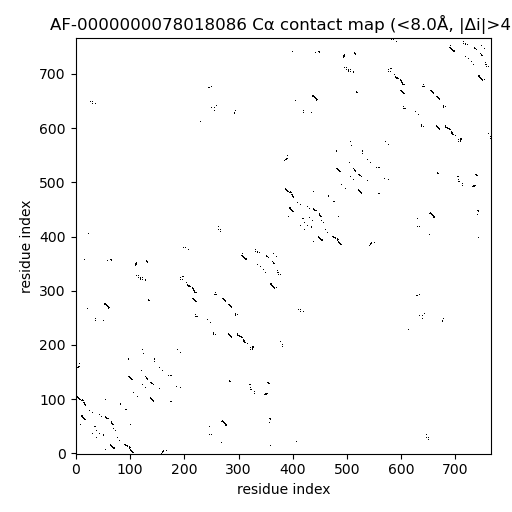5 1 47 164 SER B O 1
ATOM 4272 N N . GLN B 1 165 ? 6.574 33.812 -11.375 1 44.66 165 GLN B N 1
ATOM 4273 C CA . GLN B 1 165 ? 5.391 33.938 -12.219 1 44.66 165 GLN B CA 1
ATOM 4274 C C . GLN B 1 165 ? 4.125 34.062 -11.375 1 44.66 165 GLN B C 1
ATOM 4276 O O . GLN B 1 165 ? 3.062 34.438 -11.891 1 44.66 165 GLN B O 1
ATOM 4281 N N . SER B 1 166 ? 3.877 33.406 -10.32 1 46.31 166 SER B N 1
ATOM 4282 C CA . SER B 1 166 ? 2.541 32.875 -10.07 1 46.31 166 SER B CA 1
ATOM 4283 C C . SER B 1 166 ? 1.727 33.812 -9.195 1 46.31 166 SER B C 1
ATOM 4285 O O . SER B 1 166 ? 0.722 33.406 -8.609 1 46.31 166 SER B O 1
ATOM 4287 N N . ALA B 1 167 ? 2.281 34.906 -8.789 1 43.56 167 ALA B N 1
ATOM 4288 C CA . ALA B 1 167 ? 1.39 35.688 -7.934 1 43.56 167 ALA B CA 1
ATOM 4289 C C . ALA B 1 167 ? 0.068 35.969 -8.633 1 43.56 167 ALA B C 1
ATOM 4291 O O . ALA B 1 167 ? -0.938 36.281 -7.984 1 43.56 167 ALA B O 1
ATOM 4292 N N . TYR B 1 168 ? 0.185 36.438 -9.961 1 41.69 168 TYR B N 1
ATOM 4293 C CA . TYR B 1 168 ? -1.052 36.906 -10.57 1 41.69 168 TYR B CA 1
ATOM 4294 C C . TYR B 1 168 ? -1.976 35.75 -10.914 1 41.69 168 TYR B C 1
ATOM 4296 O O . TYR B 1 168 ? -1.651 34.906 -11.773 1 41.69 168 TYR B O 1
ATOM 4304 N N . VAL B 1 169 ? -2.588 35.031 -10.195 1 44.28 169 VAL B N 1
ATOM 4305 C CA . VAL B 1 169 ? -3.646 34.125 -10.617 1 44.28 169 VAL B CA 1
ATOM 4306 C C . VAL B 1 169 ? -4.898 34.906 -10.977 1 44.28 169 VAL B C 1
ATOM 4308 O O . VAL B 1 169 ? -5.387 35.719 -10.172 1 44.28 169 VAL B O 1
ATOM 4311 N N . PRO B 1 170 ? -5.285 34.906 -12.25 1 41.03 170 PRO B N 1
ATOM 4312 C CA . PRO B 1 170 ? -6.578 35.5 -12.602 1 41.03 170 PRO B CA 1
ATOM 4313 C C . PRO B 1 170 ? -7.711 35.031 -11.695 1 41.03 170 PRO B C 1
ATOM 4315 O O . PRO B 1 170 ? -7.684 33.906 -11.219 1 41.03 170 PRO B O 1
ATOM 4318 N N . PRO B 1 171 ? -8.484 35.844 -11.133 1 38.72 171 PRO B N 1
ATOM 4319 C CA . PRO B 1 171 ? -9.648 35.531 -10.305 1 38.72 171 PRO B CA 1
ATOM 4320 C C . PRO B 1 171 ? -10.516 34.438 -10.93 1 38.72 171 PRO B C 1
ATOM 4322 O O . PRO B 1 171 ? -11.031 34.594 -12.031 1 38.72 171 PRO B O 1
ATOM 4325 N N . THR B 1 172 ? -10.062 33.25 -11.117 1 39.94 172 THR B N 1
ATOM 4326 C CA . THR B 1 172 ? -11.055 32.281 -11.57 1 39.94 172 THR B CA 1
ATOM 4327 C C . THR B 1 172 ? -12.25 32.25 -10.609 1 39.94 172 THR B C 1
ATOM 4329 O O . THR B 1 172 ? -12.086 32.469 -9.406 1 39.94 172 THR B O 1
ATOM 4332 N N . TYR B 1 173 ? -13.578 32.219 -11.102 1 35.72 173 TYR B N 1
ATOM 4333 C CA . TYR B 1 173 ? -14.906 32.188 -10.492 1 35.72 173 TYR B CA 1
ATOM 4334 C C . TYR B 1 173 ? -15.008 31.062 -9.477 1 35.72 173 TYR B C 1
ATOM 4336 O O . TYR B 1 173 ? -15.328 29.922 -9.836 1 35.72 173 TYR B O 1
ATOM 4344 N N . TYR B 1 174 ? -14.047 30.828 -8.617 1 43 174 TYR B N 1
ATOM 4345 C CA . TYR B 1 174 ? -14.297 29.75 -7.672 1 43 174 TYR B CA 1
ATOM 4346 C C . TYR B 1 174 ? -15.297 30.172 -6.605 1 43 174 TYR B C 1
ATOM 4348 O O . TYR B 1 174 ? -15.484 31.375 -6.371 1 43 174 TYR B O 1
ATOM 4356 N N . ALA B 1 175 ? -16.219 29.344 -6.062 1 45.06 175 ALA B N 1
ATOM 4357 C CA . ALA B 1 175 ? -17.141 29.562 -4.953 1 45.06 175 ALA B CA 1
ATOM 4358 C C . ALA B 1 175 ? -16.438 30.266 -3.791 1 45.06 175 ALA B C 1
ATOM 4360 O O . ALA B 1 175 ? -15.297 29.969 -3.4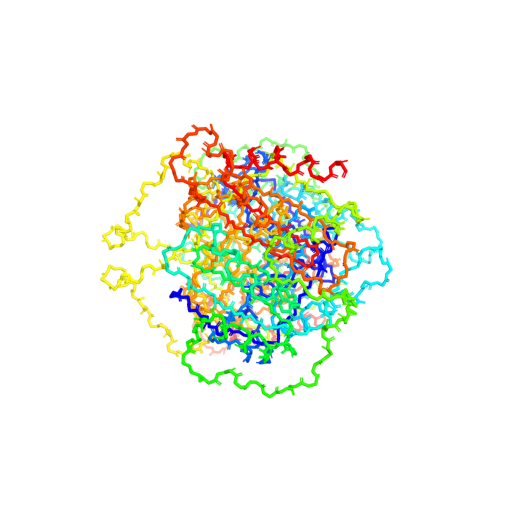67 1 45.06 175 ALA B O 1
ATOM 4361 N N . LEU B 1 176 ? -16.859 31.469 -3.574 1 47.44 176 LEU B N 1
ATOM 4362 C CA . LEU B 1 176 ? -16.375 32.281 -2.471 1 47.44 176 LEU B CA 1
ATOM 4363 C C . LEU B 1 176 ? -16.328 31.484 -1.174 1 47.44 176 LEU B C 1
ATOM 4365 O O . LEU B 1 176 ? -17.297 30.781 -0.848 1 47.44 176 LEU B O 1
ATOM 4369 N N . CYS B 1 177 ? -15.227 31.016 -0.776 1 53.34 177 CYS B N 1
ATOM 4370 C CA . CYS B 1 177 ? -15.062 30.328 0.499 1 53.34 177 CYS B CA 1
ATOM 4371 C C . CYS B 1 177 ? -15.586 31.172 1.65 1 53.34 177 CYS B C 1
ATOM 4373 O O . CYS B 1 177 ? -15.734 30.688 2.771 1 53.34 177 CYS B O 1
ATOM 4375 N N . ARG B 1 178 ? -15.633 32.594 1.537 1 51 178 ARG B N 1
ATOM 4376 C CA . ARG B 1 178 ? -15.852 33.438 2.709 1 51 178 ARG B CA 1
ATOM 4377 C C . ARG B 1 178 ? -17.312 33.406 3.137 1 51 178 ARG B C 1
ATOM 4379 O O . ARG B 1 178 ? -18.203 33.75 2.357 1 51 178 ARG B O 1
ATOM 4386 N N . SER B 1 179 ? -17.75 32.344 3.771 1 46.66 179 SER B N 1
ATOM 4387 C CA . SER B 1 179 ? -18.938 32.75 4.484 1 46.66 179 SER B CA 1
ATOM 4388 C C . SER B 1 179 ? -18.672 34 5.328 1 46.66 179 SER B C 1
ATOM 4390 O O . SER B 1 179 ? -17.641 34.094 5.996 1 46.66 179 SER B O 1
ATOM 4392 N N . ILE B 1 180 ? -19.062 35.125 4.926 1 42.88 180 ILE B N 1
ATOM 4393 C CA . ILE B 1 180 ? -19.016 36.344 5.699 1 42.88 180 ILE B CA 1
ATOM 4394 C C . ILE B 1 180 ? -19.469 36.094 7.133 1 42.88 180 ILE B C 1
ATOM 4396 O O . ILE B 1 180 ? -20.656 35.844 7.387 1 42.88 180 ILE B O 1
ATOM 4400 N N . ILE B 1 181 ? -19.031 35.094 7.84 1 45.56 181 ILE B N 1
ATOM 4401 C CA . ILE B 1 181 ? -19.531 35.25 9.203 1 45.56 181 ILE B CA 1
ATOM 4402 C C . ILE B 1 181 ? -19.375 36.688 9.656 1 45.56 181 ILE B C 1
ATOM 4404 O O . ILE B 1 181 ? -18.266 37.25 9.602 1 45.56 181 ILE B O 1
ATOM 4408 N N . PRO B 1 182 ? -20.406 37.312 9.844 1 42.31 182 PRO B N 1
ATOM 4409 C CA . PRO B 1 182 ? -20.562 38.688 10.32 1 42.31 182 PRO B CA 1
ATOM 4410 C C . PRO B 1 182 ? -19.703 39 11.547 1 42.31 182 PRO B C 1
ATOM 4412 O O . PRO B 1 182 ? -20.031 39.875 12.336 1 42.31 182 PRO B O 1
ATOM 4415 N N . SER B 1 183 ? -18.812 38.219 12.172 1 47.72 183 SER B N 1
ATOM 4416 C CA . SER B 1 183 ? -18.375 38.875 13.414 1 47.72 183 SER B CA 1
ATOM 4417 C C . SER B 1 183 ? -17.844 40.25 13.148 1 47.72 183 SER B C 1
ATOM 4419 O O . SER B 1 183 ? -16.688 40.438 12.75 1 47.72 183 SER B O 1
ATOM 4421 N N . ASN B 1 184 ? -18.656 41.094 12.703 1 55.5 184 ASN B N 1
ATOM 4422 C CA . ASN B 1 184 ? -18.391 42.531 12.672 1 55.5 184 ASN B CA 1
ATOM 4423 C C . ASN B 1 184 ? -17.969 43.031 14.039 1 55.5 184 ASN B C 1
ATOM 4425 O O . ASN B 1 184 ? -18.594 42.719 15.055 1 55.5 184 ASN B O 1
ATOM 4429 N N . PRO B 1 185 ? -16.875 43.688 14.203 1 67.81 185 PRO B N 1
ATOM 4430 C CA . PRO B 1 185 ? -15.602 44.156 13.672 1 67.81 185 PRO B CA 1
ATOM 4431 C C . PRO B 1 185 ? -14.484 43.125 13.773 1 67.81 185 PRO B C 1
ATOM 4433 O O . PRO B 1 185 ? -14.531 42.25 14.641 1 67.81 185 PRO B O 1
ATOM 4436 N N . LEU B 1 186 ? -13.531 43.156 12.953 1 73.19 186 LEU B N 1
ATOM 4437 C CA . LEU B 1 186 ? -12.305 42.344 12.953 1 73.19 186 LEU B CA 1
ATOM 4438 C C . LEU B 1 186 ? -11.43 42.719 14.148 1 73.19 186 LEU B C 1
ATOM 4440 O O . LEU B 1 186 ? -11.477 43.844 14.648 1 73.19 186 LEU B O 1
ATOM 4444 N N . PRO B 1 187 ? -10.773 41.656 14.734 1 77.44 187 PRO B N 1
ATOM 4445 C CA . PRO B 1 187 ? -9.852 41.969 15.82 1 77.44 187 PRO B CA 1
ATOM 4446 C C . PRO B 1 187 ? -8.695 42.844 15.375 1 77.44 187 PRO B C 1
ATOM 4448 O O . PRO B 1 187 ? -8.281 42.812 14.211 1 77.44 187 PRO B O 1
ATOM 4451 N N . SER B 1 188 ? -8.273 43.625 16.281 1 78.5 188 SER B N 1
ATOM 4452 C CA . SER B 1 188 ? -7.215 44.562 15.945 1 78.5 188 SER B CA 1
ATOM 4453 C C . SER B 1 188 ? -5.871 44.125 16.516 1 78.5 188 SER B C 1
ATOM 4455 O O . SER B 1 188 ? -4.82 44.594 16.078 1 78.5 188 SER B O 1
ATOM 4457 N N . THR B 1 189 ? -5.965 43.219 17.5 1 83.69 189 THR B N 1
ATOM 4458 C CA . THR B 1 189 ? -4.738 42.781 18.156 1 83.69 189 THR B CA 1
ATOM 4459 C C . THR B 1 189 ? -4.754 41.281 18.359 1 83.69 189 THR B C 1
ATOM 4461 O O . THR B 1 189 ? -5.809 40.625 18.266 1 83.69 189 THR B O 1
ATOM 4464 N N . VAL B 1 190 ? -3.586 40.781 18.641 1 84.75 190 VAL B N 1
ATOM 4465 C CA . VAL B 1 190 ? -3.443 39.344 18.906 1 84.75 190 VAL B CA 1
ATOM 4466 C C . VAL B 1 190 ? -4.188 39 20.203 1 84.75 190 VAL B C 1
ATOM 4468 O O . VAL B 1 190 ? -4.801 37.938 20.297 1 84.75 190 VAL B O 1
ATOM 4471 N N . ALA B 1 191 ? -4.172 39.812 21.109 1 84.94 191 ALA B N 1
ATOM 4472 C CA . ALA B 1 191 ? -4.859 39.594 22.375 1 84.94 191 ALA B CA 1
ATOM 4473 C C . ALA B 1 191 ? -6.367 39.469 22.172 1 84.94 191 ALA B C 1
ATOM 4475 O O . ALA B 1 191 ? -7.016 38.625 22.797 1 84.94 191 ALA B O 1
ATOM 4476 N N . GLU B 1 192 ? -6.855 40.312 21.391 1 87 192 GLU B N 1
ATOM 4477 C CA . GLU B 1 192 ? -8.281 40.25 21.094 1 87 192 GLU B CA 1
ATOM 4478 C C . GLU B 1 192 ? -8.641 38.969 20.359 1 87 192 GLU B C 1
ATOM 4480 O O . GLU B 1 192 ? -9.688 38.375 20.609 1 87 192 GLU B O 1
ATOM 4485 N N . LEU B 1 193 ? -7.801 38.719 19.453 1 84.94 193 LEU B N 1
ATOM 4486 C CA . LEU B 1 193 ? -7.988 37.469 18.703 1 84.94 193 LEU B CA 1
ATOM 4487 C C . LEU B 1 193 ? -8.023 36.281 19.641 1 84.94 193 LEU B C 1
ATOM 4489 O O . LEU B 1 193 ? -8.859 35.375 19.469 1 84.94 193 LEU B O 1
ATOM 4493 N N . GLN B 1 194 ? -7.156 36.25 20.516 1 85.62 194 GLN B N 1
ATOM 4494 C CA . GLN B 1 194 ? -7.086 35.188 21.516 1 85.62 194 GLN B CA 1
ATOM 4495 C C . GLN B 1 194 ? -8.383 35.094 22.312 1 85.62 194 GLN B C 1
ATOM 4497 O O . GLN B 1 194 ? -8.938 34 22.469 1 85.62 194 GLN B O 1
ATOM 4502 N N . ALA B 1 195 ? -8.797 36.156 22.766 1 85.62 195 ALA B N 1
ATOM 4503 C CA . ALA B 1 195 ? -10.023 36.188 23.562 1 85.62 195 ALA B CA 1
ATOM 4504 C C . ALA B 1 195 ? -11.219 35.719 22.75 1 85.62 195 ALA B C 1
ATOM 4506 O O . ALA B 1 195 ? -12.062 34.969 23.266 1 85.62 195 ALA B O 1
ATOM 4507 N N . ARG B 1 196 ? -11.266 36.125 21.594 1 84.88 196 ARG B N 1
ATOM 4508 C CA . ARG B 1 196 ? -12.375 35.719 20.719 1 84.88 196 ARG B CA 1
ATOM 4509 C C . ARG B 1 196 ? -12.352 34.25 20.422 1 84.88 196 ARG B C 1
ATOM 4511 O O . ARG B 1 196 ? -13.398 33.594 20.375 1 84.88 196 ARG B O 1
ATOM 4518 N N . THR B 1 197 ? -11.211 33.812 20.125 1 86.31 197 THR B N 1
ATOM 4519 C CA . THR B 1 197 ? -11.047 32.406 19.812 1 86.31 197 THR B CA 1
ATOM 4520 C C . THR B 1 197 ? -11.508 31.516 20.984 1 86.31 197 THR B C 1
ATOM 4522 O O . THR B 1 197 ? -12.289 30.594 20.781 1 86.31 197 THR B O 1
ATOM 4525 N N . PHE B 1 198 ? -11.172 31.812 22.125 1 86.62 198 PHE B N 1
ATOM 4526 C CA . PHE B 1 198 ? -11.492 30.969 23.266 1 86.62 198 PHE B CA 1
ATOM 4527 C C . PHE B 1 198 ? -12.945 31.156 23.688 1 86.62 198 PHE B C 1
ATOM 4529 O O . PHE B 1 198 ? -13.57 30.234 24.219 1 86.62 198 PHE B O 1
ATOM 4536 N N . LYS B 1 199 ? -13.414 32.375 23.469 1 86.75 199 LYS B N 1
ATOM 4537 C CA . LYS B 1 199 ? -14.852 32.531 23.672 1 86.75 199 LYS B CA 1
ATOM 4538 C C . LYS B 1 199 ? -15.648 31.641 22.734 1 86.75 199 LYS B C 1
ATOM 4540 O O . LYS B 1 199 ? -16.641 31.031 23.156 1 86.75 199 LYS B O 1
ATOM 4545 N N . LEU B 1 200 ? -15.211 31.625 21.547 1 86.44 200 LEU B N 1
ATOM 4546 C CA . LEU B 1 200 ? -15.867 30.781 20.547 1 86.44 200 LEU B CA 1
ATOM 4547 C C . LEU B 1 200 ? -15.766 29.312 20.922 1 86.44 200 LEU B C 1
ATOM 4549 O O . LEU B 1 200 ? -16.75 28.562 20.812 1 86.44 200 LEU B O 1
ATOM 4553 N N . LEU B 1 201 ? -14.617 28.875 21.281 1 86.94 201 LEU B N 1
ATOM 4554 C CA . LEU B 1 201 ? -14.414 27.484 21.672 1 86.94 201 LEU B CA 1
ATOM 4555 C C . LEU B 1 201 ? -15.297 27.125 22.859 1 86.94 201 LEU B C 1
ATOM 4557 O O . LEU B 1 201 ? -15.891 26.031 22.891 1 86.94 201 LEU B O 1
ATOM 4561 N N . LYS B 1 202 ? -15.414 28 23.75 1 86.44 202 LYS B N 1
ATOM 4562 C CA . LYS B 1 202 ? -16.25 27.781 24.922 1 86.44 202 LYS B CA 1
ATOM 4563 C C . LYS B 1 202 ? -17.734 27.719 24.531 1 86.44 202 LYS B C 1
ATOM 4565 O O . LYS B 1 202 ? -18.469 26.844 25 1 86.44 202 LYS B O 1
ATOM 4570 N N . GLU B 1 203 ? -18.109 28.594 23.75 1 87 203 GLU B N 1
ATOM 4571 C CA . GLU B 1 203 ? -19.5 28.672 23.328 1 87 203 GLU B CA 1
ATOM 4572 C C . GLU B 1 203 ? -19.906 27.391 22.578 1 87 203 GLU B C 1
ATOM 4574 O O . GLU B 1 203 ? -21.062 26.969 22.672 1 87 203 GLU B O 1
ATOM 4579 N N . ARG B 1 204 ? -19.016 26.875 21.875 1 88.19 204 ARG B N 1
ATOM 4580 C CA . ARG B 1 204 ? -19.312 25.688 21.078 1 88.19 204 ARG B CA 1
ATOM 4581 C C . ARG B 1 204 ? -18.922 24.406 21.812 1 88.19 204 ARG B C 1
ATOM 4583 O O . ARG B 1 204 ? -18.922 23.328 21.234 1 88.19 204 ARG B O 1
ATOM 4590 N N . SER B 1 205 ? -18.453 24.469 22.984 1 87.25 205 SER B N 1
ATOM 4591 C CA . SER B 1 205 ? -18.109 23.359 23.859 1 87.25 205 SER B CA 1
ATOM 4592 C C . SER B 1 205 ? -16.969 22.531 23.266 1 87.25 205 SER B C 1
ATOM 4594 O O . SER B 1 205 ? -17.047 21.297 23.219 1 87.25 205 SER B O 1
ATOM 4596 N N . ILE B 1 206 ? -16.109 23.234 22.703 1 88.06 206 ILE B N 1
ATOM 4597 C CA . ILE B 1 206 ? -14.914 22.562 22.188 1 88.06 206 ILE B CA 1
ATOM 4598 C C . ILE B 1 206 ? -13.812 22.547 23.234 1 88.06 206 ILE B C 1
ATOM 4600 O O . ILE B 1 206 ? -13.352 23.609 23.672 1 88.06 206 ILE B O 1
ATOM 4604 N N . THR B 1 207 ? -13.438 21.359 23.688 1 84.12 207 THR B N 1
ATOM 4605 C CA . THR B 1 207 ? -12.398 21.219 24.703 1 84.12 207 THR B CA 1
ATOM 4606 C C . THR B 1 207 ? -11.18 20.516 24.125 1 84.12 207 THR B C 1
ATOM 4608 O O . THR B 1 207 ? -11.312 19.562 23.344 1 84.12 207 THR B O 1
ATOM 4611 N N . PRO B 1 208 ? -10.047 21.062 24.484 1 85.38 208 PRO B N 1
ATOM 4612 C CA . PRO B 1 208 ? -8.836 20.359 24.047 1 85.38 208 PRO B CA 1
ATOM 4613 C C . PRO B 1 208 ? -8.742 18.938 24.609 1 85.38 208 PRO B C 1
ATOM 4615 O O . PRO B 1 208 ? -9.102 18.703 25.766 1 85.38 208 PRO B O 1
ATOM 4618 N N . ILE B 1 209 ? -8.336 18.109 23.766 1 85.06 209 ILE B N 1
ATOM 4619 C CA . ILE B 1 209 ? -8.211 16.719 24.172 1 85.06 209 ILE B CA 1
ATOM 4620 C C . ILE B 1 209 ? -6.766 16.25 23.984 1 85.06 209 ILE B C 1
ATOM 4622 O O . ILE B 1 209 ? -6.148 16.531 22.953 1 85.06 209 ILE B O 1
ATOM 4626 N N . VAL B 1 210 ? -6.289 15.625 25.078 1 86.25 210 VAL B N 1
ATOM 4627 C CA . VAL B 1 210 ? -4.957 15.031 25.016 1 86.25 210 VAL B CA 1
ATOM 4628 C C . VAL B 1 210 ? -5.047 13.531 25.297 1 86.25 210 VAL B C 1
ATOM 4630 O O . VAL B 1 210 ? -5.648 13.109 26.281 1 86.25 210 VAL B O 1
ATOM 4633 N N . ASP B 1 211 ? -4.59 12.781 24.375 1 86.31 211 ASP B N 1
ATOM 4634 C CA . ASP B 1 211 ? -4.441 11.344 24.594 1 86.31 211 ASP B CA 1
ATOM 4635 C C . ASP B 1 211 ? -3.039 11 25.094 1 86.31 211 ASP B C 1
ATOM 4637 O O . ASP B 1 211 ? -2.068 11.086 24.328 1 86.31 211 ASP B O 1
ATOM 4641 N N . PRO B 1 212 ? -2.951 10.594 26.281 1 84.62 212 PRO B N 1
ATOM 4642 C CA . PRO B 1 212 ? -1.629 10.336 26.844 1 84.62 212 PRO B CA 1
ATOM 4643 C C . PRO B 1 212 ? -0.896 9.195 26.156 1 84.62 212 PRO B C 1
ATOM 4645 O O . PRO B 1 212 ? 0.327 9.078 26.266 1 84.62 212 PRO B O 1
ATOM 4648 N N . ASP B 1 213 ? -1.595 8.414 25.422 1 89.81 213 ASP B N 1
ATOM 4649 C CA . ASP B 1 213 ? -0.978 7.254 24.781 1 89.81 213 ASP B CA 1
ATOM 4650 C C . ASP B 1 213 ? -0.396 7.613 23.422 1 89.81 213 ASP B C 1
ATOM 4652 O O . ASP B 1 213 ? 0.295 6.805 22.797 1 89.81 213 ASP B O 1
ATOM 4656 N N . ILE B 1 214 ? -0.658 8.766 23.078 1 93.75 214 ILE B N 1
ATOM 4657 C CA . ILE B 1 214 ? -0.163 9.172 21.766 1 93.75 214 ILE B CA 1
ATOM 4658 C C . ILE B 1 214 ? 1.038 10.102 21.922 1 93.75 214 ILE B C 1
ATOM 4660 O O . ILE B 1 214 ? 0.931 11.156 22.547 1 93.75 214 ILE B O 1
ATOM 4664 N N . LYS B 1 215 ? 2.148 9.664 21.531 1 94.5 215 LYS B N 1
ATOM 4665 C CA . LYS B 1 215 ? 3.385 10.438 21.453 1 94.5 215 LYS B CA 1
ATOM 4666 C C . LYS B 1 215 ? 3.865 10.555 20 1 94.5 215 LYS B C 1
ATOM 4668 O O . LYS B 1 215 ? 3.961 9.562 19.297 1 94.5 215 LYS B O 1
ATOM 4673 N N . LEU B 1 216 ? 4.09 11.742 19.625 1 95.62 216 LEU B N 1
ATOM 4674 C CA . LEU B 1 216 ? 4.398 11.977 18.219 1 95.62 216 LEU B CA 1
ATOM 4675 C C . LEU B 1 216 ? 5.871 12.328 18.047 1 95.62 216 LEU B C 1
ATOM 4677 O O . LEU B 1 216 ? 6.523 12.797 18.984 1 95.62 216 LEU B O 1
ATOM 4681 N N . VAL B 1 217 ? 6.336 12.07 16.891 1 93.94 217 VAL B N 1
ATOM 4682 C CA . VAL B 1 217 ? 7.645 12.508 16.438 1 93.94 217 VAL B CA 1
ATOM 4683 C C . VAL B 1 217 ? 7.523 13.117 15.039 1 93.94 217 VAL B C 1
ATOM 4685 O O . VAL B 1 217 ? 6.715 12.664 14.227 1 93.94 217 VAL B O 1
ATOM 4688 N N . MET B 1 218 ? 8.188 14.156 14.859 1 92.81 218 MET B N 1
ATOM 4689 C CA . MET B 1 218 ? 8.281 14.773 13.539 1 92.81 218 MET B CA 1
ATOM 4690 C C . MET B 1 218 ? 9.586 14.383 12.852 1 92.81 218 MET B C 1
ATOM 4692 O O . MET B 1 218 ? 10.672 14.578 13.398 1 92.81 218 MET B O 1
ATOM 4696 N N . CYS B 1 219 ? 9.484 13.797 11.648 1 92.25 219 CYS B N 1
ATOM 4697 C CA . CYS B 1 219 ? 10.672 13.359 10.922 1 92.25 219 CYS B CA 1
ATOM 4698 C C . CYS B 1 219 ? 10.508 13.578 9.43 1 92.25 219 CYS B C 1
ATOM 4700 O O . CYS B 1 219 ? 9.453 14.023 8.969 1 92.25 219 CYS B O 1
ATOM 4702 N N . CYS B 1 220 ? 11.641 13.438 8.742 1 90.19 220 CYS B N 1
ATOM 4703 C CA . CYS B 1 220 ? 11.656 13.602 7.297 1 90.19 220 CYS B CA 1
ATOM 4704 C C . CYS B 1 220 ? 12.398 12.445 6.629 1 90.19 220 CYS B C 1
ATOM 4706 O O . CYS B 1 220 ? 13.211 11.781 7.262 1 90.19 220 CYS B O 1
ATOM 4708 N N . GLY B 1 221 ? 11.977 12.219 5.414 1 86.25 221 GLY B N 1
ATOM 4709 C CA . GLY B 1 221 ? 12.75 11.266 4.629 1 86.25 221 GLY B CA 1
ATOM 4710 C C . GLY B 1 221 ? 14.203 11.68 4.457 1 86.25 221 GLY B C 1
ATOM 4711 O O . GLY B 1 221 ? 14.539 12.852 4.609 1 86.25 221 GLY B O 1
ATOM 4712 N N . ARG B 1 222 ? 15.055 10.711 4.195 1 79.62 222 ARG B N 1
ATOM 4713 C CA . ARG B 1 222 ? 16.469 10.984 3.992 1 79.62 222 ARG B CA 1
ATOM 4714 C C . ARG B 1 222 ? 16.781 11.211 2.514 1 79.62 222 ARG B C 1
ATOM 4716 O O . ARG B 1 222 ? 16.141 10.617 1.645 1 79.62 222 ARG B O 1
ATOM 4723 N N . GLU B 1 223 ? 17.562 12.258 2.334 1 65.06 223 GLU B N 1
ATOM 4724 C CA . GLU B 1 223 ? 18.016 12.453 0.959 1 65.06 223 GLU B CA 1
ATOM 4725 C C . GLU B 1 223 ? 18.828 11.258 0.473 1 65.06 223 GLU B C 1
ATOM 4727 O O . GLU B 1 223 ? 19.641 10.711 1.223 1 65.06 223 GLU B O 1
ATOM 4732 N N . LEU B 1 224 ? 18.344 10.523 -0.442 1 55.09 224 LEU B N 1
ATOM 4733 C CA . LEU B 1 224 ? 19.141 9.445 -1.015 1 55.09 224 LEU B CA 1
ATOM 4734 C C . LEU B 1 224 ? 20.516 9.953 -1.442 1 55.09 224 LEU B C 1
ATOM 4736 O O . LEU B 1 224 ? 20.625 10.992 -2.09 1 55.09 224 LEU B O 1
ATOM 4740 N N . SER B 1 225 ? 21.547 10.086 -0.511 1 44.69 225 SER B N 1
ATOM 4741 C CA . SER B 1 225 ? 22.875 10.5 -0.943 1 44.69 225 SER B CA 1
ATOM 4742 C C . SER B 1 225 ? 23.203 9.961 -2.33 1 44.69 225 SER B C 1
ATOM 4744 O O . SER B 1 225 ? 23.141 8.75 -2.559 1 44.69 225 SER B O 1
ATOM 4746 N N . LEU B 1 226 ? 22.969 10.656 -3.354 1 39.03 226 LEU B N 1
ATOM 4747 C CA . LEU B 1 226 ? 23.656 10.359 -4.602 1 39.03 226 LEU B CA 1
ATOM 4748 C C . LEU B 1 226 ? 25.156 10.164 -4.363 1 39.03 226 LEU B C 1
ATOM 4750 O O . LEU B 1 226 ? 25.906 11.133 -4.371 1 39.03 226 LEU B O 1
ATOM 4754 N N . ASP B 1 227 ? 25.797 9.906 -3.441 1 34.28 227 ASP B N 1
ATOM 4755 C CA . ASP B 1 227 ? 27.219 9.695 -3.643 1 34.28 227 ASP B CA 1
ATOM 4756 C C . ASP B 1 227 ? 27.516 9.109 -5.02 1 34.28 227 ASP B C 1
ATOM 4758 O O . ASP B 1 227 ? 27.031 8.016 -5.344 1 34.28 227 ASP B O 1
ATOM 4762 N N . HIS B 1 228 ? 27.953 9.852 -6 1 32.44 228 HIS B N 1
ATOM 4763 C CA . HIS B 1 228 ? 28.703 9.625 -7.23 1 32.44 228 HIS B CA 1
ATOM 4764 C C . HIS B 1 228 ? 29.656 8.445 -7.086 1 32.44 228 HIS B C 1
ATOM 4766 O O . HIS B 1 228 ? 30.031 7.812 -8.078 1 32.44 228 HIS B O 1
ATOM 4772 N N . ASP B 1 229 ? 30.766 8.539 -6.219 1 30.78 229 ASP B N 1
ATOM 4773 C CA . ASP B 1 229 ? 31.859 7.578 -6.289 1 30.78 229 ASP B CA 1
ATOM 4774 C C . ASP B 1 229 ? 31.375 6.168 -5.965 1 30.78 229 ASP B C 1
ATOM 4776 O O . ASP B 1 229 ? 32.125 5.199 -6.109 1 30.78 229 ASP B O 1
ATOM 4780 N N . ARG B 1 230 ? 30.844 5.965 -4.879 1 29.09 230 ARG B N 1
ATOM 4781 C CA . ARG B 1 230 ? 30.797 4.562 -4.48 1 29.09 230 ARG B CA 1
ATOM 4782 C C . ARG B 1 230 ? 29.906 3.758 -5.422 1 29.09 230 ARG B C 1
ATOM 4784 O O . ARG B 1 230 ? 30.266 2.652 -5.832 1 29.09 230 ARG B O 1
ATOM 4791 N N . TYR B 1 231 ? 28.562 3.721 -5.141 1 28.78 231 TYR B N 1
ATOM 4792 C CA . TYR B 1 231 ? 27.844 2.838 -6.062 1 28.78 231 TYR B CA 1
ATOM 4793 C C . TYR B 1 231 ? 27.797 3.434 -7.465 1 28.78 231 TYR B C 1
ATOM 4795 O O . TYR B 1 231 ? 27.234 4.504 -7.672 1 28.78 231 TYR B O 1
ATOM 4803 N N . GLN B 1 232 ? 28.969 3.672 -8.133 1 26.84 232 GLN B N 1
ATOM 4804 C CA . GLN B 1 232 ? 28.797 3.279 -9.531 1 26.84 232 GLN B CA 1
ATOM 4805 C C . GLN B 1 232 ? 27.688 2.244 -9.68 1 26.84 232 GLN B C 1
ATOM 4807 O O . GLN B 1 232 ? 27.938 1.04 -9.586 1 26.84 232 GLN B O 1
ATOM 4812 N N . VAL B 1 233 ? 26.875 2.146 -8.812 1 30.38 233 VAL B N 1
ATOM 4813 C CA . VAL B 1 233 ? 25.797 1.397 -9.43 1 30.38 233 VAL B CA 1
ATOM 4814 C C . VAL B 1 233 ? 25.828 1.586 -10.945 1 30.38 233 VAL B C 1
ATOM 4816 O O . VAL B 1 233 ? 25.922 2.713 -11.438 1 30.38 233 VAL B O 1
ATOM 4819 N N . VAL B 1 234 ? 26.516 0.731 -11.602 1 29.22 234 VAL B N 1
ATOM 4820 C CA . VAL B 1 234 ? 26.234 0.579 -13.023 1 29.22 234 VAL B CA 1
ATOM 4821 C C . VAL B 1 234 ? 24.859 1.147 -13.344 1 29.22 234 VAL B C 1
ATOM 4823 O O . VAL B 1 234 ? 23.844 0.604 -12.906 1 29.22 234 VAL B O 1
ATOM 4826 N N . TYR B 1 235 ? 24.562 2.354 -13.062 1 30.48 235 TYR B N 1
ATOM 4827 C CA . TYR B 1 235 ? 23.547 2.887 -13.969 1 30.48 235 TYR B CA 1
ATOM 4828 C C . TYR B 1 235 ? 23.359 1.976 -15.172 1 30.48 235 TYR B C 1
ATOM 4830 O O . TYR B 1 235 ? 24.125 2.039 -16.141 1 30.48 235 TYR B O 1
ATOM 4838 N N . ARG B 1 236 ? 23.562 0.741 -14.883 1 31.64 236 ARG B N 1
ATOM 4839 C CA . ARG B 1 236 ? 23.141 -0.102 -15.992 1 31.64 236 ARG B CA 1
ATOM 4840 C C . ARG B 1 236 ? 22.172 0.648 -16.906 1 31.64 236 ARG B C 1
ATOM 4842 O O . ARG B 1 236 ? 21.438 1.528 -16.453 1 31.64 236 ARG B O 1
ATOM 4849 N N . SER B 1 237 ? 22.562 0.717 -18.094 1 30.17 237 SER B N 1
ATOM 4850 C CA . SER B 1 237 ? 21.844 1.222 -19.25 1 30.17 237 SER B CA 1
ATOM 4851 C C . SER B 1 237 ? 20.344 1.212 -19.016 1 30.17 237 SER B C 1
ATOM 4853 O O . SER B 1 237 ? 19.75 0.161 -18.75 1 30.17 237 SER B O 1
ATOM 4855 N N . ILE B 1 238 ? 19.828 2.133 -18.141 1 33.94 238 ILE B N 1
ATOM 4856 C CA . ILE B 1 238 ? 18.438 2.424 -18.516 1 33.94 238 ILE B CA 1
ATOM 4857 C C . ILE B 1 238 ? 18.172 1.912 -19.922 1 33.94 238 ILE B C 1
ATOM 4859 O O . ILE B 1 238 ? 18.875 2.275 -20.875 1 33.94 238 ILE B O 1
ATOM 4863 N N . ASN B 1 239 ? 17.969 0.782 -19.969 1 32.94 239 ASN B N 1
ATOM 4864 C CA . ASN B 1 239 ? 17.5 0.688 -21.344 1 32.94 239 ASN B CA 1
ATOM 4865 C C . ASN B 1 239 ? 16.922 2.012 -21.828 1 32.94 239 ASN B C 1
ATOM 4867 O O . ASN B 1 239 ? 15.938 2.508 -21.281 1 32.94 239 ASN B O 1
ATOM 4871 N N . PRO B 1 240 ? 17.781 2.953 -22.312 1 38.66 240 PRO B N 1
ATOM 4872 C CA . PRO B 1 240 ? 17.312 4.18 -22.953 1 38.66 240 PRO B CA 1
ATOM 4873 C C . PRO B 1 240 ? 15.828 4.129 -23.312 1 38.66 240 PRO B C 1
ATOM 4875 O O . PRO B 1 240 ? 15.195 5.176 -23.5 1 38.66 240 PRO B O 1
ATOM 4878 N N . GLU B 1 241 ? 15.43 3.033 -23.531 1 41.5 241 GLU B N 1
ATOM 4879 C CA . GLU B 1 241 ? 14.07 2.986 -24.078 1 41.5 241 GLU B CA 1
ATOM 4880 C C . GLU B 1 241 ? 13.031 3.193 -22.984 1 41.5 241 GLU B C 1
ATOM 4882 O O . GLU B 1 241 ? 11.844 3.34 -23.266 1 41.5 241 GLU B O 1
ATOM 4887 N N . LEU B 1 242 ? 13.336 2.943 -21.625 1 48.88 242 LEU B N 1
ATOM 4888 C CA . LEU B 1 242 ? 12.164 3.082 -20.781 1 48.88 242 LEU B CA 1
ATOM 4889 C C . LEU B 1 242 ? 12.102 4.48 -20.172 1 48.88 242 LEU B C 1
ATOM 4891 O O . LEU B 1 242 ? 12.539 4.688 -19.031 1 48.88 242 LEU B O 1
ATOM 4895 N N . SER B 1 243 ? 12.289 5.582 -20.766 1 59.12 243 SER B N 1
ATOM 4896 C CA . SER B 1 243 ? 11.898 6.977 -20.562 1 59.12 243 SER B CA 1
ATOM 4897 C C . SER B 1 243 ? 10.484 7.082 -20 1 59.12 243 SER B C 1
ATOM 4899 O O . SER B 1 243 ? 9.766 8.031 -20.297 1 59.12 243 SER B O 1
ATOM 4901 N N . ASP B 1 244 ? 10.18 6.035 -19.125 1 78.31 244 ASP B N 1
ATOM 4902 C CA . ASP B 1 244 ? 8.797 6.07 -18.656 1 78.31 244 ASP B CA 1
ATOM 4903 C C . ASP B 1 244 ? 8.68 6.852 -17.344 1 78.31 244 ASP B C 1
ATOM 4905 O O . ASP B 1 244 ? 9.5 6.691 -16.453 1 78.31 244 ASP B O 1
ATOM 4909 N N . PRO B 1 245 ? 7.871 7.785 -17.359 1 77.69 245 PRO B N 1
ATOM 4910 C CA . PRO B 1 245 ? 7.676 8.641 -16.188 1 77.69 245 PRO B CA 1
ATOM 4911 C C . PRO B 1 245 ? 7.527 7.836 -14.891 1 77.69 245 PRO B C 1
ATOM 4913 O O . PRO B 1 245 ? 8 8.266 -13.836 1 77.69 245 PRO B O 1
ATOM 4916 N N . ALA B 1 246 ? 6.973 6.727 -14.969 1 81.81 246 ALA B N 1
ATOM 4917 C CA . ALA B 1 246 ? 6.801 5.898 -13.773 1 81.81 246 ALA B CA 1
ATOM 4918 C C . ALA B 1 246 ? 8.148 5.363 -13.281 1 81.81 246 ALA B C 1
ATOM 4920 O O . ALA B 1 246 ? 8.406 5.344 -12.078 1 81.81 246 ALA B O 1
ATOM 4921 N N . SER B 1 247 ? 8.938 5.008 -14.188 1 78.62 247 SER B N 1
ATOM 4922 C CA . SER B 1 247 ? 10.266 4.52 -13.836 1 78.62 247 SER B CA 1
ATOM 4923 C C . SER B 1 247 ? 11.125 5.625 -13.234 1 78.62 247 SER B C 1
ATOM 4925 O O . SER B 1 247 ? 11.906 5.379 -12.32 1 78.62 247 SER B O 1
ATOM 4927 N N . GLU B 1 248 ? 10.938 6.73 -13.734 1 80.69 248 GLU B N 1
ATOM 4928 C CA . GLU B 1 248 ? 11.672 7.871 -13.203 1 80.69 248 GLU B CA 1
ATOM 4929 C C . GLU B 1 248 ? 11.234 8.188 -11.773 1 80.69 248 GLU B C 1
ATOM 4931 O O . GLU B 1 248 ? 12.062 8.5 -10.914 1 80.69 248 GLU B O 1
ATOM 4936 N N . TRP B 1 249 ? 10.031 8.133 -11.562 1 81.44 249 TRP B N 1
ATOM 4937 C CA . TRP B 1 249 ? 9.484 8.406 -10.234 1 81.44 249 TRP B CA 1
ATOM 4938 C C . TRP B 1 249 ? 10.078 7.465 -9.195 1 81.44 249 TRP B C 1
ATOM 4940 O O . TRP B 1 249 ? 10.531 7.906 -8.133 1 81.44 249 TRP B O 1
ATOM 4950 N N . ILE B 1 250 ? 10.086 6.23 -9.469 1 79.44 250 ILE B N 1
ATOM 4951 C CA . ILE B 1 250 ? 10.539 5.227 -8.516 1 79.44 250 ILE B CA 1
ATOM 4952 C C . ILE B 1 250 ? 12.039 5.391 -8.266 1 79.44 250 ILE B C 1
ATOM 4954 O O . ILE B 1 250 ? 12.516 5.16 -7.152 1 79.44 250 ILE B O 1
ATOM 4958 N N . SER B 1 251 ? 12.719 5.758 -9.258 1 78.31 251 SER B N 1
ATOM 4959 C CA . SER B 1 251 ? 14.164 5.918 -9.125 1 78.31 251 SER B CA 1
ATOM 4960 C C . SER B 1 251 ? 14.508 7.109 -8.242 1 78.31 251 SER B C 1
ATOM 4962 O O . SER B 1 251 ? 15.57 7.137 -7.609 1 78.31 251 SER B O 1
ATOM 4964 N N . LYS B 1 252 ? 13.609 8.047 -8.148 1 77.69 252 LYS B N 1
ATOM 4965 C CA . LYS B 1 252 ? 13.875 9.273 -7.402 1 77.69 252 LYS B CA 1
ATOM 4966 C C . LYS B 1 252 ? 13.18 9.258 -6.043 1 77.69 252 LYS B C 1
ATOM 4968 O O . LYS B 1 252 ? 13.242 10.234 -5.297 1 77.69 252 LYS B O 1
ATOM 4973 N N . THR B 1 253 ? 12.57 8.211 -5.766 1 80.5 253 THR B N 1
ATOM 4974 C CA . THR B 1 253 ? 11.75 8.133 -4.559 1 80.5 253 THR B CA 1
ATOM 4975 C C . THR B 1 253 ? 12.398 7.207 -3.527 1 80.5 253 THR B C 1
ATOM 4977 O O . THR B 1 253 ? 12.961 6.172 -3.881 1 80.5 253 THR B O 1
ATOM 4980 N N . ASP B 1 254 ? 12.383 7.703 -2.342 1 85.56 254 ASP B N 1
ATOM 4981 C CA . ASP B 1 254 ? 12.758 6.801 -1.26 1 85.56 254 ASP B CA 1
ATOM 4982 C C . ASP B 1 254 ? 11.656 5.773 -0.989 1 85.56 254 ASP B C 1
ATOM 4984 O O . ASP B 1 254 ? 10.742 6.031 -0.204 1 85.56 254 ASP B O 1
ATOM 4988 N N . SER B 1 255 ? 11.82 4.664 -1.544 1 89.44 255 SER B N 1
ATOM 4989 C CA . SER B 1 255 ? 10.781 3.635 -1.508 1 89.44 255 SER B CA 1
ATOM 4990 C C . SER B 1 255 ? 10.547 3.139 -0.085 1 89.44 255 SER B C 1
ATOM 4992 O O . SER B 1 255 ? 9.43 2.75 0.265 1 89.44 255 SER B O 1
ATOM 4994 N N . ALA B 1 256 ? 11.578 3.164 0.729 1 90.12 256 ALA B N 1
ATOM 4995 C CA . ALA B 1 256 ? 11.453 2.658 2.094 1 90.12 256 ALA B CA 1
ATOM 4996 C C . ALA B 1 256 ? 10.492 3.516 2.912 1 90.12 256 ALA B C 1
ATOM 4998 O O . ALA B 1 256 ? 9.703 2.99 3.701 1 90.12 256 ALA B O 1
ATOM 4999 N N . VAL B 1 257 ? 10.555 4.816 2.73 1 92.81 257 VAL B N 1
ATOM 5000 C CA . VAL B 1 257 ? 9.656 5.723 3.441 1 92.81 257 VAL B CA 1
ATOM 5001 C C . VAL B 1 257 ? 8.211 5.434 3.045 1 92.81 257 VAL B C 1
ATOM 5003 O O . VAL B 1 257 ? 7.332 5.34 3.906 1 92.81 257 VAL B O 1
ATOM 5006 N N . TYR B 1 258 ? 8 5.293 1.75 1 94.69 258 TYR B N 1
ATOM 5007 C CA . TYR B 1 258 ? 6.656 5.023 1.263 1 94.69 258 TYR B CA 1
ATOM 5008 C C . TYR B 1 258 ? 6.145 3.684 1.782 1 94.69 258 TYR B C 1
ATOM 5010 O O . TYR B 1 258 ? 4.969 3.555 2.135 1 94.69 258 TYR B O 1
ATOM 5018 N N . LEU B 1 259 ? 7.027 2.742 1.826 1 94.44 259 LEU B N 1
ATOM 5019 C CA . LEU B 1 259 ? 6.629 1.428 2.314 1 94.44 259 LEU B CA 1
ATOM 5020 C C . LEU B 1 259 ? 6.203 1.496 3.777 1 94.44 259 LEU B C 1
ATOM 5022 O O . LEU B 1 259 ? 5.227 0.862 4.176 1 94.44 259 LEU B O 1
ATOM 5026 N N . GLY B 1 260 ? 6.992 2.213 4.57 1 94.94 260 GLY B N 1
ATOM 5027 C CA . GLY B 1 260 ? 6.605 2.416 5.957 1 94.94 260 GLY B CA 1
ATOM 5028 C C . GLY B 1 260 ? 5.25 3.082 6.105 1 94.94 260 GLY B C 1
ATOM 5029 O O . GLY B 1 260 ? 4.43 2.66 6.926 1 94.94 260 GLY B O 1
ATOM 5030 N N . VAL B 1 261 ? 5.035 4.086 5.301 1 97.25 261 VAL B N 1
ATOM 5031 C CA . VAL B 1 261 ? 3.771 4.812 5.332 1 97.25 261 VAL B CA 1
ATOM 5032 C C . VAL B 1 261 ? 2.625 3.879 4.957 1 97.25 261 VAL B C 1
ATOM 5034 O O . VAL B 1 261 ? 1.597 3.84 5.637 1 97.25 261 VAL B O 1
ATOM 5037 N N . ILE B 1 262 ? 2.799 3.082 3.934 1 97.81 262 ILE B N 1
ATOM 5038 C CA . ILE B 1 262 ? 1.752 2.191 3.441 1 97.81 262 ILE B CA 1
ATOM 5039 C C . ILE B 1 262 ? 1.457 1.117 4.484 1 97.81 262 ILE B C 1
ATOM 5041 O O . ILE B 1 262 ? 0.296 0.769 4.715 1 97.81 262 ILE B O 1
ATOM 5045 N N . SER B 1 263 ? 2.498 0.624 5.086 1 96.31 263 SER B N 1
ATOM 5046 C CA . SER B 1 263 ? 2.318 -0.362 6.145 1 96.31 263 SER B CA 1
ATOM 5047 C C . SER B 1 263 ? 1.455 0.191 7.273 1 96.31 263 SER B C 1
ATOM 5049 O O . SER B 1 263 ? 0.584 -0.507 7.797 1 96.31 263 SER B O 1
ATOM 5051 N N . ALA B 1 264 ? 1.679 1.395 7.625 1 97.19 264 ALA B N 1
ATOM 5052 C CA . ALA B 1 264 ? 0.891 2.053 8.664 1 97.19 264 ALA B CA 1
ATOM 5053 C C . ALA B 1 264 ? -0.544 2.283 8.203 1 97.19 264 ALA B C 1
ATOM 5055 O O . ALA B 1 264 ? -1.494 2 8.938 1 97.19 264 ALA B O 1
ATOM 5056 N N . LEU B 1 265 ? -0.676 2.789 6.977 1 97.94 265 LEU B N 1
ATOM 5057 C CA . LEU B 1 265 ? -1.993 3.102 6.434 1 97.94 265 LEU B CA 1
ATOM 5058 C C . LEU B 1 265 ? -2.861 1.85 6.355 1 97.94 265 LEU B C 1
ATOM 5060 O O . LEU B 1 265 ? -4.074 1.918 6.555 1 97.94 265 LEU B O 1
ATOM 5064 N N . ALA B 1 266 ? -2.232 0.719 6.086 1 96.88 266 ALA B N 1
ATOM 5065 C CA . ALA B 1 266 ? -2.965 -0.536 5.938 1 96.88 266 ALA B CA 1
ATOM 5066 C C . ALA B 1 266 ? -3.535 -1 7.273 1 96.88 266 ALA B C 1
ATOM 5068 O O . ALA B 1 266 ? -4.387 -1.89 7.316 1 96.88 266 ALA B O 1
ATOM 5069 N N . ARG B 1 267 ? -3.148 -0.434 8.375 1 95.56 267 ARG B N 1
ATOM 5070 C CA . ARG B 1 267 ? -3.549 -0.894 9.703 1 95.56 267 ARG B CA 1
ATOM 5071 C C . ARG B 1 267 ? -4.242 0.218 10.484 1 95.56 267 ARG B C 1
ATOM 5073 O O . ARG B 1 267 ? -4.402 0.122 11.703 1 95.56 267 ARG B O 1
ATOM 5080 N N . LEU B 1 268 ? -4.629 1.31 9.766 1 96.38 268 LEU B N 1
ATOM 5081 C CA . LEU B 1 268 ? -5.262 2.469 10.383 1 96.38 268 LEU B CA 1
ATOM 5082 C C . LEU B 1 268 ? -4.473 2.932 11.602 1 96.38 268 LEU B C 1
ATOM 5084 O O . LEU B 1 268 ? -4.812 2.586 12.742 1 96.38 268 LEU B O 1
ATOM 5088 N N . PRO B 1 269 ? -3.494 3.75 11.414 1 96.44 269 PRO B N 1
ATOM 5089 C CA . PRO B 1 269 ? -2.699 4.254 12.539 1 96.44 269 PRO B CA 1
ATOM 5090 C C . PRO B 1 269 ? -3.479 5.223 13.43 1 96.44 269 PRO B C 1
ATOM 5092 O O . PRO B 1 269 ? -4.441 5.844 12.969 1 96.44 269 PRO B O 1
ATOM 5095 N N . ARG B 1 270 ? -3.068 5.355 14.625 1 95.44 270 ARG B N 1
ATOM 5096 C CA . ARG B 1 270 ? -3.707 6.305 15.523 1 95.44 270 ARG B CA 1
ATOM 5097 C C . ARG B 1 270 ? -3.396 7.742 15.117 1 95.44 270 ARG B C 1
ATOM 5099 O O . ARG B 1 270 ? -4.219 8.641 15.32 1 95.44 270 ARG B O 1
ATOM 5106 N N . PHE B 1 271 ? -2.232 7.902 14.688 1 97.31 271 PHE B N 1
ATOM 5107 C CA . PHE B 1 271 ? -1.839 9.219 14.211 1 97.31 271 PHE B CA 1
ATOM 5108 C C . PHE B 1 271 ? -0.764 9.109 13.141 1 97.31 271 PHE B C 1
ATOM 5110 O O . PHE B 1 271 ? 0.282 8.5 13.359 1 97.31 271 PHE B O 1
ATOM 5117 N N . LEU B 1 272 ? -0.992 9.688 12.039 1 98.19 272 LEU B N 1
ATOM 5118 C CA . LEU B 1 272 ? -0.036 9.75 10.938 1 98.19 272 LEU B CA 1
ATOM 5119 C C . LEU B 1 272 ? -0.364 10.906 10 1 98.19 272 LEU B C 1
ATOM 5121 O O . LEU B 1 272 ? -1.512 11.062 9.57 1 98.19 272 LEU B O 1
ATOM 5125 N N . SER B 1 273 ? 0.589 11.727 9.781 1 98.38 273 SER B N 1
ATOM 5126 C CA . SER B 1 273 ? 0.461 12.781 8.781 1 98.38 273 SER B CA 1
ATOM 5127 C C . SER B 1 273 ? 1.674 12.82 7.863 1 98.38 273 SER B C 1
ATOM 5129 O O . SER B 1 273 ? 2.812 12.914 8.328 1 98.38 273 SER B O 1
ATOM 5131 N N . ILE B 1 274 ? 1.455 12.68 6.641 1 97.94 274 ILE B N 1
ATOM 5132 C CA . ILE B 1 274 ? 2.523 12.797 5.652 1 97.94 274 ILE B CA 1
ATOM 5133 C C . ILE B 1 274 ? 2.248 13.984 4.738 1 97.94 274 ILE B C 1
ATOM 5135 O O . ILE B 1 274 ? 1.117 14.188 4.289 1 97.94 274 ILE B O 1
ATOM 5139 N N . THR B 1 275 ? 3.205 14.781 4.551 1 97.44 275 THR B N 1
ATOM 5140 C CA . THR B 1 275 ? 3.137 15.914 3.637 1 97.44 275 THR B CA 1
ATOM 5141 C C . THR B 1 275 ? 4.195 15.789 2.545 1 97.44 275 THR B C 1
ATOM 5143 O O . THR B 1 275 ? 5.379 15.633 2.836 1 97.44 275 THR B O 1
ATOM 5146 N N . LEU B 1 276 ? 3.727 15.797 1.356 1 95.25 276 LEU B N 1
ATOM 5147 C CA . LEU B 1 276 ? 4.598 15.82 0.186 1 95.25 276 LEU B CA 1
ATOM 5148 C C . LEU B 1 276 ? 4.543 17.188 -0.502 1 95.25 276 LEU B C 1
ATOM 5150 O O . LEU B 1 276 ? 3.465 17.656 -0.876 1 95.25 276 LEU B O 1
ATOM 5154 N N . ALA B 1 277 ? 5.582 17.781 -0.568 1 91.81 277 ALA B N 1
ATOM 5155 C CA . ALA B 1 277 ? 5.699 19.062 -1.242 1 91.81 277 ALA B CA 1
ATOM 5156 C C . ALA B 1 277 ? 6.855 19.062 -2.238 1 91.81 277 ALA B C 1
ATOM 5158 O O . ALA B 1 277 ? 7.848 18.359 -2.045 1 91.81 277 ALA B O 1
ATOM 5159 N N . LEU B 1 278 ? 6.684 19.875 -3.223 1 81.25 278 LEU B N 1
ATOM 5160 C CA . LEU B 1 278 ? 7.664 19.875 -4.305 1 81.25 278 LEU B CA 1
ATOM 5161 C C . LEU B 1 278 ? 9.07 20.141 -3.766 1 81.25 278 LEU B C 1
ATOM 5163 O O . LEU B 1 278 ? 9.258 21.031 -2.936 1 81.25 278 LEU B O 1
ATOM 5167 N N . ASP B 1 279 ? 10 19.406 -4.156 1 75.75 279 ASP B N 1
ATOM 5168 C CA . ASP B 1 279 ? 11.438 19.547 -3.941 1 75.75 279 ASP B CA 1
ATOM 5169 C C . ASP B 1 279 ? 11.812 19.234 -2.494 1 75.75 279 ASP B C 1
ATOM 5171 O O . ASP B 1 279 ? 12.977 19.375 -2.104 1 75.75 279 ASP B O 1
ATOM 5175 N N . ASP B 1 280 ? 10.805 18.969 -1.644 1 83.31 280 ASP B N 1
ATOM 5176 C CA . ASP B 1 280 ? 11.07 18.562 -0.266 1 83.31 280 ASP B CA 1
ATOM 5177 C C . ASP B 1 280 ? 11 17.047 -0.112 1 83.31 280 ASP B C 1
ATOM 5179 O O . ASP B 1 280 ? 10.328 16.359 -0.89 1 83.31 280 ASP B O 1
ATOM 5183 N N . MET B 1 281 ? 11.758 16.609 0.824 1 87.56 281 MET B N 1
ATOM 5184 C CA . MET B 1 281 ? 11.555 15.227 1.249 1 87.56 281 MET B CA 1
ATOM 5185 C C . MET B 1 281 ? 10.227 15.07 1.981 1 87.56 281 MET B C 1
ATOM 5187 O O . MET B 1 281 ? 9.711 16.031 2.549 1 87.56 281 MET B O 1
ATOM 5191 N N . PRO B 1 282 ? 9.742 13.875 1.932 1 93.12 282 PRO B N 1
ATOM 5192 C CA . PRO B 1 282 ? 8.492 13.656 2.668 1 93.12 282 PRO B CA 1
ATOM 5193 C C . PRO B 1 282 ? 8.617 14 4.152 1 93.12 282 PRO B C 1
ATOM 5195 O O . PRO B 1 282 ? 9.602 13.617 4.793 1 93.12 282 PRO B O 1
ATOM 5198 N N . SER B 1 283 ? 7.676 14.758 4.617 1 94.81 283 SER B N 1
ATOM 5199 C CA . SER B 1 283 ? 7.621 15.102 6.035 1 94.81 283 SER B CA 1
ATOM 5200 C C . SER B 1 283 ? 6.57 14.273 6.766 1 94.81 283 SER B C 1
ATOM 5202 O O . SER B 1 283 ? 5.441 14.133 6.293 1 94.81 283 SER B O 1
ATOM 5204 N N . LEU B 1 284 ? 7.012 13.773 7.887 1 95.94 284 LEU B N 1
ATOM 5205 C CA . LEU B 1 284 ? 6.129 12.875 8.625 1 95.94 284 LEU B CA 1
ATOM 5206 C C . LEU B 1 284 ? 5.93 13.359 10.055 1 95.94 284 LEU B C 1
ATOM 5208 O O . LEU B 1 284 ? 6.875 13.836 10.688 1 95.94 284 LEU B O 1
ATOM 5212 N N . ILE B 1 285 ? 4.766 13.406 10.461 1 96.62 285 ILE B N 1
ATOM 5213 C CA . ILE B 1 285 ? 4.391 13.43 11.875 1 96.62 285 ILE B CA 1
ATOM 5214 C C . ILE B 1 285 ? 3.668 12.141 12.242 1 96.62 285 ILE B C 1
ATOM 5216 O O . ILE B 1 285 ? 2.559 11.883 11.766 1 96.62 285 ILE B O 1
ATOM 5220 N N . ILE B 1 286 ? 4.324 11.336 13.062 1 96.56 286 ILE B N 1
ATOM 5221 C CA . ILE B 1 286 ? 3.756 10.008 13.281 1 96.56 286 ILE B CA 1
ATOM 5222 C C . ILE B 1 286 ? 3.818 9.664 14.773 1 96.56 286 ILE B C 1
ATOM 5224 O O . ILE B 1 286 ? 4.609 10.242 15.516 1 96.56 286 ILE B O 1
ATOM 5228 N N . ASP B 1 287 ? 2.889 8.781 15.117 1 96.06 287 ASP B N 1
ATOM 5229 C CA . ASP B 1 287 ? 3.016 8.141 16.422 1 96.06 287 ASP B CA 1
ATOM 5230 C C . ASP B 1 287 ? 4.371 7.453 16.578 1 96.06 287 ASP B C 1
ATOM 5232 O O . ASP B 1 287 ? 4.812 6.738 15.672 1 96.06 287 ASP B O 1
ATOM 5236 N N . LYS B 1 288 ? 4.969 7.668 17.672 1 93.44 288 LYS B N 1
ATOM 5237 C CA . LYS B 1 288 ? 6.312 7.16 17.906 1 93.44 288 LYS B CA 1
ATOM 5238 C C . LYS B 1 288 ? 6.371 5.645 17.719 1 93.44 288 LYS B C 1
ATOM 5240 O O . LYS B 1 288 ? 7.391 5.105 17.281 1 93.44 288 LYS B O 1
ATOM 5245 N N . LYS B 1 289 ? 5.344 4.938 17.969 1 91.88 289 LYS B N 1
ATOM 5246 C CA . LYS B 1 289 ? 5.266 3.486 17.844 1 91.88 289 LYS B CA 1
ATOM 5247 C C . LYS B 1 289 ? 5.43 3.059 16.391 1 91.88 289 LYS B C 1
ATOM 5249 O O . LYS B 1 289 ? 5.738 1.898 16.109 1 91.88 289 LYS B O 1
ATOM 5254 N N . LEU B 1 290 ? 5.242 3.928 15.477 1 94.31 290 LEU B N 1
ATOM 5255 C CA . LEU B 1 290 ? 5.301 3.605 14.055 1 94.31 290 LEU B CA 1
ATOM 5256 C C . LEU B 1 290 ? 6.727 3.754 13.531 1 94.31 290 LEU B C 1
ATOM 5258 O O . LEU B 1 290 ? 7.016 3.363 12.398 1 94.31 290 LEU B O 1
ATOM 5262 N N . LEU B 1 291 ? 7.656 4.273 14.32 1 92 291 LEU B N 1
ATOM 5263 C CA . LEU B 1 291 ? 9.023 4.516 13.883 1 92 291 LEU B CA 1
ATOM 5264 C C . LEU B 1 291 ? 9.68 3.223 13.406 1 92 291 LEU B C 1
ATOM 5266 O O . LEU B 1 291 ? 10.5 3.238 12.484 1 92 291 LEU B O 1
ATOM 5270 N N . ARG B 1 292 ? 9.312 2.168 13.977 1 89.75 292 ARG B N 1
ATOM 5271 C CA . ARG B 1 292 ? 9.906 0.867 13.68 1 89.75 292 ARG B CA 1
ATOM 5272 C C . ARG B 1 292 ? 9.648 0.471 12.227 1 89.75 292 ARG B C 1
ATOM 5274 O O . ARG B 1 292 ? 10.367 -0.363 11.672 1 89.75 292 ARG B O 1
ATOM 5281 N N . LEU B 1 293 ? 8.688 1.013 11.594 1 92.94 293 LEU B N 1
ATOM 5282 C CA . LEU B 1 293 ? 8.297 0.644 10.242 1 92.94 293 LEU B CA 1
ATOM 5283 C C . LEU B 1 293 ? 9.234 1.272 9.211 1 92.94 293 LEU B C 1
ATOM 5285 O O . LEU B 1 293 ? 9.227 0.887 8.039 1 92.94 293 LEU B O 1
ATOM 5289 N N . PHE B 1 294 ? 10.062 2.229 9.648 1 91.12 294 PHE B N 1
ATOM 5290 C CA . PHE B 1 294 ? 10.812 3.031 8.688 1 91.12 294 PHE B CA 1
ATOM 5291 C C . PHE B 1 294 ? 12.297 2.707 8.758 1 91.12 294 PHE B C 1
ATOM 5293 O O . PHE B 1 294 ? 13.062 3.068 7.859 1 91.12 294 PHE B O 1
ATOM 5300 N N . GLY B 1 295 ? 12.672 1.994 9.703 1 83.12 295 GLY B N 1
ATOM 5301 C CA . GLY B 1 295 ? 14.086 1.679 9.836 1 83.12 295 GLY B CA 1
ATOM 5302 C C . GLY B 1 295 ? 14.977 2.906 9.789 1 83.12 295 GLY B C 1
ATOM 5303 O O . GLY B 1 295 ? 14.758 3.867 10.531 1 83.12 295 GLY B O 1
ATOM 5304 N N . ASP B 1 296 ? 15.891 2.92 8.812 1 80.5 296 ASP B N 1
ATOM 5305 C CA . ASP B 1 296 ? 16.844 4.02 8.711 1 80.5 296 ASP B CA 1
ATOM 5306 C C . ASP B 1 296 ? 16.453 4.984 7.59 1 80.5 296 ASP B C 1
ATOM 5308 O O . ASP B 1 296 ? 17.266 5.816 7.176 1 80.5 296 ASP B O 1
ATOM 5312 N N . SER B 1 297 ? 15.312 4.82 7.211 1 85 297 SER B N 1
ATOM 5313 C CA . SER B 1 297 ? 14.914 5.602 6.047 1 85 297 SER B CA 1
ATOM 5314 C C . SER B 1 297 ? 14.469 7.004 6.449 1 85 297 SER B C 1
ATOM 5316 O O . SER B 1 297 ? 14.297 7.875 5.594 1 85 297 SER B O 1
ATOM 5318 N N . ILE B 1 298 ? 14.328 7.266 7.715 1 87.06 298 ILE B N 1
ATOM 5319 C CA . ILE B 1 298 ? 13.844 8.562 8.156 1 87.06 298 ILE B CA 1
ATOM 5320 C C . ILE B 1 298 ? 14.922 9.273 8.969 1 87.06 298 ILE B C 1
ATOM 5322 O O . ILE B 1 298 ? 15.805 8.625 9.547 1 87.06 298 ILE B O 1
ATOM 5326 N N . ALA B 1 299 ? 14.891 10.539 8.836 1 81.38 299 ALA B N 1
ATOM 5327 C CA . ALA B 1 299 ? 15.781 11.414 9.594 1 81.38 299 ALA B CA 1
ATOM 5328 C C . ALA B 1 299 ? 14.992 12.477 10.352 1 81.38 299 ALA B C 1
ATOM 5330 O O . ALA B 1 299 ? 13.836 12.758 10.016 1 81.38 299 ALA B O 1
ATOM 5331 N N . GLY B 1 300 ? 15.469 12.953 11.375 1 74.19 300 GLY B N 1
ATOM 5332 C CA . GLY B 1 300 ? 14.836 13.992 12.172 1 74.19 300 GLY B CA 1
ATOM 5333 C C . GLY B 1 300 ? 15.117 13.867 13.656 1 74.19 300 GLY B C 1
ATOM 5334 O O . GLY B 1 300 ? 15.961 13.062 14.07 1 74.19 300 GLY B O 1
ATOM 5335 N N . ASN B 1 301 ? 14.555 14.789 14.312 1 72.44 301 ASN B N 1
ATOM 5336 C CA . ASN B 1 301 ? 14.719 14.773 15.758 1 72.44 301 ASN B CA 1
ATOM 5337 C C . ASN B 1 301 ? 13.805 13.734 16.406 1 72.44 301 ASN B C 1
ATOM 5339 O O . ASN B 1 301 ? 12.82 14.086 17.062 1 72.44 301 ASN B O 1
ATOM 5343 N N . ILE B 1 302 ? 14.188 12.531 16.234 1 77.06 302 ILE B N 1
ATOM 5344 C CA . ILE B 1 302 ? 13.367 11.43 16.719 1 77.06 302 ILE B CA 1
ATOM 5345 C C . ILE B 1 302 ? 13.445 11.367 18.25 1 77.06 302 ILE B C 1
ATOM 5347 O O . ILE B 1 302 ? 12.633 10.695 18.891 1 77.06 302 ILE B O 1
ATOM 5351 N N . ASP B 1 303 ? 14.289 12.148 18.75 1 79.81 303 ASP B N 1
ATOM 5352 C CA . ASP B 1 303 ? 14.461 12.125 20.203 1 79.81 303 ASP B CA 1
ATOM 5353 C C . ASP B 1 303 ? 13.453 13.055 20.891 1 79.81 303 ASP B C 1
ATOM 5355 O O . ASP B 1 303 ? 13.125 12.867 22.062 1 79.81 303 ASP B O 1
ATOM 5359 N N . THR B 1 304 ? 13.016 14.016 20.156 1 83.5 304 THR B N 1
ATOM 5360 C CA . THR B 1 304 ? 12.039 14.938 20.719 1 83.5 304 THR B CA 1
ATOM 5361 C C . THR B 1 304 ? 10.625 14.391 20.562 1 83.5 304 THR B C 1
ATOM 5363 O O . THR B 1 304 ? 10.164 14.164 19.438 1 83.5 304 THR B O 1
ATOM 5366 N N . THR B 1 305 ? 10.047 14.172 21.609 1 90.75 305 THR B N 1
ATOM 5367 C CA . THR B 1 305 ? 8.68 13.664 21.609 1 90.75 305 THR B CA 1
ATOM 5368 C C . THR B 1 305 ? 7.68 14.812 21.688 1 90.75 305 THR B C 1
ATOM 5370 O O . THR B 1 305 ? 7.848 15.742 22.484 1 90.75 305 THR B O 1
ATOM 5373 N N . LEU B 1 306 ? 6.715 14.734 20.891 1 92.31 306 LEU B N 1
ATOM 5374 C CA . LEU B 1 306 ? 5.664 15.75 20.844 1 92.31 306 LEU B CA 1
ATOM 5375 C C . LEU B 1 306 ? 4.348 15.188 21.375 1 92.31 306 LEU B C 1
ATOM 5377 O O . LEU B 1 306 ? 4.043 14.008 21.156 1 92.31 306 LEU B O 1
ATOM 5381 N N . VAL B 1 307 ? 3.717 16 22.062 1 92.5 307 VAL B N 1
ATOM 5382 C CA . VAL B 1 307 ? 2.393 15.641 22.562 1 92.5 307 VAL B CA 1
ATOM 5383 C C . VAL B 1 307 ? 1.331 16.484 21.844 1 92.5 307 VAL B C 1
ATOM 5385 O O . VAL B 1 307 ? 1.356 17.719 21.906 1 92.5 307 VAL B O 1
ATOM 5388 N N . PRO B 1 308 ? 0.419 15.781 21.219 1 93.56 308 PRO B N 1
ATOM 5389 C CA . PRO B 1 308 ? -0.617 16.516 20.5 1 93.56 308 PRO B CA 1
ATOM 5390 C C . PRO B 1 308 ? -1.79 16.922 21.391 1 93.56 308 PRO B C 1
ATOM 5392 O O . PRO B 1 308 ? -2.25 16.125 22.203 1 93.56 308 PRO B O 1
ATOM 5395 N N . ILE B 1 309 ? -2.18 18.141 21.25 1 89.44 309 ILE B N 1
ATOM 5396 C CA . ILE B 1 309 ? -3.426 18.656 21.812 1 89.44 309 ILE B CA 1
ATOM 5397 C C . ILE B 1 309 ? -4.453 18.844 20.688 1 89.44 309 ILE B C 1
ATOM 5399 O O . ILE B 1 309 ? -4.297 19.719 19.828 1 89.44 309 ILE B O 1
ATOM 5403 N N . TYR B 1 310 ? -5.5 18.078 20.844 1 90.06 310 TYR B N 1
ATOM 5404 C CA . TYR B 1 310 ? -6.48 18 19.766 1 90.06 310 TYR B CA 1
ATOM 5405 C C . TYR B 1 310 ? -7.66 18.922 20.047 1 90.06 310 TYR B C 1
ATOM 5407 O O . TYR B 1 310 ? -8.156 19 21.172 1 90.06 310 TYR B O 1
ATOM 5415 N N . LEU B 1 311 ? -8.047 19.641 19.016 1 89.69 311 LEU B N 1
ATOM 5416 C CA . LEU B 1 311 ? -9.266 20.438 19.016 1 89.69 311 LEU B CA 1
ATOM 5417 C C . LEU B 1 311 ? -10.242 19.938 17.953 1 89.69 311 LEU B C 1
ATOM 5419 O O . LEU B 1 311 ? -9.953 20.016 16.75 1 89.69 311 LEU B O 1
ATOM 5423 N N . ASP B 1 312 ? -11.305 19.406 18.375 1 89.88 312 ASP B N 1
ATOM 5424 C CA . ASP B 1 312 ? -12.359 19 17.453 1 89.88 312 ASP B CA 1
ATOM 5425 C C . ASP B 1 312 ? -13.148 20.203 16.938 1 89.88 312 ASP B C 1
ATOM 5427 O O . ASP B 1 312 ? -13.977 20.766 17.656 1 89.88 312 ASP B O 1
ATOM 5431 N N . LEU B 1 313 ? -13.008 20.5 15.695 1 89.56 313 LEU B N 1
ATOM 5432 C CA . LEU B 1 313 ? -13.625 21.703 15.141 1 89.56 313 LEU B CA 1
ATOM 5433 C C . LEU B 1 313 ? -14.781 21.344 14.219 1 89.56 313 LEU B C 1
ATOM 5435 O O . LEU B 1 313 ? -15.188 22.156 13.375 1 89.56 313 LEU B O 1
ATOM 5439 N N . SER B 1 314 ? -15.289 20.172 14.32 1 87.31 314 SER B N 1
ATOM 5440 C CA . SER B 1 314 ? -16.328 19.672 13.43 1 87.31 314 SER B CA 1
ATOM 5441 C C . SER B 1 314 ? -17.625 20.469 13.594 1 87.31 314 SER B C 1
ATOM 5443 O O . SER B 1 314 ? -18.438 20.531 12.672 1 87.31 314 SER B O 1
ATOM 5445 N N . LYS B 1 315 ? -17.75 21.078 14.727 1 84.94 315 LYS B N 1
ATOM 5446 C CA . LYS B 1 315 ? -18.969 21.844 15.016 1 84.94 315 LYS B CA 1
ATOM 5447 C C . LYS B 1 315 ? -18.859 23.266 14.516 1 84.94 315 LYS B C 1
ATOM 5449 O O . LYS B 1 315 ? -19.828 24.031 14.57 1 84.94 315 LYS B O 1
ATOM 5454 N N . LEU B 1 316 ? -17.75 23.609 14.047 1 84.06 316 LEU B N 1
ATOM 5455 C CA . LEU B 1 316 ? -17.531 24.953 13.539 1 84.06 316 LEU B CA 1
ATOM 5456 C C . LEU B 1 316 ? -17.625 24.984 12.016 1 84.06 316 LEU B C 1
ATOM 5458 O O . LEU B 1 316 ? -17.344 24 11.352 1 84.06 316 LEU B O 1
ATOM 5462 N N . PRO B 1 317 ? -18.141 26.094 11.555 1 77.19 317 PRO B N 1
ATOM 5463 C CA . PRO B 1 317 ? -18.156 26.219 10.094 1 77.19 317 PRO B CA 1
ATOM 5464 C C . PRO B 1 317 ? -16.766 26.234 9.484 1 77.19 317 PRO B C 1
ATOM 5466 O O . PRO B 1 317 ? -15.789 26.578 10.164 1 77.19 317 PRO B O 1
ATOM 5469 N N . VAL B 1 318 ? -16.906 25.875 8.195 1 70 318 VAL B N 1
ATOM 5470 C CA . VAL B 1 318 ? -15.656 25.938 7.438 1 70 318 VAL B CA 1
ATOM 5471 C C . VAL B 1 318 ? -15.258 27.391 7.207 1 70 318 VAL B C 1
ATOM 5473 O O . VAL B 1 318 ? -16.125 28.25 7 1 70 318 VAL B O 1
ATOM 5476 N N . GLY B 1 319 ? -14.188 27.891 7.59 1 70.44 319 GLY B N 1
ATOM 5477 C CA . GLY B 1 319 ? -13.766 29.25 7.336 1 70.44 319 GLY B CA 1
ATOM 5478 C C . GLY B 1 319 ? -13.531 30.062 8.602 1 70.44 319 GLY B C 1
ATOM 5479 O O . GLY B 1 319 ? -13.383 31.281 8.555 1 70.44 319 GLY B O 1
ATOM 5480 N N . ILE B 1 320 ? -13.727 29.312 9.594 1 74.38 320 ILE B N 1
ATOM 5481 C CA . ILE B 1 320 ? -13.469 30.016 10.852 1 74.38 320 ILE B CA 1
ATOM 5482 C C . ILE B 1 320 ? -12.031 30.531 10.859 1 74.38 320 ILE B C 1
ATOM 5484 O O . ILE B 1 320 ? -11.125 29.891 10.336 1 74.38 320 ILE B O 1
ATOM 5488 N N . THR B 1 321 ? -11.945 31.75 11.32 1 74.06 321 THR B N 1
ATOM 5489 C CA . THR B 1 321 ? -10.648 32.406 11.305 1 74.06 321 THR B CA 1
ATOM 5490 C C . THR B 1 321 ? -10.047 32.469 12.703 1 74.06 321 THR B C 1
ATOM 5492 O O . THR B 1 321 ? -10.773 32.406 13.703 1 74.06 321 THR B O 1
ATOM 5495 N N . GLY B 1 322 ? -8.727 32.375 12.781 1 77.38 322 GLY B N 1
ATOM 5496 C CA . GLY B 1 322 ? -8.008 32.812 13.977 1 77.38 322 GLY B CA 1
ATOM 5497 C C . GLY B 1 322 ? -7.777 31.656 14.953 1 77.38 322 GLY B C 1
ATOM 5498 O O . GLY B 1 322 ? -7.152 31.859 16 1 77.38 322 GLY B O 1
ATOM 5499 N N . ILE B 1 323 ? -8.266 30.531 14.68 1 81.5 323 ILE B N 1
ATOM 5500 C CA . ILE B 1 323 ? -8.141 29.422 15.625 1 81.5 323 ILE B CA 1
ATOM 5501 C C . ILE B 1 323 ? -6.668 29.078 15.82 1 81.5 323 ILE B C 1
ATOM 5503 O O . ILE B 1 323 ? -6.203 28.953 16.953 1 81.5 323 ILE B O 1
ATOM 5507 N N . VAL B 1 324 ? -5.953 29.031 14.836 1 84.56 324 VAL B N 1
ATOM 5508 C CA . VAL B 1 324 ? -4.539 28.656 14.898 1 84.56 324 VAL B CA 1
ATOM 5509 C C . VAL B 1 324 ? -3.771 29.688 15.719 1 84.56 324 VAL B C 1
ATOM 5511 O O . VAL B 1 324 ? -3.1 29.344 16.688 1 84.56 324 VAL B O 1
ATOM 5514 N N . CYS B 1 325 ? -3.914 30.891 15.359 1 84.62 325 CYS B N 1
ATOM 5515 C CA . CYS B 1 325 ? -3.207 31.969 16.047 1 84.62 325 CYS B CA 1
ATOM 5516 C C . CYS B 1 325 ? -3.678 32.125 17.484 1 84.62 325 CYS B C 1
ATOM 5518 O O . CYS B 1 325 ? -2.867 32.312 18.391 1 84.62 325 CYS B O 1
ATOM 5520 N N . GLY B 1 326 ? -4.945 32.062 17.672 1 84.5 326 GLY B N 1
ATOM 5521 C CA . GLY B 1 326 ? -5.5 32.188 19.016 1 84.5 326 GLY B CA 1
ATOM 5522 C C . GLY B 1 326 ? -4.984 31.141 19.984 1 84.5 326 GLY B C 1
ATOM 5523 O O . GLY B 1 326 ? -4.562 31.453 21.094 1 84.5 326 GLY B O 1
ATOM 5524 N N . VAL B 1 327 ? -5.008 29.969 19.547 1 84.38 327 VAL B N 1
ATOM 5525 C CA . VAL B 1 327 ? -4.566 28.859 20.391 1 84.38 327 VAL B CA 1
ATOM 5526 C C . VAL B 1 327 ? -3.057 28.938 20.609 1 84.38 327 VAL B C 1
ATOM 5528 O O . VAL B 1 327 ? -2.58 28.828 21.734 1 84.38 327 VAL B O 1
ATOM 5531 N N . ALA B 1 328 ? -2.322 29.156 19.594 1 84.69 328 ALA B N 1
ATOM 5532 C CA . ALA B 1 328 ? -0.868 29.25 19.688 1 84.69 328 ALA B CA 1
ATOM 5533 C C . ALA B 1 328 ? -0.447 30.406 20.578 1 84.69 328 ALA B C 1
ATOM 5535 O O . ALA B 1 328 ? 0.448 30.266 21.422 1 84.69 328 ALA B O 1
ATOM 5536 N N . SER B 1 329 ? -1.1 31.484 20.406 1 85.81 329 SER B N 1
ATOM 5537 C CA . SER B 1 329 ? -0.734 32.688 21.172 1 85.81 329 SER B CA 1
ATOM 5538 C C . SER B 1 329 ? -1.008 32.469 22.656 1 85.81 329 SER B C 1
ATOM 5540 O O . SER B 1 329 ? -0.222 32.906 23.5 1 85.81 329 SER B O 1
ATOM 5542 N N . LEU B 1 330 ? -2.086 31.891 22.938 1 84.31 330 LEU B N 1
ATOM 5543 C CA . LEU B 1 330 ? -2.4 31.625 24.328 1 84.31 330 LEU B CA 1
ATOM 5544 C C . LEU B 1 330 ? -1.38 30.672 24.938 1 84.31 330 LEU B C 1
ATOM 5546 O O . LEU B 1 330 ? -0.938 30.875 26.078 1 84.31 330 LEU B O 1
ATOM 5550 N N . LEU B 1 331 ? -1.096 29.703 24.25 1 83.69 331 LEU B N 1
ATOM 5551 C CA . LEU B 1 331 ? -0.154 28.703 24.75 1 83.69 331 LEU B CA 1
ATOM 5552 C C . LEU B 1 331 ? 1.221 29.328 24.969 1 83.69 331 LEU B C 1
ATOM 5554 O O . LEU B 1 331 ? 1.859 29.062 26 1 83.69 331 LEU B O 1
ATOM 5558 N N . VAL B 1 332 ? 1.685 30.078 24.031 1 83.81 332 VAL B N 1
ATOM 5559 C CA . VAL B 1 332 ? 2.979 30.734 24.156 1 83.81 332 VAL B CA 1
ATOM 5560 C C . VAL B 1 332 ? 2.955 31.688 25.359 1 83.81 332 VAL B C 1
ATOM 5562 O O . VAL B 1 332 ? 3.898 31.719 26.156 1 83.81 332 VAL B O 1
ATOM 5565 N N . GLN B 1 333 ? 1.903 32.406 25.469 1 83.94 333 GLN B N 1
ATOM 5566 C CA . GLN B 1 333 ? 1.761 33.344 26.578 1 83.94 333 GLN B CA 1
ATOM 5567 C C . GLN B 1 333 ? 1.79 32.625 27.906 1 83.94 333 GLN B C 1
ATOM 5569 O O . GLN B 1 333 ? 2.52 33 28.828 1 83.94 333 GLN B O 1
ATOM 5574 N N . LYS B 1 334 ? 1.045 31.625 28.031 1 83.31 334 LYS B N 1
ATOM 5575 C CA . LYS B 1 334 ? 0.939 30.891 29.297 1 83.31 334 LYS B CA 1
ATOM 5576 C C . LYS B 1 334 ? 2.252 30.188 29.625 1 83.31 334 LYS B C 1
ATOM 5578 O O . LYS B 1 334 ? 2.648 30.125 30.797 1 83.31 334 LYS B O 1
ATOM 5583 N N . LEU B 1 335 ? 2.83 29.625 28.688 1 83.94 335 LEU B N 1
ATOM 5584 C CA . LEU B 1 335 ? 4.094 28.938 28.906 1 83.94 335 LEU B CA 1
ATOM 5585 C C . LEU B 1 335 ? 5.191 29.922 29.297 1 83.94 335 LEU B C 1
ATOM 5587 O O . LEU B 1 335 ? 6.039 29.625 30.141 1 83.94 335 LEU B O 1
ATOM 5591 N N . CYS B 1 336 ? 5.164 31.047 28.672 1 83.12 336 CYS B N 1
ATOM 5592 C CA . CYS B 1 336 ? 6.133 32.062 29.031 1 83.12 336 CYS B CA 1
ATOM 5593 C C . CYS B 1 336 ? 5.871 32.594 30.422 1 83.12 336 CYS B C 1
ATOM 5595 O O . CYS B 1 336 ? 6.809 32.906 31.172 1 83.12 336 CYS B O 1
ATOM 5597 N N . ASP B 1 337 ? 4.621 32.719 30.766 1 82.88 337 ASP B N 1
ATOM 5598 C CA . ASP B 1 337 ? 4.27 33.156 32.125 1 82.88 337 ASP B CA 1
ATOM 5599 C C . ASP B 1 337 ? 4.801 32.156 33.156 1 82.88 337 ASP B C 1
ATOM 5601 O O . ASP B 1 337 ? 5.312 32.562 34.188 1 82.88 337 ASP B O 1
ATOM 5605 N N . ILE B 1 338 ? 4.645 30.922 32.844 1 81.81 338 ILE B N 1
ATOM 5606 C CA . ILE B 1 338 ? 5.098 29.875 33.75 1 81.81 338 ILE B CA 1
ATOM 5607 C C . ILE B 1 338 ? 6.621 29.922 33.875 1 81.81 338 ILE B C 1
ATOM 5609 O O . ILE B 1 338 ? 7.172 29.766 34.969 1 81.81 338 ILE B O 1
ATOM 5613 N N . SER B 1 339 ? 7.246 30.094 32.781 1 80 339 SER B N 1
ATOM 5614 C CA . SER B 1 339 ? 8.703 30.156 32.781 1 80 339 SER B CA 1
ATOM 5615 C C . SER B 1 339 ? 9.203 31.375 33.531 1 80 339 SER B C 1
ATOM 5617 O O . SER B 1 339 ? 10.211 31.312 34.25 1 80 339 SER B O 1
ATOM 5619 N N . ASP B 1 340 ? 8.555 32.5 33.406 1 80.19 340 ASP B N 1
ATOM 5620 C CA . ASP B 1 340 ? 8.914 33.719 34.125 1 80.19 340 ASP B CA 1
ATOM 5621 C C . ASP B 1 340 ? 8.773 33.531 35.625 1 80.19 340 ASP B C 1
ATOM 5623 O O . ASP B 1 340 ? 9.633 33.969 36.406 1 80.19 340 ASP B O 1
ATOM 5627 N N . LYS B 1 341 ? 7.77 32.938 35.969 1 82.5 341 LYS B N 1
ATOM 5628 C CA . LYS B 1 341 ? 7.535 32.688 37.406 1 82.5 341 LYS B CA 1
ATOM 5629 C C . LYS B 1 341 ? 8.578 31.719 37.969 1 82.5 341 LYS B C 1
ATOM 5631 O O . LYS B 1 341 ? 8.914 31.781 39.156 1 82.5 341 LYS B O 1
ATOM 5636 N N . ALA B 1 342 ? 8.984 30.891 37.125 1 78.31 342 ALA B N 1
ATOM 5637 C CA . ALA B 1 342 ? 10 29.922 37.562 1 78.31 342 ALA B CA 1
ATOM 5638 C C . ALA B 1 342 ? 11.398 30.547 37.5 1 78.31 342 ALA B C 1
ATOM 5640 O O . ALA B 1 342 ? 12.383 29.891 37.875 1 78.31 342 ALA B O 1
ATOM 5641 N N . GLY B 1 343 ? 11.469 31.781 37.094 1 74.19 343 GLY B N 1
ATOM 5642 C CA . GLY B 1 343 ? 12.727 32.5 37.094 1 74.19 343 GLY B CA 1
ATOM 5643 C C . GLY B 1 343 ? 13.578 32.25 35.875 1 74.19 343 GLY B C 1
ATOM 5644 O O . GLY B 1 343 ? 14.797 32.438 35.875 1 74.19 343 GLY B O 1
ATOM 5645 N N . GLU B 1 344 ? 12.922 31.641 34.875 1 67.62 344 GLU B N 1
ATOM 5646 C CA . GLU B 1 344 ? 13.68 31.359 33.688 1 67.62 344 GLU B CA 1
ATOM 5647 C C . GLU B 1 344 ? 13.836 32.594 32.812 1 67.62 344 GLU B C 1
ATOM 5649 O O . GLU B 1 344 ? 12.938 33.438 32.75 1 67.62 344 GLU B O 1
ATOM 5654 N N . ARG B 1 345 ? 15.039 33.031 32.562 1 62.75 345 ARG B N 1
ATOM 5655 C CA . ARG B 1 345 ? 15.414 34.281 31.922 1 62.75 345 ARG B CA 1
ATOM 5656 C C . ARG B 1 345 ? 14.68 34.469 30.609 1 62.75 345 ARG B C 1
ATOM 5658 O O . ARG B 1 345 ? 14.258 35.562 30.266 1 62.75 345 ARG B O 1
ATOM 5665 N N . MET B 1 346 ? 14.711 33.375 29.719 1 64 346 MET B N 1
ATOM 5666 C CA . MET B 1 346 ? 14.141 33.562 28.391 1 64 346 MET B CA 1
ATOM 5667 C C . MET B 1 346 ? 13.117 32.469 28.109 1 64 346 MET B C 1
ATOM 5669 O O . MET B 1 346 ? 13.375 31.281 28.359 1 64 346 MET B O 1
ATOM 5673 N N . CYS B 1 347 ? 11.812 33 27.906 1 65.69 347 CYS B N 1
ATOM 5674 C CA . CYS B 1 347 ? 10.781 32.062 27.469 1 65.69 347 CYS B CA 1
ATOM 5675 C C . CYS B 1 347 ? 11.062 31.562 26.062 1 65.69 347 CYS B C 1
ATOM 5677 O O . CYS B 1 347 ? 11.016 32.344 25.094 1 65.69 347 CYS B O 1
ATOM 5679 N N . GLU B 1 348 ? 11.758 30.547 25.984 1 64.81 348 GLU B N 1
ATOM 5680 C CA . GLU B 1 348 ? 12.008 29.984 24.656 1 64.81 348 GLU B CA 1
ATOM 5681 C C . GLU B 1 348 ? 11.188 28.703 24.453 1 64.81 348 GLU B C 1
ATOM 5683 O O . GLU B 1 348 ? 11.297 27.766 25.234 1 64.81 348 GLU B O 1
ATOM 5688 N N . LEU B 1 349 ? 10.141 28.922 23.656 1 64.56 349 LEU B N 1
ATOM 5689 C CA . LEU B 1 349 ? 9.445 27.703 23.266 1 64.56 349 LEU B CA 1
ATOM 5690 C C . LEU B 1 349 ? 10.258 26.891 22.266 1 64.56 349 LEU B C 1
ATOM 5692 O O . LEU B 1 349 ? 10.609 27.406 21.203 1 64.56 349 LEU B O 1
ATOM 5696 N N . THR B 1 350 ? 10.633 25.781 22.688 1 62.75 350 THR B N 1
ATOM 5697 C CA . THR B 1 350 ? 11.492 24.922 21.875 1 62.75 350 THR B CA 1
ATOM 5698 C C . THR B 1 350 ? 10.695 24.266 20.75 1 62.75 350 THR B C 1
ATOM 5700 O O . THR B 1 350 ? 11.234 24.016 19.672 1 62.75 350 THR B O 1
ATOM 5703 N N . GLU B 1 351 ? 9.453 24.062 21.094 1 75.81 351 GLU B N 1
ATOM 5704 C CA . GLU B 1 351 ? 8.742 23.359 20.031 1 75.81 351 GLU B CA 1
ATOM 5705 C C . GLU B 1 351 ? 7.254 23.719 20.031 1 75.81 351 GLU B C 1
ATOM 5707 O O . GLU B 1 351 ? 6.59 23.594 21.062 1 75.81 351 GLU B O 1
ATOM 5712 N N . LEU B 1 352 ? 6.77 24.281 19.016 1 85.62 352 LEU B N 1
ATOM 5713 C CA . LEU B 1 352 ? 5.34 24.453 18.766 1 85.62 352 LEU B CA 1
ATOM 5714 C C . LEU B 1 352 ? 5.02 24.203 17.297 1 85.62 352 LEU B C 1
ATOM 5716 O O . LEU B 1 352 ? 5.488 24.938 16.422 1 85.62 352 LEU B O 1
ATOM 5720 N N . SER B 1 353 ? 4.348 23.109 17.094 1 90.69 353 SER B N 1
ATOM 5721 C CA . SER B 1 353 ? 3.908 22.75 15.742 1 90.69 353 SER B CA 1
ATOM 5722 C C . SER B 1 353 ? 2.389 22.641 15.664 1 90.69 353 SER B C 1
ATOM 5724 O O . SER B 1 353 ? 1.724 22.453 16.688 1 90.69 353 SER B O 1
ATOM 5726 N N . TYR B 1 354 ? 1.919 22.922 14.547 1 93.19 354 TYR B N 1
ATOM 5727 C CA . TYR B 1 354 ? 0.474 22.891 14.352 1 93.19 354 TYR B CA 1
ATOM 5728 C C . TYR B 1 354 ? 0.107 22.094 13.109 1 93.19 354 TYR B C 1
ATOM 5730 O O . TYR B 1 354 ? 0.835 22.109 12.109 1 93.19 354 TYR B O 1
ATOM 5738 N N . LEU B 1 355 ? -0.96 21.344 13.164 1 96.12 355 LEU B N 1
ATOM 5739 C CA . LEU B 1 355 ? -1.513 20.578 12.047 1 96.12 355 LEU B CA 1
ATOM 5740 C C . LEU B 1 355 ? -3.014 20.828 11.914 1 96.12 355 LEU B C 1
ATOM 5742 O O . LEU B 1 355 ? -3.783 20.453 12.805 1 96.12 355 LEU B O 1
ATOM 5746 N N . SER B 1 356 ? -3.387 21.469 10.867 1 95.56 356 SER B N 1
ATOM 5747 C CA . SER B 1 356 ? -4.797 21.609 10.523 1 95.56 356 SER B CA 1
ATOM 5748 C C . SER B 1 356 ? -5.266 20.438 9.656 1 95.56 356 SER B C 1
ATOM 5750 O O . SER B 1 356 ? -4.582 20.047 8.711 1 95.56 356 SER B O 1
ATOM 5752 N N . THR B 1 357 ? -6.336 19.859 10 1 95.94 357 THR B N 1
ATOM 5753 C CA . THR B 1 357 ? -7.027 18.891 9.164 1 95.94 357 THR B CA 1
ATOM 5754 C C . THR B 1 357 ? -8.414 19.391 8.773 1 95.94 357 THR B C 1
ATOM 5756 O O . THR B 1 357 ? -8.758 20.547 9.055 1 95.94 357 THR B O 1
ATOM 5759 N N . ALA B 1 358 ? -9.172 18.609 8.07 1 94.88 358 ALA B N 1
ATOM 5760 C CA . ALA B 1 358 ? -10.469 19.047 7.562 1 94.88 358 ALA B CA 1
ATOM 5761 C C . ALA B 1 358 ? -11.375 19.516 8.695 1 94.88 358 ALA B C 1
ATOM 5763 O O . ALA B 1 358 ? -12.016 20.562 8.602 1 94.88 358 ALA B O 1
ATOM 5764 N N . ARG B 1 359 ? -11.336 18.766 9.828 1 92.94 359 ARG B N 1
ATOM 5765 C CA . ARG B 1 359 ? -12.305 19.078 10.875 1 92.94 359 ARG B CA 1
ATOM 5766 C C . ARG B 1 359 ? -11.625 19.188 12.234 1 92.94 359 ARG B C 1
ATOM 5768 O O . ARG B 1 359 ? -12.281 19.109 13.273 1 92.94 359 ARG B O 1
ATOM 5775 N N . ALA B 1 360 ? -10.352 19.359 12.18 1 92.19 360 ALA B N 1
ATOM 5776 C CA . ALA B 1 360 ? -9.68 19.406 13.469 1 92.19 360 ALA B CA 1
ATOM 5777 C C . ALA B 1 360 ? -8.391 20.234 13.391 1 92.19 360 ALA B C 1
ATOM 5779 O O . ALA B 1 360 ? -7.922 20.547 12.297 1 92.19 360 ALA B O 1
ATOM 5780 N N . GLY B 1 361 ? -7.957 20.688 14.516 1 93 361 GLY B N 1
ATOM 5781 C CA . GLY B 1 361 ? -6.641 21.266 14.734 1 93 361 GLY B CA 1
ATOM 5782 C C . GLY B 1 361 ? -5.848 20.562 15.812 1 93 361 GLY B C 1
ATOM 5783 O O . GLY B 1 361 ? -6.406 20.141 16.828 1 93 361 GLY B O 1
ATOM 5784 N N . CYS B 1 362 ? -4.586 20.438 15.5 1 93.12 362 CYS B N 1
ATOM 5785 C CA . CYS B 1 362 ? -3.699 19.781 16.438 1 93.12 362 CYS B CA 1
ATOM 5786 C C . CYS B 1 362 ? -2.473 20.625 16.734 1 93.12 362 CYS B C 1
ATOM 5788 O O . CYS B 1 362 ? -1.714 20.969 15.828 1 93.12 362 CYS B O 1
ATOM 5790 N N . VAL B 1 363 ? -2.387 21.031 18 1 91.56 363 VAL B N 1
ATOM 5791 C CA . VAL B 1 363 ? -1.181 21.734 18.438 1 91.56 363 VAL B CA 1
ATOM 5792 C C . VAL B 1 363 ? -0.233 20.734 19.125 1 91.56 363 VAL B C 1
ATOM 5794 O O . VAL B 1 363 ? -0.654 19.953 19.969 1 91.56 363 VAL B O 1
ATOM 5797 N N . MET B 1 364 ? 0.983 20.75 18.719 1 92.75 364 MET B N 1
ATOM 5798 C CA . MET B 1 364 ? 1.96 19.797 19.234 1 92.75 364 MET B CA 1
ATOM 5799 C C . MET B 1 364 ? 3.08 20.516 19.984 1 92.75 364 MET B C 1
ATOM 5801 O O . MET B 1 364 ? 3.697 21.438 19.453 1 92.75 364 MET B O 1
ATOM 5805 N N . LEU B 1 365 ? 3.291 20.078 21.156 1 90.25 365 LEU B N 1
ATOM 5806 C CA . LEU B 1 365 ? 4.305 20.641 22.031 1 90.25 365 LEU B CA 1
ATOM 5807 C C . LEU B 1 365 ? 5.219 19.531 22.578 1 90.25 365 LEU B C 1
ATOM 5809 O O . LEU B 1 365 ? 4.883 18.359 22.516 1 90.25 365 LEU B O 1
ATOM 5813 N N . SER B 1 366 ? 6.355 20 23.062 1 88.06 366 SER B N 1
ATOM 5814 C CA . SER B 1 366 ? 7.207 19.031 23.75 1 88.06 366 SER B CA 1
ATOM 5815 C C . SER B 1 366 ? 6.516 18.453 24.969 1 88.06 366 SER B C 1
ATOM 5817 O O . SER B 1 366 ? 5.566 19.047 25.5 1 88.06 366 SER B O 1
ATOM 5819 N N . GLU B 1 367 ? 6.98 17.312 25.344 1 85.25 367 GLU B N 1
ATOM 5820 C CA . GLU B 1 367 ? 6.352 16.625 26.469 1 85.25 367 GLU B CA 1
ATOM 5821 C C . GLU B 1 367 ? 6.32 17.5 27.719 1 85.25 367 GLU B C 1
ATOM 5823 O O . GLU B 1 367 ? 5.301 17.578 28.406 1 85.25 367 GLU B O 1
ATOM 5828 N N . ASP B 1 368 ? 7.379 18.188 28 1 82.88 368 ASP B N 1
ATOM 5829 C CA . ASP B 1 368 ? 7.457 19.062 29.172 1 82.88 368 ASP B CA 1
ATOM 5830 C C . ASP B 1 368 ? 6.52 20.25 29.016 1 82.88 368 ASP B C 1
ATOM 5832 O O . ASP B 1 368 ? 5.809 20.609 29.969 1 82.88 368 ASP B O 1
ATOM 5836 N N . GLN B 1 369 ? 6.543 20.75 27.922 1 83.44 369 GLN B N 1
ATOM 5837 C CA . GLN B 1 369 ? 5.723 21.922 27.656 1 83.44 369 GLN B CA 1
ATOM 5838 C C . GLN B 1 369 ? 4.242 21.578 27.625 1 83.44 369 GLN B C 1
ATOM 5840 O O . GLN B 1 369 ? 3.396 22.375 28.016 1 83.44 369 GLN B O 1
ATOM 5845 N N . SER B 1 370 ? 3.928 20.422 27.188 1 84.19 370 SER B N 1
ATOM 5846 C CA . SER B 1 370 ? 2.535 20 27.078 1 84.19 370 SER B CA 1
ATOM 5847 C C . SER B 1 370 ? 1.885 19.875 28.453 1 84.19 370 SER B C 1
ATOM 5849 O O . SER B 1 370 ? 0.714 20.219 28.625 1 84.19 370 SER B O 1
ATOM 5851 N N . ARG B 1 371 ? 2.6 19.391 29.344 1 81.19 371 ARG B N 1
ATOM 5852 C CA . ARG B 1 371 ? 2.074 19.281 30.703 1 81.19 371 ARG B CA 1
ATOM 5853 C C . ARG B 1 371 ? 1.738 20.656 31.281 1 81.19 371 ARG B C 1
ATOM 5855 O O . ARG B 1 371 ? 0.686 20.844 31.891 1 81.19 371 ARG B O 1
ATOM 5862 N N . LYS B 1 372 ? 2.592 21.547 31 1 80.75 372 LYS B N 1
ATOM 5863 C CA . LYS B 1 372 ? 2.383 22.922 31.469 1 80.75 372 LYS B CA 1
ATOM 5864 C C . LYS B 1 372 ? 1.209 23.562 30.734 1 80.75 372 LYS B C 1
ATOM 5866 O O . LYS B 1 372 ? 0.424 24.297 31.344 1 80.75 372 LYS B O 1
ATOM 5871 N N . ALA B 1 373 ? 1.132 23.25 29.5 1 80.69 373 ALA B N 1
ATOM 5872 C CA . ALA B 1 373 ? 0.108 23.859 28.641 1 80.69 373 ALA B CA 1
ATOM 5873 C C . ALA B 1 373 ? -1.287 23.391 29.047 1 80.69 373 ALA B C 1
ATOM 5875 O O . ALA B 1 373 ? -2.229 24.188 29.094 1 80.69 373 ALA B O 1
ATOM 5876 N N . LEU B 1 374 ? -1.439 22.156 29.297 1 78.31 374 LEU B N 1
ATOM 5877 C CA . LEU B 1 374 ? -2.738 21.609 29.672 1 78.31 374 LEU B CA 1
ATOM 5878 C C . LEU B 1 374 ? -3.227 22.25 30.984 1 78.31 374 LEU B C 1
ATOM 5880 O O . LEU B 1 374 ? -4.418 22.531 31.125 1 78.31 374 LEU B O 1
ATOM 5884 N N . GLY B 1 375 ? -2.332 22.359 31.828 1 74.88 375 GLY B N 1
ATOM 5885 C CA . GLY B 1 375 ? -2.676 23.016 33.062 1 74.88 375 GLY B CA 1
ATOM 5886 C C . GLY B 1 375 ? -3.146 24.438 32.875 1 74.88 375 GLY B C 1
ATOM 5887 O O . GLY B 1 375 ? -3.977 24.938 33.656 1 74.88 375 GLY B O 1
ATOM 5888 N N . ALA B 1 376 ? -2.691 25 31.812 1 73.25 376 ALA B N 1
ATOM 5889 C CA . ALA B 1 376 ? -3.029 26.406 31.547 1 73.25 376 ALA B CA 1
ATOM 5890 C C . ALA B 1 376 ? -4.332 26.516 30.766 1 73.25 376 ALA B C 1
ATOM 5892 O O . ALA B 1 376 ? -5.09 27.469 30.938 1 73.25 376 ALA B O 1
ATOM 5893 N N . LEU B 1 377 ? -4.582 25.594 29.844 1 75.5 377 LEU B N 1
ATOM 5894 C CA . LEU B 1 377 ? -5.719 25.688 28.922 1 75.5 377 LEU B CA 1
ATOM 5895 C C . LEU B 1 377 ? -7.004 25.234 29.625 1 75.5 377 LEU B C 1
ATOM 5897 O O . LEU B 1 377 ? -8.07 25.812 29.375 1 75.5 377 LEU B O 1
ATOM 5901 N N . MET B 1 378 ? -6.926 24.297 30.453 1 72.94 378 MET B N 1
ATOM 5902 C CA . MET B 1 378 ? -8.109 23.688 31.047 1 72.94 378 MET B CA 1
ATOM 5903 C C . MET B 1 378 ? -8.898 24.703 31.859 1 72.94 378 MET B C 1
ATOM 5905 O O . MET B 1 378 ? -10.117 24.797 31.734 1 72.94 378 MET B O 1
ATOM 5909 N N . PRO B 1 379 ? -8.242 25.516 32.594 1 68.12 379 PRO B N 1
ATOM 5910 C CA . PRO B 1 379 ? -9 26.484 33.375 1 68.12 379 PRO B CA 1
ATOM 5911 C C . PRO B 1 379 ? -9.727 27.516 32.5 1 68.12 379 PRO B C 1
ATOM 5913 O O . PRO B 1 379 ? -10.781 28.016 32.906 1 68.12 379 PRO B O 1
ATOM 5916 N N . VAL B 1 380 ? -9.172 27.766 31.406 1 68 380 VAL B N 1
ATOM 5917 C CA . VAL B 1 380 ? -9.75 28.766 30.531 1 68 380 VAL B CA 1
ATOM 5918 C C . VAL B 1 380 ? -11.008 28.203 29.859 1 68 380 VAL B C 1
ATOM 5920 O O . VAL B 1 380 ? -11.938 28.953 29.547 1 68 380 VAL B O 1
ATOM 5923 N N . LEU B 1 381 ? -11.031 26.922 29.719 1 66.44 381 LEU B N 1
ATOM 5924 C CA . LEU B 1 381 ? -12.141 26.312 29 1 66.44 381 LEU B CA 1
ATOM 5925 C C . LEU B 1 381 ? -13.211 25.828 29.969 1 66.44 381 LEU B C 1
ATOM 5927 O O . LEU B 1 381 ? -14.352 25.562 29.562 1 66.44 381 LEU B O 1
ATOM 5931 N N . GLU B 1 382 ? -12.898 25.484 31.219 1 58.28 382 GLU B N 1
ATOM 5932 C CA . GLU B 1 382 ? -13.883 25.078 32.219 1 58.28 382 GLU B CA 1
ATOM 5933 C C . GLU B 1 382 ? -14.641 26.281 32.781 1 58.28 382 GLU B C 1
ATOM 5935 O O . GLU B 1 382 ? -15.797 26.156 33.188 1 58.28 382 GLU B O 1
ATOM 5940 N N . LYS B 1 383 ? -14.109 27.547 32.812 1 51 383 LYS B N 1
ATOM 5941 C CA . LYS B 1 383 ? -14.844 28.672 33.406 1 51 383 LYS B CA 1
ATOM 5942 C C . LYS B 1 383 ? -15.805 29.281 32.375 1 51 383 LYS B C 1
ATOM 5944 O O . LYS B 1 383 ? -15.453 29.453 31.219 1 51 383 LYS B O 1
#

Secondary structure (DSSP, 8-state):
--EEEEEEEEEEEEEEE-GGGGGGGHHHHHHHH-GGG--S-HHHHHTSBTTB-SEEEEEE-SS-EEEEEEHHHIIIIIHHHHTT--S-SS--EE-SS-EEEEEEEESS--HHHHHHHHHHHHHHTT---EEEE-SS-EEEEEEGGGHHHHHHHHHHTT-EE-SSSTT----------------PSPP-SHHHHHHHHHHHHHHTT---EE-TT--EEEEEE------TTT---------TT---HHHHHHHTS-HHHHHHHHHHHTT--SSEEEEEETTSPPEEEEEGGGGGGTTTSEEE-TTS-EEEEEEE-TTSPTT--SHHHHHHHHHHHHHHHHHHHTT-S------EEEEE-SSEEEEEEEHHHHHHHHHHHHHHHH-/--EEEEEEEEEEEEEEEEGGGGGGGHHHHHHHH-GGG--S-HHHHHTSBTTB-SEEEEEE-SSEEEEEEEHHHIIIIIHHHHTT--S-SS--EE-SS-EEEEEEEESS--HHHHHHHHHHHHHHTT---EEEE-SS-EEEEEEGGGHHHHHHHHHHTT-EE-SSSTT----------------PSPP-SHHHHHHHHHHHHHHTT---B--TT--EEEEEE------SSS---------TT---HHHHHHHTS-HHHHHHHHHHHTT--SSEEEEEETTSPPEEEEEGGGGGGTTTSEEE-TTS-EEEEEEE-TTSPTT--SHHHHHHHHHHHHHHHHHHHTT-SS-----EEEEE-SSEEEEEEEHHHHHHHHHHHHHHHH-

pLDDT: mean 81.6, std 17.12, range [26.84, 98.81]

InterPro domains:
  IPR027795 CASTOR, ACT domain [PF13840] (96-154)
  IPR045865 ACT-like domain [SSF55021] (106-161)
  IPR051719 Cytosolic arginine sensor for mTORC1 [PTHR31131] (5-377)

Foldseek 3Di:
DAKEKEWQDWQKKKKWAFPVCLVLCLVLVVCVLQVLPDDPPPPVCVCDDLSFFQKWKWKFAQGTTMIIGHNVSCVPRVVVSQVVDDDDPDGMDIDQFMKTKMWMDDDPDFALVVLQLLAVLCQLVLWAWFWFDFQGTIMIMGGPQCLVVSVVSCVVVPYHYPDDDDSDDPNDPRPPLDPPPVPPDGDDDLVVLLVVLLVVCLVLVKDKDFDPQFKKDKWFFDQPPPPPPDPPVVPPPPVVPCPRSSVSVVVRDPVLVVQLVSVCSNVRFNIWMWMDRPPGTIIIIHGLVSVVSRPPRIGDPNVFIKTKIKIFQQSPDDSGGSNSNNLSVQLLVQQVVVCVVVVNPDSRQNDWTWGDGPGMIIIIGTPVSVVSSCVRRVVSNVD/DAKEKEWQDWQKKKKWAFPVCLVLCLVLVVCQLQVLPDDPDPPVCVRDDLSFFQKWKWKFAQGTTMIIGHNVSCVPRVVVSQVVDDDDPDGMDIDQFMKTKMWMDDDPDFALVVLQLLAVLCQLVLWAWFWFDFQGTIMIMGGPQCLVVSVVSCVVSPYHYDDDDPSDDPNDPRPDLDPPPVPPDGDDDLVVLLVVLLVVCLVLVKDKDFDPQFKKDKWFFDQPPPPPPDPPVVPPCPVVPCPRSSVSVVVRDDVLVVQLVSVCSNVRFNIWMWMDRPPGTIIIIHGLVSVVSRPPRIDDPNVFIKTKIKIFQQSPDDSGGSNSNNLSVQLLVQQVVVCVVVVNPDSRQNDWTWGDGPGMIIIIGTPVSVVSSCVRRVVSNVD

Nearest PDB structures (foldseek):
  5gs9-assembly2_D  TM=7.521E-01  e=8.704E-17  Homo sapiens
  5i2c-assembly1_B  TM=7.465E-01  e=1.925E-16  Homo sapiens
  5gs9-assembly1_B  TM=7.552E-01  e=4.506E-16  Homo sapiens
  5i2c-assembly2_D  TM=7.278E-01  e=3.207E-16  Homo sapiens
  3ab4-assembly1_D  TM=5.410E-01  e=9.439E-03  Corynebacterium glutamicum